Protein AF-X0BYR4-F1 (afdb_monomer)

pLDDT: mean 83.18, std 12.18, range [31.17, 95.94]

Radius of gyration: 45.59 Å; Cα contacts (8 Å, |Δi|>4): 523; chains: 1; bounding box: 107×71×127 Å

Structure (mmCIF, N/CA/C/O backbone):
data_AF-X0BYR4-F1
#
_entry.id   AF-X0BYR4-F1
#
loop_
_atom_site.group_PDB
_atom_site.id
_atom_site.type_symbol
_atom_site.label_atom_id
_atom_site.label_alt_id
_atom_site.label_comp_id
_atom_site.label_asym_id
_atom_site.label_entity_id
_atom_site.label_seq_id
_atom_site.pdbx_PDB_ins_code
_atom_site.Cartn_x
_atom_site.Cartn_y
_atom_site.Cartn_z
_atom_site.occupancy
_atom_site.B_iso_or_equiv
_atom_site.auth_seq_id
_atom_site.auth_comp_id
_atom_site.auth_asym_id
_atom_site.auth_atom_id
_atom_site.pdbx_PDB_model_num
ATOM 1 N N . MET A 1 1 ? 1.962 -16.859 5.080 1.00 77.56 1 MET A N 1
ATOM 2 C CA . MET A 1 1 ? 2.897 -15.710 5.002 1.00 77.56 1 MET A CA 1
ATOM 3 C C . MET A 1 1 ? 3.220 -15.119 6.369 1.00 77.56 1 MET A C 1
ATOM 5 O O . MET A 1 1 ? 4.385 -15.137 6.741 1.00 77.56 1 MET A O 1
ATOM 9 N N . ALA A 1 2 ? 2.220 -14.698 7.155 1.00 82.69 2 ALA A N 1
ATOM 10 C CA . ALA A 1 2 ? 2.417 -14.140 8.501 1.00 82.69 2 ALA A CA 1
ATOM 11 C C . ALA A 1 2 ? 3.271 -15.024 9.436 1.00 82.69 2 ALA A C 1
ATOM 13 O O . ALA A 1 2 ? 4.211 -14.537 10.053 1.00 82.69 2 ALA A O 1
ATOM 14 N N . PHE A 1 3 ? 3.022 -16.340 9.461 1.00 83.94 3 PHE A N 1
ATOM 15 C CA . PHE A 1 3 ? 3.829 -17.292 10.237 1.00 83.94 3 PHE A CA 1
ATOM 16 C C . PHE A 1 3 ? 5.324 -17.266 9.868 1.00 83.94 3 PHE A C 1
ATOM 18 O O . PHE A 1 3 ? 6.180 -17.292 10.750 1.00 83.94 3 PHE A O 1
ATOM 25 N N . ARG A 1 4 ? 5.650 -17.184 8.569 1.00 83.88 4 ARG A N 1
ATOM 26 C CA . ARG A 1 4 ? 7.043 -17.121 8.091 1.00 83.88 4 ARG A CA 1
ATOM 27 C C . ARG A 1 4 ? 7.702 -15.797 8.475 1.00 83.88 4 ARG A C 1
ATOM 29 O O . ARG A 1 4 ? 8.844 -15.810 8.916 1.00 83.88 4 ARG A O 1
ATOM 36 N N . ALA A 1 5 ? 6.969 -14.685 8.377 1.00 84.19 5 ALA A N 1
ATOM 37 C CA . ALA A 1 5 ? 7.436 -13.374 8.832 1.00 84.19 5 ALA A CA 1
ATOM 38 C C . ALA A 1 5 ? 7.724 -13.364 10.344 1.00 84.19 5 ALA A C 1
ATOM 40 O O . ALA A 1 5 ? 8.787 -12.917 10.767 1.00 84.19 5 ALA A O 1
ATOM 41 N N . TYR A 1 6 ? 6.814 -13.921 11.150 1.00 85.12 6 TYR A N 1
ATOM 42 C CA . TYR A 1 6 ? 6.951 -13.975 12.607 1.00 85.12 6 TYR A CA 1
ATOM 43 C C . TYR A 1 6 ? 8.167 -14.798 13.055 1.00 85.12 6 TYR A C 1
ATOM 45 O O . TYR A 1 6 ? 8.935 -14.352 13.907 1.00 85.12 6 TYR A O 1
ATOM 53 N N . ASN A 1 7 ? 8.359 -15.975 12.451 1.00 84.56 7 ASN A N 1
ATOM 54 C CA . ASN A 1 7 ? 9.455 -16.892 12.774 1.00 84.56 7 ASN A CA 1
ATOM 55 C C . ASN A 1 7 ? 10.750 -16.609 11.992 1.00 84.56 7 ASN A C 1
ATOM 57 O O . ASN A 1 7 ? 11.717 -17.350 12.139 1.00 84.56 7 ASN A O 1
ATOM 61 N N . LYS A 1 8 ? 10.777 -15.555 11.163 1.00 82.25 8 LYS A N 1
ATOM 62 C CA . LYS A 1 8 ? 11.906 -15.193 10.289 1.00 82.25 8 LYS A CA 1
ATOM 63 C C . LYS A 1 8 ? 12.419 -16.369 9.447 1.00 82.25 8 LYS A C 1
ATOM 65 O O . LYS A 1 8 ? 13.621 -16.589 9.360 1.00 82.25 8 LYS A O 1
ATOM 70 N N . LEU A 1 9 ? 11.506 -17.127 8.840 1.00 83.56 9 LEU A N 1
ATOM 71 C CA . LEU A 1 9 ? 11.834 -18.299 8.023 1.00 83.56 9 LEU A CA 1
ATOM 72 C C . LEU A 1 9 ? 12.020 -17.890 6.551 1.00 83.56 9 LEU A C 1
ATOM 74 O O . LEU A 1 9 ? 11.019 -17.590 5.890 1.00 83.56 9 LEU A O 1
ATOM 78 N N . PRO A 1 10 ? 13.254 -17.886 6.006 1.00 80.19 10 PRO A N 1
ATOM 79 C CA . PRO A 1 10 ? 13.518 -17.531 4.616 1.00 80.19 10 PRO A CA 1
ATOM 80 C C . PRO A 1 10 ? 13.312 -18.756 3.713 1.00 80.19 10 PRO A C 1
ATOM 82 O O . PRO A 1 10 ? 14.249 -19.226 3.083 1.00 80.19 10 PRO A O 1
ATOM 85 N N . THR A 1 11 ? 12.109 -19.331 3.702 1.00 79.81 11 THR A N 1
ATOM 86 C CA . THR A 1 11 ? 11.799 -20.559 2.943 1.00 79.81 11 THR A CA 1
ATOM 87 C C . THR A 1 11 ? 10.437 -20.480 2.247 1.00 79.81 11 THR A C 1
ATOM 89 O O . THR A 1 11 ? 9.573 -19.698 2.663 1.00 79.81 11 THR A O 1
ATOM 92 N N . PHE A 1 12 ? 10.210 -21.294 1.203 1.00 72.06 12 PHE A N 1
ATOM 93 C CA . PHE A 1 12 ? 8.945 -21.312 0.429 1.00 72.06 12 PHE A CA 1
ATOM 94 C C . PHE A 1 12 ? 8.107 -22.554 0.595 1.00 72.06 12 PHE A C 1
ATOM 96 O O . PHE A 1 12 ? 8.635 -23.624 0.822 1.00 72.06 12 PHE A O 1
ATOM 103 N N . SER A 1 13 ? 6.808 -22.431 0.328 1.00 66.69 13 SER A N 1
ATOM 104 C CA . SER A 1 13 ? 5.936 -23.588 0.123 1.00 66.69 13 SER A CA 1
ATOM 105 C C . SER A 1 13 ? 6.013 -24.188 -1.284 1.00 66.69 13 SER A C 1
ATOM 107 O O . SER A 1 13 ? 5.686 -25.355 -1.443 1.00 66.69 13 SER A O 1
ATOM 109 N N . GLU A 1 14 ? 6.409 -23.415 -2.301 1.00 75.12 14 GLU A N 1
ATOM 110 C CA . GLU A 1 14 ? 6.379 -23.818 -3.716 1.00 75.12 14 GLU A CA 1
ATOM 111 C C . GLU A 1 14 ? 7.510 -23.134 -4.499 1.00 75.12 14 GLU A C 1
ATOM 113 O O . GLU A 1 14 ? 7.964 -22.051 -4.120 1.00 75.12 14 GLU A O 1
ATOM 118 N N . SER A 1 15 ? 7.919 -23.733 -5.619 1.00 78.81 15 SER A N 1
ATOM 119 C CA . SER A 1 15 ? 8.913 -23.174 -6.541 1.00 78.81 15 SER A CA 1
ATOM 120 C C . SER A 1 15 ? 8.388 -21.967 -7.332 1.00 78.81 15 SER A C 1
ATOM 122 O O . SER A 1 15 ? 7.201 -21.885 -7.658 1.00 78.81 15 SER A O 1
ATOM 124 N N . LEU A 1 16 ? 9.286 -21.051 -7.705 1.00 83.94 16 LEU A N 1
ATOM 125 C CA . LEU A 1 16 ? 8.976 -19.961 -8.639 1.00 83.94 16 LEU A CA 1
ATOM 126 C C . LEU A 1 16 ? 8.602 -20.513 -10.017 1.00 83.94 16 LEU A C 1
ATOM 128 O O . LEU A 1 16 ? 9.165 -21.519 -10.452 1.00 83.94 16 LEU A O 1
ATOM 132 N N . PHE A 1 17 ? 7.676 -19.853 -10.716 1.00 85.25 17 PHE A N 1
ATOM 133 C CA . PHE A 1 17 ? 7.405 -20.213 -12.109 1.00 85.25 17 PHE A CA 1
ATOM 134 C C . PHE A 1 17 ? 8.516 -19.690 -13.031 1.00 85.25 17 PHE A C 1
ATOM 136 O O . PHE A 1 17 ? 9.177 -18.695 -12.733 1.00 85.25 17 PHE A O 1
ATOM 143 N N . ALA A 1 18 ? 8.722 -20.376 -14.160 1.00 82.56 18 ALA A N 1
ATOM 144 C CA . ALA A 1 18 ? 9.865 -20.154 -15.049 1.00 82.56 18 ALA A CA 1
ATOM 145 C C . ALA A 1 18 ? 9.989 -18.701 -15.548 1.00 82.56 18 ALA A C 1
ATOM 147 O O . ALA A 1 18 ? 11.094 -18.166 -15.600 1.00 82.56 18 ALA A O 1
ATOM 148 N N . ASP A 1 19 ? 8.861 -18.050 -15.840 1.00 89.62 19 ASP A N 1
ATOM 149 C CA . ASP A 1 19 ? 8.809 -16.694 -16.398 1.00 89.62 19 ASP A CA 1
ATOM 150 C C . ASP A 1 19 ? 8.600 -15.581 -15.348 1.00 89.62 19 ASP A C 1
ATOM 152 O O . ASP A 1 19 ? 8.101 -14.494 -15.659 1.00 89.62 19 ASP A O 1
ATOM 156 N N . PHE A 1 20 ? 8.961 -15.825 -14.079 1.00 92.12 20 PHE A N 1
ATOM 157 C CA . PHE A 1 20 ? 8.734 -14.862 -12.987 1.00 92.12 20 PHE A CA 1
ATOM 158 C C . PHE A 1 20 ? 9.357 -13.490 -13.262 1.00 92.12 20 PHE A C 1
ATOM 160 O O . PHE A 1 20 ? 8.754 -12.459 -12.966 1.00 92.12 20 PHE A O 1
ATOM 167 N N . ALA A 1 21 ? 10.537 -13.457 -13.885 1.00 93.31 21 ALA A N 1
ATOM 168 C CA . ALA A 1 21 ? 11.194 -12.205 -14.243 1.00 93.31 21 ALA A CA 1
ATOM 169 C C . ALA A 1 21 ? 10.399 -11.400 -15.289 1.00 93.31 21 ALA A C 1
ATOM 171 O O . ALA A 1 21 ? 10.281 -10.184 -15.132 1.00 93.31 21 ALA A O 1
ATOM 172 N N . GLN A 1 22 ? 9.840 -12.042 -16.329 1.00 93.00 22 GLN A N 1
ATOM 173 C CA . GLN A 1 22 ? 9.000 -11.346 -17.315 1.00 93.00 22 GLN A CA 1
ATOM 174 C C . GLN A 1 22 ? 7.690 -10.867 -16.689 1.00 93.00 22 GLN A C 1
ATOM 176 O O . GLN A 1 22 ? 7.265 -9.744 -16.953 1.00 93.00 22 GLN A O 1
ATOM 181 N N . HIS A 1 23 ? 7.072 -11.691 -15.842 1.00 93.62 23 HIS A N 1
ATOM 182 C CA . HIS A 1 23 ? 5.836 -11.331 -15.149 1.00 93.62 23 HIS A CA 1
ATOM 183 C C . HIS A 1 23 ? 6.022 -10.119 -14.235 1.00 93.62 23 HIS A C 1
ATOM 185 O O . HIS A 1 23 ? 5.283 -9.142 -14.324 1.00 93.62 23 HIS A O 1
ATOM 191 N N . LEU A 1 24 ? 7.075 -10.132 -13.416 1.00 93.00 24 LEU A N 1
ATOM 192 C CA . LEU A 1 24 ? 7.409 -9.011 -12.546 1.00 93.00 24 LEU A CA 1
ATOM 193 C C . LEU A 1 24 ? 7.759 -7.749 -13.352 1.00 93.00 24 LEU A C 1
ATOM 195 O O . LEU A 1 24 ? 7.364 -6.653 -12.965 1.00 93.00 24 LEU A O 1
ATOM 199 N N . TYR A 1 25 ? 8.445 -7.886 -14.493 1.00 93.62 25 TYR A N 1
ATOM 200 C CA . TYR A 1 25 ? 8.693 -6.759 -15.395 1.00 93.62 25 TYR A CA 1
ATOM 201 C C . TYR A 1 25 ? 7.382 -6.157 -15.921 1.00 93.62 25 TYR A C 1
ATOM 203 O O . TYR A 1 25 ? 7.232 -4.938 -15.918 1.00 93.62 25 TYR A O 1
ATOM 211 N N . ALA A 1 26 ? 6.426 -6.996 -16.333 1.00 92.69 26 ALA A N 1
ATOM 212 C CA . ALA A 1 26 ? 5.122 -6.547 -16.814 1.00 92.69 26 ALA A CA 1
ATOM 213 C C . ALA A 1 26 ? 4.350 -5.788 -15.725 1.00 92.69 26 ALA A C 1
ATOM 215 O O . ALA A 1 26 ? 3.863 -4.686 -15.981 1.00 92.69 26 ALA A O 1
ATOM 216 N N . LEU A 1 27 ? 4.321 -6.312 -14.495 1.00 91.88 27 LEU A N 1
ATOM 217 C CA . LEU A 1 27 ? 3.685 -5.642 -13.357 1.00 91.88 27 LEU A CA 1
ATOM 218 C C . LEU A 1 27 ? 4.324 -4.289 -13.024 1.00 91.88 27 LEU A C 1
ATOM 220 O O . LEU A 1 27 ? 3.620 -3.355 -12.661 1.00 91.88 27 LEU A O 1
ATOM 224 N N . LEU A 1 28 ? 5.647 -4.177 -13.155 1.00 91.12 28 LEU A N 1
ATOM 225 C CA . LEU A 1 28 ? 6.389 -2.939 -12.901 1.00 91.12 28 LEU A CA 1
ATOM 226 C C . LEU A 1 28 ? 6.289 -1.923 -14.052 1.00 91.12 28 LEU A C 1
ATOM 228 O O . LEU A 1 28 ? 6.655 -0.765 -13.867 1.00 91.12 28 LEU A O 1
ATOM 232 N N . SER A 1 29 ? 5.816 -2.340 -15.230 1.00 90.44 29 SER A N 1
ATOM 233 C CA . SER A 1 29 ? 5.699 -1.493 -16.427 1.00 90.44 29 SER A CA 1
ATOM 234 C C . SER A 1 29 ? 4.392 -0.701 -16.534 1.00 90.44 29 SER A C 1
ATOM 236 O O . SER A 1 29 ? 4.219 0.050 -17.493 1.00 90.44 29 SER A O 1
ATOM 238 N N . SER A 1 30 ? 3.481 -0.855 -15.567 1.00 81.81 30 SER A N 1
ATOM 239 C CA . SER A 1 30 ? 2.177 -0.180 -15.531 1.00 81.81 30 SER A CA 1
ATOM 240 C C . SER A 1 30 ? 2.270 1.337 -15.340 1.00 81.81 30 SER A C 1
ATOM 242 O O . SER A 1 30 ? 1.436 2.066 -15.876 1.00 81.81 30 SER A O 1
ATOM 244 N N . GLU A 1 31 ? 3.272 1.824 -14.605 1.00 74.06 31 GLU A N 1
ATOM 245 C CA . GLU A 1 31 ? 3.510 3.253 -14.384 1.00 74.06 31 GLU A CA 1
ATOM 246 C C . GLU A 1 31 ? 4.738 3.756 -15.153 1.00 74.06 31 GLU A C 1
ATOM 248 O O . GLU A 1 31 ? 5.697 3.027 -15.410 1.00 74.06 31 GLU A O 1
ATOM 253 N N . SER A 1 32 ? 4.706 5.041 -15.516 1.00 64.56 32 SER A N 1
ATOM 254 C CA . SER A 1 32 ? 5.653 5.663 -16.448 1.00 64.56 32 SER A CA 1
ATOM 255 C C . SER A 1 32 ? 7.069 5.839 -15.902 1.00 64.56 32 SER A C 1
ATOM 257 O O . SER A 1 32 ? 8.010 5.930 -16.686 1.00 64.56 32 SER A O 1
ATOM 259 N N . THR A 1 33 ? 7.263 5.900 -14.582 1.00 67.44 33 THR A N 1
ATOM 260 C CA . THR A 1 33 ? 8.599 6.092 -14.003 1.00 67.44 33 THR A CA 1
ATOM 261 C C . THR A 1 33 ? 8.753 5.401 -12.656 1.00 67.44 33 THR A C 1
ATOM 263 O O . THR A 1 33 ? 8.087 5.765 -11.689 1.00 67.44 33 THR A O 1
ATOM 266 N N . ILE A 1 34 ? 9.705 4.476 -12.565 1.00 74.00 34 ILE A N 1
ATOM 267 C CA . ILE A 1 34 ? 10.177 3.908 -11.298 1.00 74.00 34 ILE A CA 1
ATOM 268 C C . ILE A 1 34 ? 11.221 4.864 -10.726 1.00 74.00 34 ILE A C 1
ATOM 270 O O . ILE A 1 34 ? 12.209 5.162 -11.401 1.00 74.00 34 ILE A O 1
ATOM 274 N N . SER A 1 35 ? 10.988 5.361 -9.508 1.00 64.44 35 SER A N 1
ATOM 275 C CA . SER A 1 35 ? 11.818 6.384 -8.859 1.00 64.44 35 SER A CA 1
ATOM 276 C C . SER A 1 35 ? 12.583 5.867 -7.635 1.00 64.44 35 SER A C 1
ATOM 278 O O . SER A 1 35 ? 12.252 4.849 -7.030 1.00 64.44 35 SER A O 1
ATOM 280 N N . ASP A 1 36 ? 13.623 6.631 -7.311 1.00 67.69 36 ASP A N 1
ATOM 281 C CA . ASP A 1 36 ? 14.884 6.273 -6.669 1.00 67.69 36 ASP A CA 1
ATOM 282 C C . ASP A 1 36 ? 14.792 5.698 -5.241 1.00 67.69 36 ASP A C 1
ATOM 284 O O . ASP A 1 36 ? 13.810 5.885 -4.515 1.00 67.69 36 ASP A O 1
ATOM 288 N N . ARG A 1 37 ? 15.913 5.049 -4.894 1.00 70.31 37 ARG A N 1
ATOM 289 C CA . ARG A 1 37 ? 16.479 4.405 -3.693 1.00 70.31 37 ARG A CA 1
ATOM 290 C C . ARG A 1 37 ? 16.287 5.123 -2.346 1.00 70.31 37 ARG A C 1
ATOM 292 O O . ARG A 1 37 ? 17.051 4.917 -1.407 1.00 70.31 37 ARG A O 1
ATOM 299 N N . ALA A 1 38 ? 15.263 5.949 -2.202 1.00 82.88 38 ALA A N 1
ATOM 300 C CA . ALA A 1 38 ? 14.824 6.413 -0.900 1.00 82.88 38 ALA A CA 1
ATOM 301 C C . ALA A 1 38 ? 14.226 5.239 -0.117 1.00 82.88 38 ALA A C 1
ATOM 303 O O . ALA A 1 38 ? 13.445 4.449 -0.648 1.00 82.88 38 ALA A O 1
ATOM 304 N N . ILE A 1 39 ? 14.584 5.134 1.159 1.00 86.81 39 ILE A N 1
ATOM 305 C CA . ILE A 1 39 ? 13.907 4.218 2.077 1.00 86.81 39 ILE A CA 1
ATOM 306 C C . ILE A 1 39 ? 12.476 4.748 2.266 1.00 86.81 39 ILE A C 1
ATOM 308 O O . ILE A 1 39 ? 12.334 5.937 2.569 1.00 86.81 39 ILE A O 1
ATOM 312 N N . PRO A 1 40 ? 11.424 3.926 2.074 1.00 89.38 40 PRO A N 1
ATOM 313 C CA . PRO A 1 40 ? 10.059 4.367 2.332 1.00 89.38 40 PRO A CA 1
ATOM 314 C C . PRO A 1 40 ? 9.899 4.798 3.797 1.00 89.38 40 PRO A C 1
ATOM 316 O O . PRO A 1 40 ? 10.555 4.226 4.679 1.00 89.38 40 PRO A O 1
ATOM 319 N N . PRO A 1 41 ? 9.010 5.755 4.102 1.00 88.75 41 PRO A N 1
ATOM 320 C CA . PRO A 1 41 ? 8.548 5.952 5.468 1.00 88.75 41 PRO A CA 1
ATOM 321 C C . PRO A 1 41 ? 8.016 4.631 6.036 1.00 88.75 41 PRO A C 1
ATOM 323 O O . PRO A 1 41 ? 7.402 3.836 5.327 1.00 88.75 41 PRO A O 1
ATOM 326 N N . ARG A 1 42 ? 8.234 4.383 7.332 1.00 86.94 42 ARG A N 1
ATOM 327 C CA . ARG A 1 42 ? 7.663 3.192 7.990 1.00 86.94 42 ARG A CA 1
ATOM 328 C C . ARG A 1 42 ? 6.136 3.227 8.022 1.00 86.94 42 ARG A C 1
ATOM 330 O O . ARG A 1 42 ? 5.507 2.176 8.015 1.00 86.94 42 ARG A O 1
ATOM 337 N N . GLU A 1 43 ? 5.566 4.427 8.043 1.00 88.00 43 GLU A N 1
ATOM 338 C CA . GLU A 1 43 ? 4.124 4.682 8.045 1.00 88.00 43 GLU A CA 1
ATOM 339 C C . GLU A 1 43 ? 3.436 4.094 6.807 1.00 88.00 43 GLU A C 1
ATOM 341 O O . GLU A 1 43 ? 2.351 3.536 6.934 1.00 88.00 43 GLU A O 1
ATOM 346 N N . ASP A 1 44 ? 4.107 4.094 5.650 1.00 88.31 44 ASP A N 1
ATOM 347 C CA . ASP A 1 44 ? 3.599 3.485 4.415 1.00 88.31 44 ASP A CA 1
ATOM 348 C C . ASP A 1 44 ? 3.400 1.966 4.552 1.00 88.31 44 ASP A C 1
ATOM 350 O O . ASP A 1 44 ? 2.580 1.383 3.849 1.00 88.31 44 ASP A O 1
ATOM 354 N N . MET A 1 45 ? 4.164 1.306 5.433 1.00 90.38 45 MET A N 1
ATOM 355 C CA . MET A 1 45 ? 4.088 -0.145 5.664 1.00 90.38 45 MET A CA 1
ATOM 356 C C . MET A 1 45 ? 3.030 -0.518 6.710 1.00 90.38 45 MET A C 1
ATOM 358 O O . MET A 1 45 ? 2.822 -1.701 6.987 1.00 90.38 45 MET A O 1
ATOM 362 N N . LEU A 1 46 ? 2.362 0.469 7.314 1.00 84.88 46 LEU A N 1
ATOM 363 C CA . LEU A 1 46 ? 1.177 0.226 8.128 1.00 84.88 46 LEU A CA 1
ATOM 364 C C . LEU A 1 46 ? -0.004 -0.172 7.230 1.00 84.88 46 LEU A C 1
ATOM 366 O O . LEU A 1 46 ? 0.107 -0.284 6.008 1.00 84.88 46 LEU A O 1
ATOM 370 N N . TYR A 1 47 ? -1.159 -0.421 7.848 1.00 83.81 47 TYR A N 1
ATOM 371 C CA . TYR A 1 47 ? -2.371 -0.692 7.088 1.00 83.81 47 TYR A CA 1
ATOM 372 C C . TYR A 1 47 ? -2.716 0.499 6.179 1.00 83.81 47 TYR A C 1
ATOM 374 O O . TYR A 1 47 ? -3.023 1.590 6.656 1.00 83.81 47 TYR A O 1
ATOM 382 N N . ASP A 1 48 ? -2.728 0.239 4.875 1.00 85.06 48 ASP A N 1
ATOM 383 C CA . ASP A 1 48 ? -3.249 1.122 3.838 1.00 85.06 48 ASP A CA 1
ATOM 384 C C . ASP A 1 48 ? -4.059 0.271 2.852 1.00 85.06 48 ASP A C 1
ATOM 386 O O . ASP A 1 48 ? -3.619 -0.783 2.386 1.00 85.06 48 ASP A O 1
ATOM 390 N N . SER A 1 49 ? -5.251 0.756 2.514 1.00 88.38 49 SER A N 1
ATOM 391 C CA . SER A 1 49 ? -6.102 0.214 1.455 1.00 88.38 49 SER A CA 1
ATOM 392 C C . SER A 1 49 ? -5.393 0.055 0.102 1.00 88.38 49 SER A C 1
ATOM 394 O O . SER A 1 49 ? -5.794 -0.790 -0.695 1.00 88.38 49 SER A O 1
ATOM 396 N N . ASN A 1 50 ? -4.329 0.820 -0.167 1.00 87.94 50 ASN A N 1
ATOM 397 C CA . ASN A 1 50 ? -3.525 0.681 -1.379 1.00 87.94 50 ASN A CA 1
ATOM 398 C C . ASN A 1 50 ? -2.864 -0.700 -1.500 1.00 87.94 50 ASN A C 1
ATOM 400 O O . ASN A 1 50 ? -2.781 -1.223 -2.610 1.00 87.94 50 ASN A O 1
ATOM 404 N N . TRP A 1 51 ? -2.491 -1.337 -0.383 1.00 90.25 51 TRP A N 1
ATOM 405 C CA . TRP A 1 51 ? -1.934 -2.698 -0.367 1.00 90.25 51 TRP A CA 1
ATOM 406 C C . TRP A 1 51 ? -2.953 -3.779 -0.742 1.00 90.25 51 TRP A C 1
ATOM 408 O O . TRP A 1 51 ? -2.565 -4.904 -1.048 1.00 90.25 51 TRP A O 1
ATOM 418 N N . LEU A 1 52 ? -4.248 -3.445 -0.717 1.00 89.75 52 LEU A N 1
ATOM 419 C CA . LEU A 1 52 ? -5.331 -4.345 -1.108 1.00 89.75 52 LEU A CA 1
ATOM 420 C C . LEU A 1 52 ? -5.663 -4.271 -2.604 1.00 89.75 52 LEU A C 1
ATOM 422 O O . LEU A 1 52 ? -6.430 -5.103 -3.085 1.00 89.75 52 LEU A O 1
ATOM 426 N N . LYS A 1 53 ? -5.109 -3.301 -3.338 1.00 89.81 53 LYS A N 1
ATOM 427 C CA . LYS A 1 53 ? -5.310 -3.152 -4.787 1.00 89.81 53 LYS A CA 1
ATOM 428 C C . LYS A 1 53 ? -4.392 -4.089 -5.576 1.00 89.81 53 LYS A C 1
ATOM 430 O O . LYS A 1 53 ? -3.460 -4.668 -5.021 1.00 89.81 53 LYS A O 1
ATOM 435 N N . ASN A 1 54 ? -4.611 -4.167 -6.892 1.00 89.12 54 ASN A N 1
ATOM 436 C CA . ASN A 1 54 ? -3.708 -4.864 -7.804 1.00 89.12 54 ASN A CA 1
ATOM 437 C C . ASN A 1 54 ? -2.240 -4.455 -7.580 1.00 89.12 54 ASN A C 1
ATOM 439 O O . ASN A 1 54 ? -1.979 -3.245 -7.496 1.00 89.12 54 ASN A O 1
ATOM 443 N N . PRO A 1 55 ? -1.282 -5.402 -7.582 1.00 89.31 55 PRO A N 1
ATOM 444 C CA . PRO A 1 55 ? 0.141 -5.094 -7.496 1.00 89.31 55 PRO A CA 1
ATOM 445 C C . PRO A 1 55 ? 0.632 -4.056 -8.519 1.00 89.31 55 PRO A C 1
ATOM 447 O O . PRO A 1 55 ? 1.539 -3.284 -8.207 1.00 89.31 55 PRO A O 1
ATOM 450 N N . THR A 1 56 ? 0.004 -3.950 -9.696 1.00 89.62 56 THR A N 1
ATOM 451 C CA . THR A 1 56 ? 0.334 -2.921 -10.704 1.00 89.62 56 THR A CA 1
ATOM 452 C C . THR A 1 56 ? 0.165 -1.480 -10.216 1.00 89.62 56 THR A C 1
ATOM 454 O O . THR A 1 56 ? 0.715 -0.578 -10.840 1.00 89.62 56 THR A O 1
ATOM 457 N N . ASN A 1 57 ? -0.601 -1.239 -9.146 1.00 88.12 57 ASN A N 1
ATOM 458 C CA . ASN A 1 57 ? -0.877 0.107 -8.628 1.00 88.12 57 ASN A CA 1
ATOM 459 C C . ASN A 1 57 ? 0.178 0.622 -7.642 1.00 88.12 57 ASN A C 1
ATOM 461 O O . ASN A 1 57 ? 0.186 1.808 -7.336 1.00 88.12 57 ASN A O 1
ATOM 465 N N . PHE A 1 58 ? 1.010 -0.257 -7.075 1.00 88.81 58 PHE A N 1
ATOM 466 C CA . PHE A 1 58 ? 1.976 0.142 -6.045 1.00 88.81 58 PHE A CA 1
ATOM 467 C C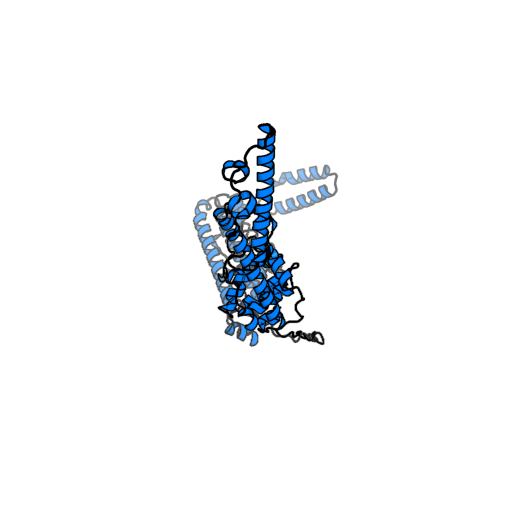 . PHE A 1 58 ? 3.387 -0.398 -6.292 1.00 88.81 58 PHE A C 1
ATOM 469 O O . PHE A 1 58 ? 4.359 0.198 -5.826 1.00 88.81 58 PHE A O 1
ATOM 476 N N . LEU A 1 59 ? 3.548 -1.514 -7.014 1.00 90.31 59 LEU A N 1
ATOM 477 C CA . LEU A 1 59 ? 4.858 -2.150 -7.175 1.00 90.31 59 LEU A CA 1
ATOM 478 C C . LEU A 1 59 ? 5.880 -1.231 -7.845 1.00 90.31 59 LEU A C 1
ATOM 480 O O . LEU A 1 59 ? 7.005 -1.144 -7.365 1.00 90.31 59 LEU A O 1
ATOM 484 N N . SER A 1 60 ? 5.508 -0.528 -8.912 1.00 89.50 60 SER A N 1
ATOM 485 C CA . SER A 1 60 ? 6.370 0.438 -9.614 1.00 89.50 60 SER A CA 1
ATOM 486 C C . SER A 1 60 ? 6.955 1.491 -8.669 1.00 89.50 60 SER A C 1
ATOM 488 O O . SER A 1 60 ? 8.143 1.806 -8.740 1.00 89.50 60 SER A O 1
ATOM 490 N N . SER A 1 61 ? 6.137 1.989 -7.744 1.00 87.75 61 SER A N 1
ATOM 491 C CA . SER A 1 61 ? 6.511 3.030 -6.787 1.00 87.75 61 SER A CA 1
ATOM 492 C C . SER A 1 61 ? 7.348 2.504 -5.614 1.00 87.75 61 SER A C 1
ATOM 494 O O . SER A 1 61 ? 8.228 3.210 -5.114 1.00 87.75 61 SER A O 1
ATOM 496 N N . TYR A 1 62 ? 7.111 1.265 -5.172 1.00 90.19 62 TYR A N 1
ATOM 497 C CA . TYR A 1 62 ? 7.712 0.732 -3.945 1.00 90.19 62 TYR A CA 1
ATOM 498 C C . TYR A 1 62 ? 8.829 -0.290 -4.161 1.00 90.19 62 TYR A C 1
ATOM 500 O O . TYR A 1 62 ? 9.697 -0.411 -3.302 1.00 90.19 62 TYR A O 1
ATOM 508 N N . TRP A 1 63 ? 8.876 -1.011 -5.281 1.00 92.19 63 TRP A N 1
ATOM 509 C CA . TRP A 1 63 ? 9.748 -2.180 -5.446 1.00 92.19 63 TRP A CA 1
ATOM 510 C C . TRP A 1 63 ? 11.232 -1.892 -5.187 1.00 92.19 63 TRP A C 1
ATOM 512 O O . TRP A 1 63 ? 11.857 -2.511 -4.322 1.00 92.19 63 TRP A O 1
ATOM 522 N N . CYS A 1 64 ? 11.802 -0.917 -5.901 1.00 91.06 64 CYS A N 1
ATOM 523 C CA . CYS A 1 64 ? 13.210 -0.551 -5.742 1.00 91.06 64 CYS A CA 1
ATOM 524 C C . CYS A 1 64 ? 13.507 0.029 -4.357 1.00 91.06 64 CYS A C 1
ATOM 526 O O . CYS A 1 64 ? 14.577 -0.227 -3.808 1.00 91.06 64 CYS A O 1
ATOM 528 N N . ARG A 1 65 ? 12.558 0.771 -3.781 1.00 91.06 65 ARG A N 1
ATOM 529 C CA . ARG A 1 65 ? 12.682 1.382 -2.454 1.00 91.06 65 ARG A CA 1
ATOM 530 C C . ARG A 1 65 ? 12.683 0.342 -1.342 1.00 91.06 65 ARG A C 1
ATOM 532 O O . ARG A 1 65 ? 13.529 0.398 -0.456 1.00 91.06 65 ARG A O 1
ATOM 539 N N . LEU A 1 66 ? 11.781 -0.634 -1.422 1.00 92.38 66 LEU A N 1
ATOM 540 C CA . LEU A 1 66 ? 11.697 -1.759 -0.493 1.00 92.38 66 LEU A CA 1
ATOM 541 C C . LEU A 1 66 ? 12.962 -2.609 -0.557 1.00 92.38 66 LEU A C 1
ATOM 543 O O . LEU A 1 66 ? 13.575 -2.874 0.474 1.00 92.38 66 LEU A O 1
ATOM 547 N N . HIS A 1 67 ? 13.403 -2.975 -1.764 1.00 93.19 67 HIS A N 1
ATOM 548 C CA . HIS A 1 67 ? 14.651 -3.716 -1.923 1.00 93.19 67 HIS A CA 1
ATOM 549 C C . HIS A 1 67 ? 15.836 -2.928 -1.345 1.00 93.19 67 HIS A C 1
ATOM 551 O O . HIS A 1 67 ? 16.612 -3.473 -0.566 1.00 93.19 67 HIS A O 1
ATOM 557 N N . HIS A 1 68 ? 15.933 -1.628 -1.636 1.00 92.12 68 HIS A N 1
ATOM 558 C CA . HIS A 1 68 ? 16.989 -0.774 -1.097 1.00 92.12 68 HIS A CA 1
ATOM 559 C C . HIS A 1 68 ? 16.963 -0.694 0.437 1.00 92.12 68 HIS A C 1
ATOM 561 O O . HIS A 1 68 ? 18.014 -0.773 1.076 1.00 92.12 68 HIS A O 1
ATOM 567 N N . ALA A 1 69 ? 15.775 -0.559 1.032 1.00 92.56 69 ALA A N 1
ATOM 568 C CA . ALA A 1 69 ? 15.596 -0.488 2.476 1.00 92.56 69 ALA A CA 1
ATOM 569 C C . ALA A 1 69 ? 16.080 -1.762 3.175 1.00 92.56 69 ALA A C 1
ATOM 571 O O . ALA A 1 69 ? 16.882 -1.677 4.106 1.00 92.56 69 ALA A O 1
ATOM 572 N N . PHE A 1 70 ? 15.672 -2.937 2.687 1.00 92.75 70 PHE A N 1
ATOM 573 C CA . PHE A 1 70 ? 16.101 -4.213 3.264 1.00 92.75 70 PHE A CA 1
ATOM 574 C C . PHE A 1 70 ? 17.562 -4.564 2.956 1.00 92.75 70 PHE A C 1
ATOM 576 O O . PHE A 1 70 ? 18.204 -5.231 3.766 1.00 92.75 70 PHE A O 1
ATOM 583 N N . GLN A 1 71 ? 18.116 -4.074 1.841 1.00 92.31 71 GLN A N 1
ATOM 584 C CA . GLN A 1 71 ? 19.537 -4.220 1.516 1.00 92.31 71 GLN A CA 1
ATOM 585 C C . GLN A 1 71 ? 20.440 -3.480 2.518 1.00 92.31 71 GLN A C 1
ATOM 587 O O . GLN A 1 71 ? 21.480 -4.005 2.909 1.00 92.31 71 GLN A O 1
ATOM 592 N N . HIS A 1 72 ? 20.052 -2.272 2.944 1.00 89.12 72 HIS A N 1
ATOM 593 C CA . HIS A 1 72 ? 20.850 -1.447 3.864 1.00 89.12 72 HIS A CA 1
ATOM 594 C C . HIS A 1 72 ? 20.533 -1.711 5.335 1.00 89.12 72 HIS A C 1
ATOM 596 O O . HIS A 1 72 ? 21.403 -1.581 6.194 1.00 89.12 72 HIS A O 1
ATOM 602 N N . ASN A 1 73 ? 19.284 -2.060 5.639 1.00 88.12 73 ASN A N 1
ATOM 603 C CA . ASN A 1 73 ? 18.827 -2.298 6.995 1.00 88.12 73 ASN A CA 1
ATOM 604 C C . ASN A 1 73 ? 17.839 -3.472 7.043 1.00 88.12 73 ASN A C 1
ATOM 606 O O . ASN A 1 73 ? 16.626 -3.304 6.933 1.00 88.12 73 ASN A O 1
ATOM 610 N N . HIS A 1 74 ? 18.365 -4.671 7.293 1.00 81.44 74 HIS A N 1
ATOM 611 C CA . HIS A 1 74 ? 17.571 -5.898 7.428 1.00 81.44 74 HIS A CA 1
ATOM 612 C C . HIS A 1 74 ? 16.541 -5.868 8.581 1.00 81.44 74 HIS A C 1
ATOM 614 O O . HIS A 1 74 ? 15.601 -6.657 8.581 1.00 81.44 74 HIS A O 1
ATOM 620 N N . ILE A 1 75 ? 16.692 -4.961 9.557 1.00 83.31 75 ILE A N 1
ATOM 621 C CA . ILE A 1 75 ? 15.735 -4.721 10.657 1.00 83.31 75 ILE A CA 1
ATOM 622 C C . ILE A 1 75 ? 14.952 -3.416 10.469 1.00 83.31 75 ILE A C 1
ATOM 624 O O . ILE A 1 75 ? 14.449 -2.845 11.438 1.00 83.31 75 ILE A O 1
ATOM 628 N N . TRP A 1 76 ? 14.860 -2.908 9.234 1.00 89.06 76 TRP A N 1
ATOM 629 C CA . TRP A 1 76 ? 14.114 -1.686 8.942 1.00 89.06 76 TRP A CA 1
ATOM 630 C C . TRP A 1 76 ? 12.668 -1.769 9.441 1.00 89.06 76 TRP A C 1
ATOM 632 O O . TRP A 1 76 ? 12.222 -0.814 10.079 1.00 89.06 76 TRP A O 1
ATOM 642 N N . LEU A 1 77 ? 12.002 -2.912 9.238 1.00 90.12 77 LEU A N 1
ATOM 643 C CA . LEU A 1 77 ? 10.720 -3.251 9.858 1.00 90.12 77 LEU A CA 1
ATOM 644 C C . LEU A 1 77 ? 10.922 -4.256 10.991 1.00 90.12 77 LEU A C 1
ATOM 646 O O . LEU A 1 77 ? 11.659 -5.238 10.855 1.00 90.12 77 LEU A O 1
ATOM 650 N N . ASN A 1 78 ? 10.227 -4.041 12.106 1.00 88.50 78 ASN A N 1
ATOM 651 C CA . ASN A 1 78 ? 10.161 -5.034 13.166 1.00 88.50 78 ASN A CA 1
ATOM 652 C C . ASN A 1 78 ? 9.296 -6.239 12.735 1.00 88.50 78 ASN A C 1
ATOM 654 O O . ASN A 1 78 ? 8.559 -6.192 11.748 1.00 88.50 78 ASN A O 1
ATOM 658 N N . LYS A 1 79 ? 9.372 -7.347 13.487 1.00 87.25 79 LYS A N 1
ATOM 659 C CA . LYS A 1 79 ? 8.691 -8.602 13.114 1.00 87.25 79 LYS A CA 1
ATOM 660 C C . LYS A 1 79 ? 7.170 -8.459 12.972 1.00 87.25 79 LYS A C 1
ATOM 662 O O . LYS A 1 79 ? 6.577 -9.147 12.149 1.00 87.25 79 LYS A O 1
ATOM 667 N N . PHE A 1 80 ? 6.544 -7.597 13.772 1.00 88.50 80 PHE A N 1
ATOM 668 C CA . PHE A 1 80 ? 5.098 -7.399 13.766 1.00 88.50 80 PHE A CA 1
ATOM 669 C C . PHE A 1 80 ? 4.672 -6.468 12.631 1.00 88.50 80 PHE A C 1
ATOM 671 O O . PHE A 1 80 ? 3.695 -6.767 11.957 1.00 88.50 80 PHE A O 1
ATOM 678 N N . GLU A 1 81 ? 5.441 -5.409 12.366 1.00 90.94 81 GLU A N 1
ATOM 679 C CA . GLU A 1 81 ? 5.243 -4.526 11.207 1.00 90.94 81 GLU A CA 1
ATOM 680 C C . GLU A 1 81 ? 5.323 -5.318 9.898 1.00 90.94 81 GLU A C 1
ATOM 682 O O . GLU A 1 81 ? 4.390 -5.291 9.099 1.00 90.94 81 GLU A O 1
ATOM 687 N N . LEU A 1 82 ? 6.386 -6.113 9.721 1.00 91.62 82 LEU A N 1
ATOM 688 C CA . LEU A 1 82 ? 6.546 -6.981 8.552 1.00 91.62 82 LEU A CA 1
ATOM 689 C C . LEU A 1 82 ? 5.389 -7.983 8.428 1.00 91.62 82 LEU A C 1
ATOM 691 O O . LEU A 1 82 ? 4.892 -8.228 7.330 1.00 91.62 82 LEU A O 1
ATOM 695 N N . MET A 1 83 ? 4.960 -8.567 9.551 1.00 90.62 83 MET A N 1
ATOM 696 C CA . MET A 1 83 ? 3.859 -9.526 9.578 1.00 90.62 83 MET A CA 1
ATOM 697 C C . MET A 1 83 ? 2.540 -8.886 9.141 1.00 90.62 83 MET A C 1
ATOM 699 O O . MET A 1 83 ? 1.855 -9.466 8.303 1.00 90.62 83 MET A O 1
ATOM 703 N N . VAL A 1 84 ? 2.192 -7.715 9.684 1.00 90.88 84 VAL A N 1
ATOM 704 C CA . VAL A 1 84 ? 0.954 -6.994 9.351 1.00 90.88 84 VAL A CA 1
ATOM 705 C C . VAL A 1 84 ? 0.968 -6.547 7.893 1.00 90.88 84 VAL A C 1
ATOM 707 O O . VAL A 1 84 ? -0.002 -6.796 7.176 1.00 90.88 84 VAL A O 1
ATOM 710 N N . TRP A 1 85 ? 2.072 -5.965 7.425 1.00 93.19 85 TRP A N 1
ATOM 711 C CA . TRP A 1 85 ? 2.210 -5.514 6.042 1.00 93.19 85 TRP A CA 1
ATOM 712 C C . TRP A 1 85 ? 2.054 -6.672 5.048 1.00 93.19 85 TRP A C 1
ATOM 714 O O . TRP A 1 85 ? 1.168 -6.654 4.194 1.00 93.19 85 TRP A O 1
ATOM 724 N N . ILE A 1 86 ? 2.840 -7.742 5.208 1.00 92.50 86 ILE A N 1
ATOM 725 C CA . ILE A 1 86 ? 2.786 -8.900 4.305 1.00 92.50 86 ILE A CA 1
ATOM 726 C C . ILE A 1 86 ? 1.446 -9.640 4.408 1.00 92.50 86 ILE A C 1
ATOM 728 O O . ILE A 1 86 ? 0.967 -10.161 3.402 1.00 92.50 86 ILE A O 1
ATOM 732 N N . ALA A 1 87 ? 0.822 -9.698 5.590 1.00 91.12 87 ALA A N 1
ATOM 733 C CA . ALA A 1 87 ? -0.521 -10.259 5.732 1.00 91.12 87 ALA A CA 1
ATOM 734 C C . ALA A 1 87 ? -1.564 -9.432 4.971 1.00 91.12 87 ALA A C 1
ATOM 736 O O . ALA A 1 87 ? -2.426 -10.016 4.325 1.00 91.12 87 ALA A O 1
ATOM 737 N N . THR A 1 88 ? -1.450 -8.102 4.997 1.00 91.31 88 THR A N 1
ATOM 738 C CA . THR A 1 88 ? -2.347 -7.199 4.263 1.00 91.31 88 THR A CA 1
ATOM 739 C C . THR A 1 88 ? -2.211 -7.411 2.757 1.00 91.31 88 THR A C 1
ATOM 741 O O . THR A 1 88 ? -3.213 -7.643 2.086 1.00 91.31 88 THR A O 1
ATOM 744 N N . VAL A 1 89 ? -0.979 -7.443 2.234 1.00 91.88 89 VAL A N 1
ATOM 745 C CA . VAL A 1 89 ? -0.725 -7.713 0.806 1.00 91.88 89 VAL A CA 1
ATOM 746 C C . VAL A 1 89 ? -1.243 -9.101 0.403 1.00 91.88 89 VAL A C 1
ATOM 748 O O . VAL A 1 89 ? -1.866 -9.242 -0.644 1.00 91.88 89 VAL A O 1
ATOM 751 N N . ALA A 1 90 ? -1.034 -10.125 1.240 1.00 90.75 90 ALA A N 1
ATOM 752 C CA . ALA A 1 90 ? -1.502 -11.490 0.977 1.00 90.75 90 ALA A CA 1
ATOM 753 C C . ALA A 1 90 ? -3.029 -11.661 1.089 1.00 90.75 90 ALA A C 1
ATOM 755 O O . ALA A 1 90 ? -3.564 -12.639 0.577 1.00 90.75 90 ALA A O 1
ATOM 756 N N . TYR A 1 91 ? -3.723 -10.762 1.792 1.00 90.88 91 TYR A N 1
ATOM 757 C CA . TYR A 1 91 ? -5.177 -10.811 1.969 1.00 90.88 91 TYR A CA 1
ATOM 758 C C . TYR A 1 91 ? -5.942 -10.233 0.770 1.00 90.88 91 TYR A C 1
ATOM 760 O O . TYR A 1 91 ? -7.133 -10.499 0.615 1.00 90.88 91 TYR A O 1
ATOM 768 N N . SER A 1 92 ? -5.283 -9.450 -0.091 1.00 90.00 92 SER A N 1
ATOM 769 C CA . SER A 1 92 ? -5.920 -8.904 -1.290 1.00 90.00 92 SER A CA 1
ATOM 770 C C . SER A 1 92 ? -6.490 -10.014 -2.180 1.00 90.00 92 SER A C 1
ATOM 772 O O . SER A 1 92 ? -5.809 -10.995 -2.487 1.00 90.00 92 SER A O 1
ATOM 774 N N . ALA A 1 93 ? -7.721 -9.818 -2.660 1.00 88.25 93 ALA A N 1
ATOM 775 C CA . ALA A 1 93 ? -8.337 -10.686 -3.664 1.00 88.25 93 ALA A CA 1
ATOM 776 C C . ALA A 1 93 ? -7.584 -10.662 -5.009 1.00 88.25 93 ALA A C 1
ATOM 778 O O . ALA A 1 93 ? -7.670 -11.614 -5.778 1.00 88.25 93 ALA A O 1
ATOM 779 N N . GLU A 1 94 ? -6.828 -9.593 -5.272 1.00 88.31 94 GLU A N 1
ATOM 780 C CA . GLU A 1 94 ? -5.983 -9.422 -6.458 1.00 88.31 94 GLU A CA 1
ATOM 781 C C . GLU A 1 94 ? -4.500 -9.699 -6.156 1.00 88.31 94 GLU A C 1
ATOM 783 O O . GLU A 1 94 ? -3.618 -9.296 -6.917 1.00 88.31 94 GLU A O 1
ATOM 788 N N . SER A 1 95 ? -4.203 -10.351 -5.026 1.00 87.94 95 SER A N 1
ATOM 789 C CA . SER A 1 95 ? -2.828 -10.653 -4.639 1.00 87.94 95 SER A CA 1
ATOM 790 C C . SER A 1 95 ? -2.161 -11.616 -5.618 1.00 87.94 95 SER A C 1
ATOM 792 O O . SER A 1 95 ? -2.705 -12.649 -6.010 1.00 87.94 95 SER A O 1
ATOM 794 N N . ASP A 1 96 ? -0.919 -11.295 -5.970 1.00 90.25 96 ASP A N 1
ATOM 795 C CA . ASP A 1 96 ? -0.033 -12.235 -6.636 1.00 90.25 96 ASP A CA 1
ATOM 796 C C . ASP A 1 96 ? 0.831 -12.941 -5.590 1.00 90.25 96 ASP A C 1
ATOM 798 O O . ASP A 1 96 ? 1.754 -12.360 -5.010 1.00 90.25 96 ASP A O 1
ATOM 802 N N . ASN A 1 97 ? 0.545 -14.225 -5.377 1.00 88.31 97 ASN A N 1
ATOM 803 C CA . ASN A 1 97 ? 1.239 -15.048 -4.394 1.00 88.31 97 ASN A CA 1
ATOM 804 C C . ASN A 1 97 ? 2.765 -15.049 -4.575 1.00 88.31 97 ASN A C 1
ATOM 806 O O . ASN A 1 97 ? 3.486 -15.049 -3.576 1.00 88.31 97 ASN A O 1
ATOM 810 N N . GLN A 1 98 ? 3.286 -15.058 -5.807 1.00 90.06 98 GLN A N 1
ATOM 811 C CA . GLN A 1 98 ? 4.733 -15.086 -6.046 1.00 90.06 98 GLN A CA 1
ATOM 812 C C . GLN A 1 98 ? 5.379 -13.722 -5.814 1.00 90.06 98 GLN A C 1
ATOM 814 O O . GLN A 1 98 ? 6.471 -13.653 -5.248 1.00 90.06 98 GLN A O 1
ATOM 819 N N . VAL A 1 99 ? 4.689 -12.634 -6.149 1.00 92.69 99 VAL A N 1
ATOM 820 C CA . VAL A 1 99 ? 5.141 -11.278 -5.814 1.00 92.69 99 VAL A CA 1
ATOM 821 C C . VAL A 1 99 ? 5.173 -11.080 -4.302 1.00 92.69 99 VAL A C 1
ATOM 823 O O . VAL A 1 99 ? 6.184 -10.626 -3.771 1.00 92.69 99 VAL A O 1
ATOM 826 N N . THR A 1 100 ? 4.114 -11.455 -3.578 1.00 92.06 100 THR A N 1
ATOM 827 C CA . THR A 1 100 ? 4.085 -11.333 -2.112 1.00 92.06 100 THR A CA 1
ATOM 828 C C . THR A 1 100 ? 5.193 -12.164 -1.461 1.00 92.06 100 THR A C 1
ATOM 830 O O . THR A 1 100 ? 5.798 -11.735 -0.478 1.00 92.06 100 THR A O 1
ATOM 833 N N . ARG A 1 101 ? 5.516 -13.337 -2.029 1.00 88.81 101 ARG A N 1
ATOM 834 C CA . ARG A 1 101 ? 6.685 -14.141 -1.628 1.00 88.81 101 ARG A CA 1
ATOM 835 C C . ARG A 1 101 ? 7.986 -13.393 -1.869 1.00 88.81 101 ARG A C 1
ATOM 837 O O . ARG A 1 101 ? 8.793 -13.306 -0.948 1.00 88.81 101 ARG A O 1
ATOM 844 N N . ALA A 1 102 ? 8.176 -12.830 -3.057 1.00 92.75 102 ALA A N 1
ATOM 845 C CA . ALA A 1 102 ? 9.375 -12.067 -3.371 1.00 92.75 102 ALA A CA 1
ATOM 846 C C . ALA A 1 102 ? 9.564 -10.879 -2.411 1.00 92.75 102 ALA A C 1
ATOM 848 O O . ALA A 1 102 ? 10.656 -10.707 -1.876 1.00 92.75 102 ALA A O 1
ATOM 849 N N . LEU A 1 103 ? 8.493 -10.141 -2.098 1.00 93.50 103 LEU A N 1
ATOM 850 C CA . LEU A 1 103 ? 8.510 -9.057 -1.108 1.00 93.50 103 LEU A CA 1
ATOM 851 C C . LEU A 1 103 ? 8.931 -9.539 0.287 1.00 93.50 103 LEU A C 1
ATOM 853 O O . LEU A 1 103 ? 9.780 -8.919 0.925 1.00 93.50 103 LEU A O 1
ATOM 857 N N . LEU A 1 104 ? 8.382 -10.664 0.751 1.00 92.56 104 LEU A N 1
ATOM 858 C CA . LEU A 1 104 ? 8.738 -11.232 2.052 1.00 92.56 104 LEU A CA 1
ATOM 859 C C . LEU A 1 104 ? 10.218 -11.648 2.113 1.00 92.56 104 LEU A C 1
ATOM 861 O O . LEU A 1 104 ? 10.884 -11.434 3.122 1.00 92.56 104 LEU A O 1
ATOM 865 N N . LEU A 1 105 ? 10.760 -12.228 1.044 1.00 91.44 105 LEU A N 1
ATOM 866 C CA . LEU A 1 105 ? 12.162 -12.653 1.011 1.00 91.44 105 LEU A CA 1
ATOM 867 C C . LEU A 1 105 ? 13.156 -11.519 0.916 1.00 91.44 105 LEU A C 1
ATOM 869 O O . LEU A 1 105 ? 14.264 -11.675 1.418 1.00 91.44 105 LEU A O 1
ATOM 873 N N . LEU A 1 106 ? 12.786 -10.412 0.271 1.00 93.06 106 LEU A N 1
ATO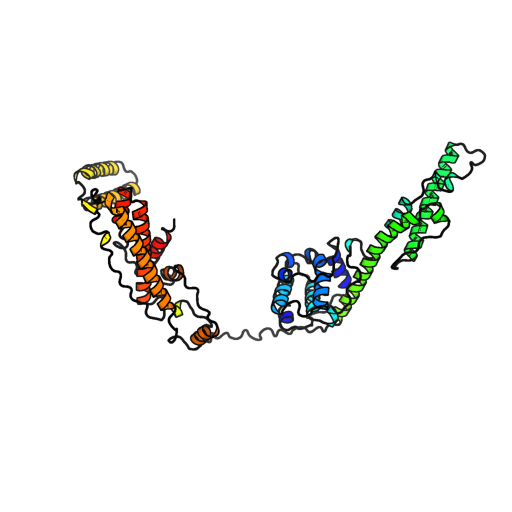M 874 C CA . LEU A 1 106 ? 13.616 -9.215 0.308 1.00 93.06 106 LEU A CA 1
ATOM 875 C C . LEU A 1 106 ? 13.890 -8.821 1.765 1.00 93.06 106 LEU A C 1
ATOM 877 O O . LEU A 1 106 ? 14.998 -8.399 2.070 1.00 93.06 106 LEU A O 1
ATOM 881 N N . ALA A 1 107 ? 12.923 -9.034 2.665 1.00 92.00 107 ALA A N 1
ATOM 882 C CA . ALA A 1 107 ? 13.084 -8.790 4.095 1.00 92.00 107 ALA A CA 1
ATOM 883 C C . ALA A 1 107 ? 13.799 -9.923 4.856 1.00 92.00 107 ALA A C 1
ATOM 885 O O . ALA A 1 107 ? 14.539 -9.650 5.799 1.00 92.00 107 ALA A O 1
ATOM 886 N N . LEU A 1 108 ? 13.561 -11.191 4.499 1.00 90.94 108 LEU A N 1
ATOM 887 C CA . LEU A 1 108 ? 14.019 -12.343 5.294 1.00 90.94 108 LEU A CA 1
ATOM 888 C C . LEU A 1 108 ? 15.333 -12.980 4.824 1.00 90.94 108 LEU A C 1
ATOM 890 O O . LEU A 1 108 ? 16.010 -13.616 5.630 1.00 90.94 108 LEU A O 1
ATOM 894 N N . SER A 1 109 ? 15.684 -12.865 3.543 1.00 90.38 109 SER A N 1
ATOM 895 C CA . SER A 1 109 ? 16.827 -13.560 2.949 1.00 90.38 109 SER A CA 1
ATOM 896 C C . SER A 1 109 ? 17.946 -12.596 2.572 1.00 90.38 109 SER A C 1
ATOM 898 O O . SER A 1 109 ? 17.834 -11.828 1.614 1.00 90.38 109 SER A O 1
ATOM 900 N N . THR A 1 110 ? 19.077 -12.706 3.270 1.00 88.94 110 THR A N 1
ATOM 901 C CA . THR A 1 110 ? 20.284 -11.923 2.975 1.00 88.94 110 THR A CA 1
ATOM 902 C C . THR A 1 110 ? 20.830 -12.202 1.574 1.00 88.94 110 THR A C 1
ATOM 904 O O . THR A 1 110 ? 21.350 -11.296 0.930 1.00 88.94 110 THR A O 1
ATOM 907 N N . SER A 1 111 ? 20.706 -13.431 1.055 1.00 89.38 111 SER A N 1
ATOM 908 C CA . SER A 1 111 ? 21.180 -13.750 -0.302 1.00 89.38 111 SER A CA 1
ATOM 909 C C . SER A 1 111 ? 20.369 -13.038 -1.383 1.00 89.38 111 SER A C 1
ATOM 911 O O . SER A 1 111 ? 20.916 -12.685 -2.423 1.00 89.38 111 SER A O 1
ATOM 913 N N . VAL A 1 112 ? 19.082 -12.788 -1.126 1.00 92.06 112 VAL A N 1
ATOM 914 C CA . VAL A 1 112 ? 18.190 -12.080 -2.049 1.00 92.06 112 VAL A CA 1
ATOM 915 C C . VAL A 1 112 ? 18.364 -10.569 -1.909 1.00 92.06 112 VAL A C 1
ATOM 917 O O . VAL A 1 112 ? 18.503 -9.882 -2.917 1.00 92.06 112 VAL A O 1
ATOM 920 N N . SER A 1 113 ? 18.396 -10.044 -0.681 1.00 91.81 113 SER A N 1
ATOM 921 C CA . SER A 1 113 ? 18.486 -8.598 -0.431 1.00 91.81 113 SER A CA 1
ATOM 922 C C . SER A 1 113 ? 19.842 -7.985 -0.790 1.00 91.81 113 SER A C 1
ATOM 924 O O . SER A 1 113 ? 19.939 -6.784 -1.025 1.00 91.81 113 SER A O 1
ATOM 926 N N . THR A 1 114 ? 20.907 -8.789 -0.856 1.00 92.69 114 THR A N 1
ATOM 927 C CA . THR A 1 114 ? 22.243 -8.326 -1.272 1.00 92.69 114 THR A CA 1
ATOM 928 C C . THR A 1 114 ? 22.416 -8.258 -2.790 1.00 92.69 114 THR A C 1
ATOM 930 O O . THR A 1 114 ? 23.435 -7.744 -3.260 1.00 92.69 114 THR A O 1
ATOM 933 N N . ILE A 1 115 ? 21.434 -8.719 -3.576 1.00 93.69 115 ILE A N 1
ATOM 934 C CA . ILE A 1 115 ? 21.479 -8.643 -5.039 1.00 93.69 115 ILE A CA 1
ATOM 935 C C . ILE A 1 115 ? 21.559 -7.168 -5.457 1.00 93.69 115 ILE A C 1
ATOM 937 O O . ILE A 1 115 ? 20.739 -6.354 -5.035 1.00 93.69 115 ILE A O 1
ATOM 941 N N . PRO A 1 116 ? 22.538 -6.778 -6.293 1.00 91.31 116 PRO A N 1
ATOM 942 C CA . PRO A 1 116 ? 22.757 -5.375 -6.601 1.00 91.31 116 PRO A CA 1
ATOM 943 C C . PRO A 1 116 ? 21.565 -4.795 -7.362 1.00 91.31 116 PRO A C 1
ATOM 945 O O . PRO A 1 116 ? 21.189 -5.290 -8.430 1.00 91.31 116 PRO A O 1
ATOM 948 N N . LEU A 1 117 ? 21.011 -3.713 -6.816 1.00 90.12 117 LEU A N 1
ATOM 949 C CA . LEU A 1 117 ? 20.032 -2.879 -7.500 1.00 90.12 117 LEU A CA 1
ATOM 950 C C . LEU A 1 117 ? 20.620 -2.307 -8.798 1.00 90.12 117 LEU A C 1
ATOM 952 O O . LEU A 1 117 ? 21.828 -2.049 -8.882 1.00 90.12 117 LEU A O 1
ATOM 956 N N . PRO A 1 118 ? 19.782 -2.088 -9.822 1.00 87.50 118 PRO A N 1
ATOM 957 C CA . PRO A 1 118 ? 20.249 -1.587 -11.101 1.00 87.50 118 PRO A CA 1
ATOM 958 C C . PRO A 1 118 ? 20.786 -0.147 -10.933 1.00 87.50 118 PRO A C 1
ATOM 960 O O . PRO A 1 118 ? 20.317 0.596 -10.064 1.00 87.50 118 PRO A O 1
ATOM 963 N N . PRO A 1 119 ? 21.844 0.226 -11.679 1.00 77.69 119 PRO A N 1
ATOM 964 C CA . PRO A 1 119 ? 22.704 1.369 -11.359 1.00 77.69 119 PRO A CA 1
ATOM 965 C C . PRO A 1 119 ? 22.034 2.730 -11.553 1.00 77.69 119 PRO A C 1
ATOM 967 O O . PRO A 1 119 ? 22.372 3.666 -10.832 1.00 77.69 119 PRO A O 1
ATOM 970 N N . ASP A 1 120 ? 21.103 2.831 -12.496 1.00 70.56 120 ASP A N 1
ATOM 971 C CA . ASP A 1 120 ? 20.377 4.063 -12.782 1.00 70.56 120 ASP A CA 1
ATOM 972 C C . ASP A 1 120 ? 19.267 4.286 -11.732 1.00 70.56 120 ASP A C 1
ATOM 974 O O . ASP A 1 120 ? 18.746 3.340 -11.138 1.00 70.56 120 ASP A O 1
ATOM 978 N N . GLY A 1 121 ? 18.937 5.543 -11.438 1.00 70.44 121 GLY A N 1
ATOM 979 C CA . GLY A 1 121 ? 17.941 5.897 -10.411 1.00 70.44 121 GLY A CA 1
ATOM 980 C C . GLY A 1 121 ? 16.513 6.057 -10.942 1.00 70.44 121 GLY A C 1
ATOM 981 O O . GLY A 1 121 ? 15.591 6.235 -10.151 1.00 70.44 121 GLY A O 1
ATOM 982 N N . GLN A 1 122 ? 16.327 6.033 -12.267 1.00 80.81 122 GLN A N 1
ATOM 983 C CA . GLN A 1 122 ? 15.038 6.257 -12.925 1.00 80.81 122 GLN A CA 1
ATOM 984 C C . GLN A 1 122 ? 14.887 5.361 -14.154 1.00 80.81 122 GLN A C 1
ATOM 986 O O . GLN A 1 122 ? 15.784 5.311 -14.998 1.00 80.81 122 GLN A O 1
ATOM 991 N N . TYR A 1 123 ? 13.740 4.687 -14.261 1.00 88.00 123 TYR A N 1
ATOM 992 C CA . TYR A 1 123 ? 13.425 3.769 -15.360 1.00 88.00 123 TYR A CA 1
ATOM 993 C C . TYR A 1 123 ? 12.010 4.009 -15.869 1.00 88.00 123 TYR A C 1
ATOM 995 O O . TYR A 1 123 ? 11.090 4.144 -15.068 1.00 88.00 123 TYR A O 1
ATOM 1003 N N . ASP A 1 124 ? 11.838 3.993 -17.188 1.00 89.62 124 ASP A N 1
ATOM 1004 C CA . ASP A 1 124 ? 10.529 4.020 -17.845 1.00 89.62 124 ASP A CA 1
ATOM 1005 C C . ASP A 1 124 ? 10.305 2.667 -18.520 1.00 89.62 124 ASP A C 1
ATOM 1007 O O . ASP A 1 124 ? 10.579 2.491 -19.711 1.00 89.62 124 ASP A O 1
ATOM 1011 N N . LEU A 1 125 ? 9.876 1.675 -17.734 1.00 90.38 125 LEU A N 1
ATOM 1012 C CA . LEU A 1 125 ? 9.748 0.289 -18.198 1.00 90.38 125 LEU A CA 1
ATOM 1013 C C . LEU A 1 125 ? 8.662 0.113 -19.269 1.00 90.38 125 LEU A C 1
ATOM 1015 O O . LEU A 1 125 ? 8.706 -0.868 -20.012 1.00 90.38 125 LEU A O 1
ATOM 1019 N N . SER A 1 126 ? 7.741 1.073 -19.404 1.00 89.75 126 SER A N 1
ATOM 1020 C CA . SER A 1 126 ? 6.693 1.058 -20.432 1.00 89.75 126 SER A CA 1
ATOM 1021 C C . SER A 1 126 ? 7.265 1.086 -21.858 1.00 89.75 126 SER A C 1
ATOM 1023 O O . SER A 1 126 ? 6.672 0.555 -22.798 1.00 89.75 126 SER A O 1
ATOM 1025 N N . LEU A 1 127 ? 8.477 1.632 -22.029 1.00 88.81 127 LEU A N 1
ATOM 1026 C CA . LEU A 1 127 ? 9.184 1.659 -23.313 1.00 88.81 127 LEU A CA 1
ATOM 1027 C C . LEU A 1 127 ? 9.745 0.293 -23.730 1.00 88.81 127 LEU A C 1
ATOM 1029 O O . LEU A 1 127 ? 10.150 0.128 -24.886 1.00 88.81 127 LEU A O 1
ATOM 1033 N N . GLY A 1 128 ? 9.780 -0.670 -22.806 1.00 89.69 128 GLY A N 1
ATOM 1034 C CA . GLY A 1 128 ? 10.440 -1.957 -22.973 1.00 89.69 128 GLY A CA 1
ATOM 1035 C C . GLY A 1 128 ? 11.968 -1.858 -22.927 1.00 89.69 128 GLY A C 1
ATOM 1036 O O . GLY A 1 128 ? 12.561 -0.789 -22.773 1.00 89.69 128 GLY A O 1
ATOM 1037 N N . TYR A 1 129 ? 12.631 -3.006 -23.058 1.00 90.00 129 TYR A N 1
ATOM 1038 C CA . TYR A 1 129 ? 14.091 -3.141 -22.939 1.00 90.00 129 TYR A CA 1
ATOM 1039 C C . TYR A 1 129 ? 14.797 -3.504 -24.256 1.00 90.00 129 TYR A C 1
ATOM 1041 O O . TYR A 1 129 ? 15.982 -3.852 -24.263 1.00 90.00 129 TYR A O 1
ATOM 1049 N N . ASN A 1 130 ? 14.073 -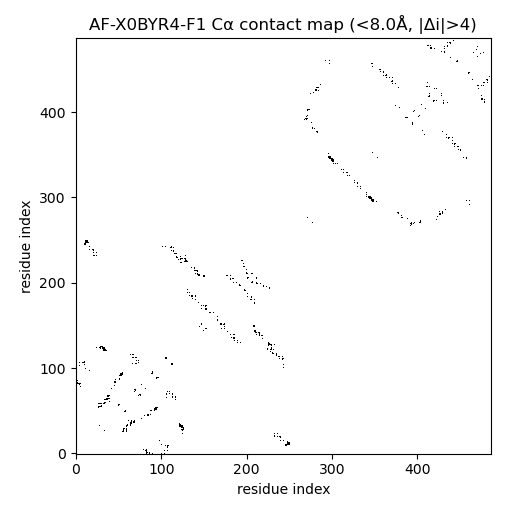3.445 -25.376 1.00 91.31 130 ASN A N 1
ATOM 1050 C CA . ASN A 1 130 ? 14.604 -3.672 -26.715 1.00 91.31 130 ASN A CA 1
ATOM 1051 C C . ASN A 1 130 ? 14.601 -2.363 -27.504 1.00 91.31 130 ASN A C 1
ATOM 1053 O O . ASN A 1 130 ? 13.641 -1.598 -27.454 1.00 91.31 130 ASN A O 1
ATOM 1057 N N . MET A 1 131 ? 15.670 -2.137 -28.263 1.00 92.19 131 MET A N 1
ATOM 1058 C CA . MET A 1 131 ? 15.778 -0.999 -29.169 1.00 92.19 131 MET A CA 1
ATOM 1059 C C . MET A 1 131 ? 14.722 -1.093 -30.275 1.00 92.19 131 MET A C 1
ATOM 1061 O O . MET A 1 131 ? 14.609 -2.117 -30.953 1.00 92.19 131 MET A O 1
ATOM 1065 N N . LYS A 1 132 ? 13.979 -0.007 -30.496 1.00 92.94 132 LYS A N 1
ATOM 1066 C CA . LYS A 1 132 ? 12.963 0.067 -31.549 1.00 92.94 132 LYS A CA 1
ATOM 1067 C C . LYS A 1 132 ? 13.578 0.628 -32.826 1.00 92.94 132 LYS A C 1
ATOM 1069 O O . LYS A 1 132 ? 13.882 1.815 -32.924 1.00 92.94 132 LYS A O 1
ATOM 1074 N N . ALA A 1 133 ? 13.754 -0.238 -33.820 1.00 91.06 133 ALA A N 1
ATOM 1075 C CA . ALA A 1 133 ? 14.385 0.119 -35.090 1.00 91.06 133 ALA A CA 1
ATOM 1076 C C . ALA A 1 133 ? 13.644 1.249 -35.833 1.00 91.06 133 ALA A C 1
ATOM 1078 O O . ALA A 1 133 ? 14.282 2.131 -36.400 1.00 91.06 133 ALA A O 1
ATOM 1079 N N . THR A 1 134 ? 12.313 1.264 -35.767 1.00 92.81 134 THR A N 1
ATOM 1080 C CA . THR A 1 134 ? 11.462 2.292 -36.388 1.00 92.81 134 THR A CA 1
ATOM 1081 C C . THR A 1 134 ? 11.681 3.686 -35.795 1.00 92.81 134 THR A C 1
ATOM 1083 O O . THR A 1 134 ? 11.640 4.680 -36.519 1.00 92.81 134 THR A O 1
ATOM 1086 N N . GLU A 1 135 ? 11.962 3.784 -34.492 1.00 93.00 135 GLU A N 1
ATOM 1087 C CA . GLU A 1 135 ? 12.251 5.066 -33.838 1.00 93.00 135 GLU A CA 1
ATOM 1088 C C . GLU A 1 135 ? 13.603 5.632 -34.297 1.00 93.00 135 GLU A C 1
ATOM 1090 O O . GLU A 1 135 ? 13.707 6.828 -34.569 1.00 93.00 135 GLU A O 1
ATOM 1095 N N . LEU A 1 136 ? 14.620 4.782 -34.482 1.00 93.94 136 LEU A N 1
ATOM 1096 C CA . LEU A 1 136 ? 15.926 5.210 -35.002 1.00 93.94 136 LEU A CA 1
ATOM 1097 C C . LEU A 1 136 ? 15.854 5.706 -36.450 1.00 93.94 136 LEU A C 1
ATOM 1099 O O . LEU A 1 136 ? 16.464 6.722 -36.787 1.00 93.94 136 LEU A O 1
ATOM 1103 N N . GLU A 1 137 ? 15.089 5.015 -37.293 1.00 93.62 137 GLU A N 1
ATOM 1104 C CA . GLU A 1 137 ? 14.847 5.428 -38.678 1.00 93.62 137 GLU A CA 1
ATOM 1105 C C . GLU A 1 137 ? 14.127 6.784 -38.736 1.00 93.62 137 GLU A C 1
ATOM 1107 O O . GLU A 1 137 ? 14.528 7.682 -39.481 1.00 93.62 137 GLU A O 1
ATOM 1112 N N . SER A 1 138 ? 13.103 6.967 -37.894 1.00 95.06 138 SER A N 1
ATOM 1113 C CA . SER A 1 138 ? 12.371 8.230 -37.758 1.00 95.06 138 SER A CA 1
ATOM 1114 C C . SER A 1 138 ? 13.288 9.379 -37.328 1.00 95.06 138 SER A C 1
ATOM 1116 O O . SER A 1 138 ? 13.278 10.444 -37.948 1.00 95.06 138 SER A O 1
ATOM 1118 N N . ILE A 1 139 ? 14.155 9.152 -36.333 1.00 95.00 139 ILE A N 1
ATOM 1119 C CA . ILE A 1 139 ? 15.162 10.135 -35.905 1.00 95.00 139 ILE A CA 1
ATOM 1120 C C . ILE A 1 139 ? 16.088 10.510 -37.070 1.00 95.00 139 ILE A C 1
ATOM 1122 O O . ILE A 1 139 ? 16.354 11.697 -37.278 1.00 95.00 139 ILE A O 1
ATOM 1126 N N . GLY A 1 140 ? 16.538 9.524 -37.853 1.00 93.75 140 GLY A N 1
ATOM 1127 C CA . GLY A 1 140 ? 17.347 9.749 -39.052 1.00 93.75 140 GLY A CA 1
ATOM 1128 C C . GLY A 1 140 ? 16.639 10.640 -40.077 1.00 93.75 140 GLY A C 1
ATOM 1129 O O . GLY A 1 140 ? 17.215 11.626 -40.536 1.00 93.75 140 GLY A O 1
ATOM 1130 N N . ARG A 1 141 ? 15.363 10.358 -40.375 1.00 93.81 141 ARG A N 1
ATOM 1131 C CA . ARG A 1 141 ? 14.542 11.158 -41.304 1.00 93.81 141 ARG A CA 1
ATOM 1132 C C . ARG A 1 141 ? 14.296 12.584 -40.809 1.00 93.81 141 ARG A C 1
ATOM 1134 O O . ARG A 1 141 ? 14.421 13.526 -41.582 1.00 93.81 141 ARG A O 1
ATOM 1141 N N . ILE A 1 142 ? 13.987 12.769 -39.525 1.00 95.38 142 ILE A N 1
ATOM 1142 C CA . ILE A 1 142 ? 13.755 14.095 -38.918 1.00 95.38 142 ILE A CA 1
ATOM 1143 C C . ILE A 1 142 ? 15.040 14.940 -38.904 1.00 95.38 142 ILE A C 1
ATOM 1145 O O . ILE A 1 142 ? 15.001 16.174 -38.961 1.00 95.38 142 ILE A O 1
ATOM 1149 N N . ALA A 1 143 ? 16.195 14.283 -38.811 1.00 95.69 143 ALA A N 1
ATOM 1150 C CA . ALA A 1 143 ? 17.502 14.920 -38.866 1.00 95.69 143 ALA A CA 1
ATOM 1151 C C . ALA A 1 143 ? 18.059 15.065 -40.294 1.00 95.69 143 ALA A C 1
ATOM 1153 O O . ALA A 1 143 ? 19.191 15.530 -40.441 1.00 95.69 143 ALA A O 1
ATOM 1154 N N . ALA A 1 144 ? 17.297 14.707 -41.332 1.00 95.25 144 ALA A N 1
ATOM 1155 C CA . ALA A 1 144 ? 17.723 14.878 -42.714 1.00 95.25 144 ALA A CA 1
ATOM 1156 C C . ALA A 1 144 ? 17.994 16.355 -43.041 1.00 95.25 144 ALA A C 1
ATOM 1158 O O . ALA A 1 144 ? 17.303 17.268 -42.573 1.00 95.25 144 ALA A O 1
ATOM 1159 N N . PHE A 1 145 ? 19.015 16.595 -43.858 1.00 95.12 145 PHE A N 1
ATOM 1160 C CA . PHE A 1 145 ? 19.281 17.918 -44.404 1.00 95.12 145 PHE A CA 1
ATOM 1161 C C . PHE A 1 145 ? 18.176 18.338 -45.375 1.00 95.12 145 PHE A C 1
ATOM 1163 O O . PHE A 1 145 ? 17.534 17.504 -46.023 1.00 95.12 145 PHE A O 1
ATOM 1170 N N . ARG A 1 146 ? 17.968 19.653 -45.501 1.00 93.50 146 ARG A N 1
ATOM 1171 C CA . ARG A 1 146 ? 17.062 20.192 -46.524 1.00 93.50 146 ARG A CA 1
ATOM 1172 C C . ARG A 1 146 ? 17.628 19.910 -47.911 1.00 93.50 146 ARG A C 1
ATOM 1174 O O . ARG A 1 146 ? 18.846 19.833 -48.068 1.00 93.50 146 ARG A O 1
ATOM 1181 N N . TYR A 1 147 ? 16.752 19.797 -48.905 1.00 91.88 147 TYR A N 1
ATOM 1182 C CA . TYR A 1 147 ? 17.118 19.471 -50.283 1.00 91.88 147 TYR A CA 1
ATOM 1183 C C . TYR A 1 147 ? 18.328 20.278 -50.786 1.00 91.88 147 TYR A C 1
ATOM 1185 O O . TYR A 1 147 ? 19.284 19.686 -51.286 1.00 91.88 147 TYR A O 1
ATOM 1193 N N . GLU A 1 148 ? 18.353 21.595 -50.555 1.00 91.38 148 GLU A N 1
ATOM 1194 C CA . GLU A 1 148 ? 19.394 22.517 -51.039 1.00 91.38 148 GLU A CA 1
ATOM 1195 C C . GLU A 1 148 ? 20.795 22.205 -50.487 1.00 91.38 148 GLU A C 1
ATOM 1197 O O . GLU A 1 148 ? 21.806 22.579 -51.081 1.00 91.38 148 GLU A O 1
ATOM 1202 N N . GLN A 1 149 ? 20.863 21.523 -49.344 1.00 90.62 149 GLN A N 1
ATOM 1203 C CA . GLN A 1 149 ? 22.101 21.185 -48.643 1.00 90.62 149 GLN A CA 1
ATOM 1204 C C . GLN A 1 149 ? 22.662 19.818 -49.066 1.00 90.62 149 GLN A C 1
ATOM 1206 O O . GLN A 1 149 ? 23.761 19.460 -48.648 1.00 90.62 149 GLN A O 1
ATOM 1211 N N . THR A 1 150 ? 21.938 19.065 -49.899 1.00 93.19 150 THR A N 1
ATOM 1212 C CA . THR A 1 150 ? 22.302 17.693 -50.282 1.00 93.19 150 THR A CA 1
ATOM 1213 C C . THR A 1 150 ? 22.969 17.602 -51.657 1.00 93.19 150 THR A C 1
ATOM 1215 O O . THR A 1 150 ? 22.780 18.483 -52.504 1.00 93.19 150 THR A O 1
ATOM 1218 N N . PRO A 1 151 ? 23.715 16.514 -51.941 1.00 92.00 151 PRO A N 1
ATOM 1219 C CA . PRO A 1 151 ? 24.274 16.268 -53.272 1.00 92.00 151 PRO A CA 1
ATOM 1220 C C . PRO A 1 151 ? 23.217 16.219 -54.385 1.00 92.00 151 PRO A C 1
ATOM 1222 O O . PRO A 1 151 ? 23.495 16.648 -55.503 1.00 92.00 151 PRO A O 1
ATOM 1225 N N . ALA A 1 152 ? 21.993 15.772 -54.083 1.00 90.81 152 ALA A N 1
ATOM 1226 C CA . ALA A 1 152 ? 20.899 15.683 -55.051 1.00 90.81 152 ALA A CA 1
ATOM 1227 C C . ALA A 1 152 ? 20.529 17.042 -55.679 1.00 90.81 152 ALA A C 1
ATOM 1229 O O . ALA A 1 152 ? 20.187 17.106 -56.863 1.00 90.81 152 ALA A O 1
ATOM 1230 N N . ALA A 1 153 ? 20.659 18.146 -54.932 1.00 89.69 153 ALA A N 1
ATOM 1231 C CA . ALA A 1 153 ? 20.421 19.490 -55.462 1.00 89.69 153 ALA A CA 1
ATOM 1232 C C . ALA A 1 153 ? 21.482 19.939 -56.479 1.00 89.69 153 ALA A C 1
ATOM 1234 O O . ALA A 1 153 ? 21.190 20.777 -57.335 1.00 89.69 153 ALA A O 1
ATOM 1235 N N . ARG A 1 154 ? 22.686 19.356 -56.414 1.00 90.56 154 ARG A N 1
ATOM 1236 C CA . ARG A 1 154 ? 23.848 19.679 -57.259 1.00 90.56 154 ARG A CA 1
ATOM 1237 C C . ARG A 1 154 ? 23.942 18.814 -58.522 1.00 90.56 154 ARG A C 1
ATOM 1239 O O . ARG A 1 154 ? 24.914 18.917 -59.256 1.00 90.56 154 ARG A O 1
ATOM 1246 N N . LEU A 1 155 ? 22.968 17.938 -58.776 1.00 90.00 155 LEU A N 1
ATOM 1247 C CA . LEU A 1 155 ? 22.978 17.053 -59.944 1.00 90.00 155 LEU A CA 1
ATOM 1248 C C . LEU A 1 155 ? 22.704 17.818 -61.234 1.00 90.00 155 LEU A C 1
ATOM 1250 O O . LEU A 1 155 ? 21.597 18.313 -61.415 1.00 90.00 155 LEU A O 1
ATOM 1254 N N . GLU A 1 156 ? 23.630 17.836 -62.181 1.00 89.94 156 GLU A N 1
ATOM 1255 C CA . GLU A 1 156 ? 23.427 18.572 -63.433 1.00 89.94 156 GLU A CA 1
ATOM 1256 C C . GLU A 1 156 ? 22.194 18.100 -64.245 1.00 89.94 156 GLU A C 1
ATOM 1258 O O . GLU A 1 156 ? 21.778 16.929 -64.154 1.00 89.94 156 GLU A O 1
ATOM 1263 N N . PRO A 1 157 ? 21.545 19.007 -65.005 1.00 87.75 157 PRO A N 1
ATOM 1264 C CA . PRO A 1 157 ? 20.514 18.638 -65.972 1.00 87.75 157 PRO A CA 1
ATOM 1265 C C . PRO A 1 157 ? 21.081 17.686 -67.030 1.00 87.75 157 PRO A C 1
ATOM 1267 O O . PRO A 1 157 ? 22.229 17.828 -67.454 1.00 87.75 157 PRO A O 1
ATOM 1270 N N . ARG A 1 158 ? 20.286 16.712 -67.479 1.00 90.69 158 ARG A N 1
ATOM 1271 C CA . ARG A 1 158 ? 20.697 15.845 -68.593 1.00 90.69 158 ARG A CA 1
ATOM 1272 C C . ARG A 1 158 ? 20.412 16.531 -69.928 1.00 90.69 158 ARG A C 1
ATOM 1274 O O . ARG A 1 158 ? 19.506 17.355 -70.040 1.00 90.69 158 ARG A O 1
ATOM 1281 N N . LEU A 1 159 ? 21.168 16.158 -70.958 1.00 87.44 159 LEU A N 1
ATOM 1282 C CA . LEU A 1 159 ? 20.945 16.627 -72.328 1.00 87.44 159 LEU A CA 1
ATOM 1283 C C . LEU A 1 159 ? 19.507 16.302 -72.773 1.00 87.44 159 LEU A C 1
ATOM 1285 O O . LEU A 1 159 ? 19.110 15.139 -72.782 1.00 87.44 159 LEU A O 1
ATOM 1289 N N . GLY A 1 160 ? 18.734 17.338 -73.112 1.00 85.56 160 GLY A N 1
ATOM 1290 C CA . GLY A 1 160 ? 17.337 17.220 -73.546 1.00 85.56 160 GLY A CA 1
ATOM 1291 C C . GLY A 1 160 ? 16.280 17.179 -72.431 1.00 85.56 160 GLY A C 1
ATOM 1292 O O . GLY A 1 160 ? 15.098 17.080 -72.750 1.00 85.56 160 GLY A O 1
ATOM 1293 N N . GLU A 1 161 ? 16.651 17.270 -71.146 1.00 89.62 161 GLU A N 1
ATOM 1294 C CA . GLU A 1 161 ? 15.668 17.370 -70.052 1.00 89.62 161 GLU A CA 1
ATOM 1295 C C . GLU A 1 161 ? 15.046 18.771 -69.972 1.00 89.62 161 GLU A C 1
ATOM 1297 O O . GLU A 1 161 ? 15.741 19.788 -69.983 1.00 89.62 161 GLU A O 1
ATOM 1302 N N . SER A 1 162 ? 13.725 18.831 -69.787 1.00 90.62 162 SER A N 1
ATOM 1303 C CA . SER A 1 162 ? 13.064 20.073 -69.387 1.00 90.62 162 SER A CA 1
ATOM 1304 C C . SER A 1 162 ? 13.395 20.437 -67.934 1.00 90.62 162 SER A C 1
ATOM 1306 O O . SER A 1 162 ? 13.796 19.594 -67.120 1.00 90.62 162 SER A O 1
ATOM 1308 N N . TRP A 1 163 ? 13.166 21.700 -67.567 1.00 87.12 163 TRP A N 1
ATOM 1309 C CA . TRP A 1 163 ? 13.331 22.157 -66.184 1.00 87.12 163 TRP A CA 1
ATOM 1310 C C . TRP A 1 163 ? 12.470 21.344 -65.198 1.00 87.12 163 TRP A C 1
ATOM 1312 O O . TRP A 1 163 ? 12.970 20.892 -64.168 1.00 87.12 163 TRP A O 1
ATOM 1322 N N . GLN A 1 164 ? 11.206 21.071 -65.547 1.00 89.88 164 GLN A N 1
ATOM 1323 C CA . GLN A 1 164 ? 10.296 20.270 -64.717 1.00 89.88 164 GLN A CA 1
ATOM 1324 C C . GLN A 1 164 ? 10.779 18.820 -64.569 1.00 89.88 164 GLN A C 1
ATOM 1326 O O . GLN A 1 164 ? 10.709 18.247 -63.482 1.00 89.88 164 GLN A O 1
ATOM 1331 N N . GLN A 1 165 ? 11.297 18.217 -65.644 1.00 91.12 165 GLN A N 1
ATOM 1332 C CA . GLN A 1 165 ? 11.843 16.857 -65.609 1.00 91.12 165 GLN A CA 1
ATOM 1333 C C . GLN A 1 165 ? 13.097 16.775 -64.731 1.00 91.12 165 GLN A C 1
ATOM 1335 O O . GLN A 1 165 ? 13.195 15.873 -63.897 1.00 91.12 165 GLN A O 1
ATOM 1340 N N . THR A 1 166 ? 13.996 17.757 -64.848 1.00 90.69 166 THR A N 1
ATOM 1341 C CA . THR A 1 166 ? 15.192 17.875 -64.001 1.00 90.69 166 THR A CA 1
ATOM 1342 C C . THR A 1 166 ? 14.805 18.017 -62.529 1.00 90.69 166 THR A C 1
ATOM 1344 O O . THR A 1 166 ? 15.314 17.284 -61.680 1.00 90.69 166 THR A O 1
ATOM 1347 N N . TRP A 1 167 ? 13.861 18.911 -62.217 1.00 90.62 167 TRP A N 1
ATOM 1348 C CA . TRP A 1 167 ? 13.379 19.132 -60.853 1.00 90.62 167 TRP A CA 1
ATOM 1349 C C . TRP A 1 167 ? 12.762 17.861 -60.254 1.00 90.62 167 TRP A C 1
ATOM 1351 O O . TRP A 1 167 ? 13.161 17.441 -59.164 1.00 90.62 167 TRP A O 1
ATOM 1361 N N . ASN A 1 168 ? 11.874 17.192 -61.001 1.00 92.56 168 ASN A N 1
ATOM 1362 C CA . ASN A 1 168 ? 11.236 15.939 -60.589 1.00 92.56 168 ASN A CA 1
ATOM 1363 C C . ASN A 1 168 ? 12.252 14.811 -60.370 1.00 92.56 168 ASN A C 1
ATOM 1365 O O . ASN A 1 168 ? 12.058 13.972 -59.492 1.00 92.56 168 ASN A O 1
ATOM 1369 N N . ARG A 1 169 ? 13.312 14.741 -61.184 1.00 93.81 169 ARG A N 1
ATOM 1370 C CA . ARG A 1 169 ? 14.384 13.752 -61.023 1.00 93.81 169 ARG A CA 1
ATOM 1371 C C . ARG A 1 169 ? 15.215 14.036 -59.775 1.00 93.81 169 ARG A C 1
ATOM 1373 O O . ARG A 1 169 ? 15.416 13.122 -58.986 1.00 93.81 169 ARG A O 1
ATOM 1380 N N . ARG A 1 170 ? 15.657 15.284 -59.569 1.00 93.31 170 ARG A N 1
ATOM 1381 C CA . ARG A 1 170 ? 16.440 15.675 -58.382 1.00 93.31 170 ARG A CA 1
ATOM 1382 C C . ARG A 1 170 ? 15.674 15.429 -57.080 1.00 93.31 170 ARG A C 1
ATOM 1384 O O . ARG A 1 170 ? 16.256 14.918 -56.131 1.00 93.31 170 ARG A O 1
ATOM 1391 N N . HIS A 1 171 ? 14.374 15.729 -57.046 1.00 92.94 171 HIS A N 1
ATOM 1392 C CA . HIS A 1 171 ? 13.537 15.481 -55.865 1.00 92.94 171 HIS A CA 1
ATOM 1393 C C . HIS A 1 171 ? 13.303 13.989 -55.612 1.00 92.94 171 HIS A C 1
ATOM 1395 O O . HIS A 1 171 ? 13.345 13.562 -54.460 1.00 92.94 171 HIS A O 1
ATOM 1401 N N . ARG A 1 172 ? 13.118 13.183 -56.668 1.00 94.00 172 ARG A N 1
ATOM 1402 C CA . ARG A 1 172 ? 13.043 11.718 -56.540 1.00 94.00 172 ARG A CA 1
ATOM 1403 C C . ARG A 1 172 ? 14.348 11.122 -56.021 1.00 94.00 172 ARG A C 1
ATOM 1405 O O . ARG A 1 172 ? 14.304 10.277 -55.133 1.00 94.00 172 ARG A O 1
ATOM 1412 N N . GLU A 1 173 ? 15.487 11.588 -56.530 1.00 93.81 173 GLU A N 1
ATOM 1413 C CA . GLU A 1 173 ? 16.804 11.161 -56.049 1.00 93.81 173 GLU A CA 1
ATOM 1414 C C . GLU A 1 173 ? 16.996 11.540 -54.579 1.00 93.81 173 GLU A C 1
ATOM 1416 O O . GLU A 1 173 ? 17.335 10.686 -53.771 1.00 93.81 173 GLU A O 1
ATOM 1421 N N . TYR A 1 174 ? 16.697 12.791 -54.211 1.00 94.44 174 TYR A N 1
ATOM 1422 C CA . TYR A 1 174 ? 16.754 13.253 -52.825 1.00 94.44 174 TYR A CA 1
ATOM 1423 C C . TYR A 1 174 ? 15.916 12.366 -51.898 1.00 94.44 174 TYR A C 1
ATOM 1425 O O . TYR A 1 174 ? 16.434 11.854 -50.913 1.00 94.44 174 TYR A O 1
ATOM 1433 N N . GLN A 1 175 ? 14.649 12.112 -52.237 1.00 94.38 175 GLN A N 1
ATOM 1434 C CA . GLN A 1 175 ? 13.779 11.251 -51.431 1.00 94.38 175 GLN A CA 1
ATOM 1435 C C . GLN A 1 175 ? 14.316 9.815 -51.325 1.00 94.38 175 GLN A C 1
ATOM 1437 O O . GLN A 1 175 ? 14.320 9.240 -50.236 1.00 94.38 175 GLN A O 1
ATOM 1442 N N . SER A 1 176 ? 14.781 9.238 -52.437 1.00 95.12 176 SER A N 1
ATOM 1443 C CA . SER A 1 176 ? 15.366 7.892 -52.474 1.00 95.12 176 SER A CA 1
ATOM 1444 C C . SER A 1 176 ? 16.616 7.796 -51.598 1.00 95.12 176 SER A C 1
ATOM 1446 O O . SER A 1 176 ? 16.693 6.931 -50.726 1.00 95.12 176 SER A O 1
ATOM 1448 N N . GLU A 1 177 ? 17.584 8.691 -51.793 1.00 94.56 177 GLU A N 1
ATOM 1449 C CA . GLU A 1 177 ? 18.868 8.650 -51.093 1.00 94.56 177 GLU A CA 1
ATOM 1450 C C . GLU A 1 177 ? 18.737 9.030 -49.618 1.00 94.56 177 GLU A C 1
ATOM 1452 O O . GLU A 1 177 ? 19.369 8.395 -48.780 1.00 94.56 177 GLU A O 1
ATOM 1457 N N . THR A 1 178 ? 17.851 9.964 -49.256 1.00 94.19 178 THR A N 1
ATOM 1458 C CA . THR A 1 178 ? 17.535 10.237 -47.846 1.00 94.19 178 THR A CA 1
ATOM 1459 C C . THR A 1 178 ? 16.920 9.015 -47.161 1.00 94.19 178 THR A C 1
ATOM 1461 O O . THR A 1 178 ? 17.292 8.706 -46.029 1.00 94.19 178 THR A O 1
ATOM 1464 N N . ASN A 1 179 ? 16.025 8.280 -47.830 1.00 94.81 179 ASN A N 1
ATOM 1465 C CA . ASN A 1 179 ? 15.459 7.049 -47.272 1.00 94.81 179 ASN A CA 1
ATOM 1466 C C . ASN A 1 179 ? 16.519 5.954 -47.104 1.00 94.81 179 ASN A C 1
ATOM 1468 O O . ASN A 1 179 ? 16.579 5.334 -46.045 1.00 94.81 179 ASN A O 1
ATOM 1472 N N . LYS A 1 180 ? 17.391 5.753 -48.099 1.00 95.31 180 LYS A N 1
ATOM 1473 C CA . LYS A 1 180 ? 18.508 4.799 -47.997 1.00 95.31 180 LYS A CA 1
ATOM 1474 C C . LYS A 1 180 ? 19.503 5.196 -46.908 1.00 95.31 180 LYS A C 1
ATOM 1476 O O . LYS A 1 180 ? 19.972 4.333 -46.175 1.00 95.31 180 LYS A O 1
ATOM 1481 N N . ALA A 1 181 ? 19.806 6.487 -46.775 1.00 95.31 181 ALA A N 1
ATOM 1482 C CA . ALA A 1 181 ? 20.672 7.008 -45.724 1.00 95.31 181 ALA A CA 1
ATOM 1483 C C . ALA A 1 181 ? 20.068 6.779 -44.330 1.00 95.31 181 ALA A C 1
ATOM 1485 O O . ALA A 1 181 ? 20.791 6.391 -43.417 1.00 95.31 181 ALA A O 1
ATOM 1486 N N . ALA A 1 182 ? 18.754 6.975 -44.163 1.00 95.12 182 ALA A N 1
ATOM 1487 C CA . ALA A 1 182 ? 18.065 6.726 -42.896 1.00 95.12 182 ALA A CA 1
ATOM 1488 C C . ALA A 1 182 ? 18.036 5.233 -42.541 1.00 95.12 182 ALA A C 1
ATOM 1490 O O . ALA A 1 182 ? 18.262 4.876 -41.384 1.00 95.12 182 ALA A O 1
ATOM 1491 N N . GLU A 1 183 ? 17.827 4.368 -43.534 1.00 95.50 183 GLU A N 1
ATOM 1492 C CA . GLU A 1 183 ? 17.868 2.917 -43.355 1.00 95.50 183 GLU A CA 1
ATOM 1493 C C . GLU A 1 183 ? 19.274 2.430 -42.985 1.00 95.50 183 GLU A C 1
ATOM 1495 O O . GLU A 1 183 ? 19.449 1.684 -42.024 1.00 95.50 183 GLU A O 1
ATOM 1500 N N . LEU A 1 184 ? 20.304 2.928 -43.672 1.00 95.62 184 LEU A N 1
ATOM 1501 C CA . LEU A 1 184 ? 21.692 2.608 -43.352 1.00 95.62 184 LEU A CA 1
ATOM 1502 C C . LEU A 1 184 ? 22.084 3.105 -41.952 1.00 95.62 184 LEU A C 1
ATOM 1504 O O . LEU A 1 184 ? 22.704 2.370 -41.186 1.00 95.62 184 LEU A O 1
ATOM 1508 N N . PHE A 1 185 ? 21.669 4.321 -41.584 1.00 95.19 185 PHE A N 1
ATOM 1509 C CA . PHE A 1 185 ? 21.856 4.868 -40.238 1.00 95.19 185 PHE A CA 1
ATOM 1510 C C . PHE A 1 185 ? 21.212 3.978 -39.164 1.00 95.19 185 PHE A C 1
ATOM 1512 O O . PHE A 1 185 ? 21.841 3.663 -38.151 1.00 95.19 185 PHE A O 1
ATOM 1519 N N . ARG A 1 186 ? 19.974 3.525 -39.402 1.00 95.69 186 ARG A N 1
ATOM 1520 C CA . ARG A 1 186 ? 19.257 2.581 -38.536 1.00 95.69 186 ARG A CA 1
ATOM 1521 C C . ARG A 1 186 ? 20.015 1.260 -38.403 1.00 95.69 186 ARG A C 1
ATOM 1523 O O . ARG A 1 186 ? 20.184 0.773 -37.286 1.00 95.69 186 ARG A O 1
ATOM 1530 N N . GLU A 1 187 ? 20.471 0.675 -39.509 1.00 95.19 187 GLU A N 1
ATOM 1531 C CA . GLU A 1 187 ? 21.218 -0.587 -39.509 1.00 95.19 187 GLU A CA 1
ATOM 1532 C C . GLU A 1 187 ? 22.544 -0.495 -38.750 1.00 95.19 187 GLU A C 1
ATOM 1534 O O . GLU A 1 187 ? 22.868 -1.376 -37.952 1.00 95.19 187 GLU A O 1
ATOM 1539 N N . GLU A 1 188 ? 23.321 0.563 -38.984 1.00 94.50 188 GLU A N 1
ATOM 1540 C CA . GLU A 1 188 ? 24.601 0.780 -38.310 1.00 94.50 188 GLU A CA 1
ATOM 1541 C C . GLU A 1 188 ? 24.448 0.925 -36.798 1.00 94.50 188 GLU A C 1
ATOM 1543 O O . GLU A 1 188 ? 25.280 0.421 -36.042 1.00 94.50 188 GLU A O 1
ATOM 1548 N N . LEU A 1 189 ? 23.375 1.572 -36.343 1.00 94.25 189 LEU A N 1
ATOM 1549 C CA . LEU A 1 189 ? 23.046 1.649 -34.924 1.00 94.25 189 LEU A CA 1
ATOM 1550 C C . LEU A 1 189 ? 22.539 0.309 -34.386 1.00 94.25 189 LEU A C 1
ATOM 1552 O O . LEU A 1 189 ? 22.998 -0.129 -33.334 1.00 94.25 189 LEU A O 1
ATOM 1556 N N . ALA A 1 190 ? 21.662 -0.386 -35.113 1.00 93.81 190 ALA A N 1
ATOM 1557 C CA . ALA A 1 190 ? 21.131 -1.683 -34.696 1.00 93.81 190 ALA A CA 1
ATOM 1558 C C . ALA A 1 190 ? 22.239 -2.724 -34.466 1.00 93.81 190 ALA A C 1
ATOM 1560 O O . ALA A 1 190 ? 22.180 -3.476 -33.496 1.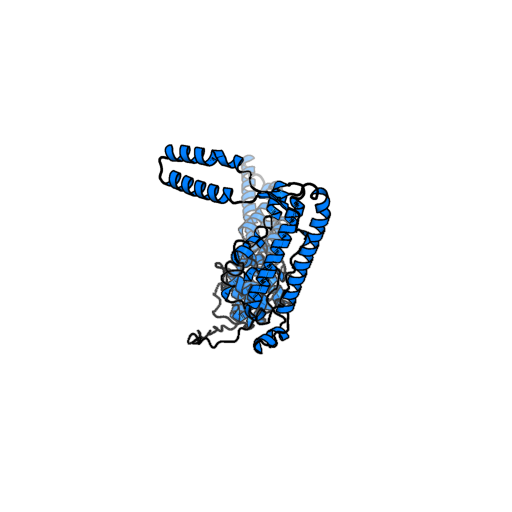00 93.81 190 ALA A O 1
ATOM 1561 N N . ARG A 1 191 ? 23.294 -2.724 -35.296 1.00 93.81 191 ARG A N 1
ATOM 1562 C CA . ARG A 1 191 ? 24.469 -3.606 -35.132 1.00 93.81 191 ARG A CA 1
ATOM 1563 C C . ARG A 1 191 ? 25.256 -3.348 -33.843 1.00 93.81 191 ARG A C 1
ATOM 1565 O O . ARG A 1 191 ? 25.972 -4.230 -33.384 1.00 93.81 191 ARG A O 1
ATOM 1572 N N . GLN A 1 192 ? 25.150 -2.153 -33.267 1.00 94.06 192 GLN A N 1
ATOM 1573 C CA . GLN A 1 192 ? 25.830 -1.789 -32.022 1.00 94.06 192 GLN A CA 1
ATOM 1574 C C . GLN A 1 192 ? 25.013 -2.141 -30.774 1.00 94.06 192 GLN A C 1
ATOM 1576 O O . GLN A 1 192 ? 25.520 -2.025 -29.656 1.00 94.06 192 GLN A O 1
ATOM 1581 N N . TRP A 1 193 ? 23.747 -2.533 -30.928 1.00 92.75 193 TRP A N 1
ATOM 1582 C CA . TRP A 1 193 ? 22.912 -2.935 -29.805 1.00 92.75 193 TRP A CA 1
ATOM 1583 C C . TRP A 1 193 ? 23.279 -4.357 -29.338 1.00 92.75 193 TRP A C 1
ATOM 1585 O O . TRP A 1 193 ? 23.396 -5.248 -30.176 1.00 92.75 193 TRP A O 1
ATOM 1595 N N . PRO A 1 194 ? 23.400 -4.634 -28.024 1.00 92.62 194 PRO A N 1
ATOM 1596 C CA . PRO A 1 194 ? 23.291 -3.720 -26.890 1.00 92.62 194 PRO A CA 1
ATOM 1597 C C . PRO A 1 194 ? 24.655 -3.135 -26.481 1.00 92.62 194 PRO A C 1
ATOM 1599 O O . PRO A 1 194 ? 25.581 -3.862 -26.130 1.00 92.62 194 PRO A O 1
ATOM 1602 N N . CYS A 1 195 ? 24.764 -1.810 -26.415 1.00 92.50 195 CYS A N 1
ATOM 1603 C CA . CYS A 1 195 ? 25.920 -1.130 -25.827 1.00 92.50 195 CYS A CA 1
ATOM 1604 C C . CYS A 1 195 ? 25.471 0.098 -25.028 1.00 92.50 195 CYS A C 1
ATOM 1606 O O . CYS A 1 195 ? 24.370 0.597 -25.232 1.00 92.50 195 CYS A O 1
ATOM 1608 N N . ARG A 1 196 ? 26.305 0.603 -24.110 1.00 88.25 196 ARG A N 1
ATOM 1609 C CA . ARG A 1 196 ? 25.938 1.758 -23.266 1.00 88.25 196 ARG A CA 1
ATOM 1610 C C . ARG A 1 196 ? 25.856 3.067 -24.053 1.00 88.25 196 ARG A C 1
ATOM 1612 O O . ARG A 1 196 ? 25.043 3.926 -23.737 1.00 88.25 196 ARG A O 1
ATOM 1619 N N . ARG A 1 197 ? 26.750 3.256 -25.026 1.00 89.81 197 ARG A N 1
ATOM 1620 C CA . ARG A 1 197 ? 26.843 4.481 -25.827 1.00 89.81 197 ARG A CA 1
ATOM 1621 C C . ARG A 1 197 ? 27.064 4.109 -27.293 1.00 89.81 197 ARG A C 1
ATOM 1623 O O . ARG A 1 197 ? 28.138 3.582 -27.593 1.00 89.81 197 ARG A O 1
ATOM 1630 N N . PRO A 1 198 ? 26.096 4.379 -28.183 1.00 93.88 198 PRO A N 1
ATOM 1631 C CA . PRO A 1 198 ? 26.265 4.125 -29.604 1.00 93.88 198 PRO A CA 1
ATOM 1632 C C . PRO A 1 198 ? 27.254 5.126 -30.207 1.00 93.88 198 PRO A C 1
ATOM 1634 O O . PRO A 1 198 ? 27.353 6.279 -29.779 1.00 93.88 198 PRO A O 1
ATOM 1637 N N . ARG A 1 199 ? 27.993 4.677 -31.215 1.00 93.50 199 ARG A N 1
ATOM 1638 C CA . ARG A 1 199 ? 28.919 5.485 -32.008 1.00 93.50 199 ARG A CA 1
ATOM 1639 C C . ARG A 1 199 ? 28.187 6.073 -33.207 1.00 93.50 199 ARG A C 1
ATOM 1641 O O . ARG A 1 199 ? 27.353 5.407 -33.819 1.00 93.50 199 ARG A O 1
ATOM 1648 N N . ALA A 1 200 ? 28.528 7.318 -33.524 1.00 91.44 200 ALA A N 1
ATOM 1649 C CA . ALA A 1 200 ? 28.007 8.020 -34.687 1.00 91.44 200 ALA A CA 1
ATOM 1650 C C . ALA A 1 200 ? 28.455 7.346 -35.990 1.00 91.44 200 ALA A C 1
ATOM 1652 O O . ALA A 1 200 ? 29.577 6.844 -36.072 1.00 91.44 200 ALA A O 1
ATOM 1653 N N . SER A 1 201 ? 27.588 7.384 -37.002 1.00 89.88 201 SER A N 1
ATOM 1654 C CA . SER A 1 201 ? 27.928 6.937 -38.354 1.00 89.88 201 SER A CA 1
ATOM 1655 C C . SER A 1 201 ? 28.996 7.832 -38.977 1.00 89.88 201 SER A C 1
ATOM 1657 O O . SER A 1 201 ? 28.894 9.060 -38.923 1.00 89.88 201 SER A O 1
ATOM 1659 N N . SER A 1 202 ? 29.990 7.209 -39.605 1.00 89.12 202 SER A N 1
ATOM 1660 C CA . SER A 1 202 ? 30.996 7.879 -40.430 1.00 89.12 202 SER A CA 1
ATOM 1661 C C . SER A 1 202 ? 30.831 7.587 -41.925 1.00 89.12 202 SER A C 1
ATOM 1663 O O . SER A 1 202 ? 31.708 7.949 -42.707 1.00 89.12 202 SER A O 1
ATOM 1665 N N . ASP A 1 203 ? 29.753 6.907 -42.340 1.00 92.06 203 ASP A N 1
ATOM 1666 C CA . ASP A 1 203 ? 29.529 6.579 -43.750 1.00 92.06 203 ASP A CA 1
ATOM 1667 C C . ASP A 1 203 ? 29.192 7.861 -44.534 1.00 92.06 203 ASP A C 1
ATOM 1669 O O . ASP A 1 203 ? 28.339 8.670 -44.142 1.00 92.06 203 ASP A O 1
ATOM 1673 N N . GLY A 1 204 ? 29.885 8.061 -45.659 1.00 88.81 204 GLY A N 1
ATOM 1674 C CA . GLY A 1 204 ? 29.696 9.208 -46.548 1.00 88.81 204 GLY A CA 1
ATOM 1675 C C . GLY A 1 204 ? 28.258 9.346 -47.056 1.00 88.81 204 GLY A C 1
ATOM 1676 O O . GLY A 1 204 ? 27.770 10.457 -47.238 1.00 88.81 204 GLY A O 1
ATOM 1677 N N . ARG A 1 205 ? 27.545 8.229 -47.232 1.00 90.12 205 ARG A N 1
ATOM 1678 C CA . ARG A 1 205 ? 26.147 8.199 -47.687 1.00 90.12 205 ARG A CA 1
ATOM 1679 C C . ARG A 1 205 ? 25.190 8.696 -46.611 1.00 90.12 205 ARG A C 1
ATOM 1681 O O . ARG A 1 205 ? 24.223 9.380 -46.928 1.00 90.12 205 ARG A O 1
ATOM 1688 N N . VAL A 1 206 ? 25.476 8.402 -45.343 1.00 92.94 206 VAL A N 1
ATOM 1689 C CA . VAL A 1 206 ? 24.681 8.891 -44.208 1.00 92.94 206 VAL A CA 1
ATOM 1690 C C . VAL A 1 206 ? 24.968 10.369 -43.972 1.00 92.94 206 VAL A C 1
ATOM 1692 O O . VAL A 1 206 ? 24.053 11.188 -43.963 1.00 92.94 206 VAL A O 1
ATOM 1695 N N . THR A 1 207 ? 26.245 10.729 -43.844 1.00 94.25 207 THR A N 1
ATOM 1696 C CA . THR A 1 207 ? 26.683 12.103 -43.546 1.00 94.25 207 THR A CA 1
ATOM 1697 C C . THR A 1 207 ? 26.336 13.112 -44.646 1.00 94.25 207 THR A C 1
ATOM 1699 O O . THR A 1 207 ? 26.168 14.293 -44.350 1.00 94.25 207 THR A O 1
ATOM 1702 N N . ALA A 1 208 ? 26.163 12.667 -45.895 1.00 93.94 208 ALA A N 1
ATOM 1703 C CA . ALA A 1 208 ? 25.737 13.520 -47.005 1.00 93.94 208 ALA A CA 1
ATOM 1704 C C . ALA A 1 208 ? 24.259 13.951 -46.945 1.00 93.94 208 ALA A C 1
ATOM 1706 O O . ALA A 1 208 ? 23.913 15.000 -47.491 1.00 93.94 208 ALA A O 1
ATOM 1707 N N . TYR A 1 209 ? 23.389 13.160 -46.311 1.00 94.81 209 TYR A N 1
ATOM 1708 C CA . TYR A 1 209 ? 21.937 13.390 -46.307 1.00 94.81 209 TYR A CA 1
ATOM 1709 C C . TYR A 1 209 ? 21.351 13.598 -44.906 1.00 94.81 209 TYR A C 1
ATOM 1711 O O . TYR A 1 209 ? 20.273 14.179 -44.786 1.00 94.81 209 TYR A O 1
ATOM 1719 N N . ILE A 1 210 ? 22.047 13.177 -43.848 1.00 95.75 210 ILE A N 1
ATOM 1720 C CA . ILE A 1 210 ? 21.585 13.240 -42.459 1.00 95.75 210 ILE A CA 1
ATOM 1721 C C . ILE A 1 210 ? 22.549 14.073 -41.619 1.00 95.75 210 ILE A C 1
ATOM 1723 O O . ILE A 1 210 ? 23.760 13.851 -41.609 1.00 95.75 210 ILE A O 1
ATOM 1727 N N . ASN A 1 211 ? 21.994 14.993 -40.829 1.00 95.88 211 ASN A N 1
ATOM 1728 C CA . ASN A 1 211 ? 22.737 15.688 -39.790 1.00 95.88 211 ASN A CA 1
ATOM 1729 C C . ASN A 1 211 ? 22.999 14.732 -38.615 1.00 95.88 211 ASN A C 1
ATOM 1731 O O . ASN A 1 211 ? 22.221 14.663 -37.660 1.00 95.88 211 ASN A O 1
ATOM 1735 N N . VAL A 1 212 ? 24.107 13.990 -38.696 1.00 94.50 212 VAL A N 1
ATOM 1736 C CA . VAL A 1 212 ? 24.473 12.950 -37.722 1.00 94.50 212 VAL A CA 1
ATOM 1737 C C . VAL A 1 212 ? 24.579 13.506 -36.303 1.00 94.50 212 VAL A C 1
ATOM 1739 O O . VAL A 1 212 ? 24.107 12.863 -35.372 1.00 94.50 212 VAL A O 1
ATOM 1742 N N . SER A 1 213 ? 25.109 14.715 -36.109 1.00 94.25 213 SER A N 1
ATOM 1743 C CA . SER A 1 213 ? 25.210 15.329 -34.777 1.00 94.25 213 SER A CA 1
ATOM 1744 C C . SER A 1 213 ? 23.835 15.548 -34.138 1.00 94.25 213 SER A C 1
ATOM 1746 O O . SER A 1 213 ? 23.616 15.181 -32.983 1.00 94.25 213 SER A O 1
ATOM 1748 N N . LYS A 1 214 ? 22.879 16.095 -34.903 1.00 94.56 214 LYS A N 1
ATOM 1749 C CA . LYS A 1 214 ? 21.495 16.301 -34.444 1.00 94.56 214 LYS A CA 1
ATOM 1750 C C . LYS A 1 214 ? 20.770 14.970 -34.220 1.00 94.56 214 LYS A C 1
ATOM 1752 O O . LYS A 1 214 ? 20.063 14.818 -33.222 1.00 94.56 214 LYS A O 1
ATOM 1757 N N . ALA A 1 215 ? 20.957 14.011 -35.128 1.00 95.31 215 ALA A N 1
ATOM 1758 C CA . ALA A 1 215 ? 20.375 12.678 -35.017 1.00 95.31 215 ALA A CA 1
ATOM 1759 C C . ALA A 1 215 ? 20.875 11.971 -33.750 1.00 95.31 215 ALA A C 1
ATOM 1761 O O . ALA A 1 215 ? 20.074 11.538 -32.926 1.00 95.31 215 ALA A O 1
ATOM 1762 N N . MET A 1 216 ? 22.194 11.936 -33.538 1.00 95.94 216 MET A N 1
ATOM 1763 C CA . MET A 1 216 ? 22.821 11.252 -32.408 1.00 95.94 216 MET A CA 1
ATOM 1764 C C . MET A 1 216 ? 22.433 11.846 -31.055 1.00 95.94 216 MET A C 1
ATOM 1766 O O . MET A 1 216 ? 22.275 11.088 -30.105 1.00 95.94 216 MET A O 1
ATOM 1770 N N . ALA A 1 217 ? 22.202 13.159 -30.955 1.00 95.31 217 ALA A N 1
ATOM 1771 C CA . ALA A 1 217 ? 21.668 13.758 -29.729 1.00 95.31 217 ALA A CA 1
ATOM 1772 C C . ALA A 1 217 ? 20.297 13.165 -29.342 1.00 95.31 217 ALA A C 1
ATOM 1774 O O . ALA A 1 217 ? 20.044 12.892 -28.169 1.00 95.31 217 ALA A O 1
ATOM 1775 N N . SER A 1 218 ? 19.438 12.907 -30.333 1.00 95.38 218 SER A N 1
ATOM 1776 C CA . SER A 1 218 ? 18.125 12.282 -30.120 1.00 95.38 218 SER A CA 1
ATOM 1777 C C . SER A 1 218 ? 18.244 10.772 -29.890 1.00 95.38 218 SER A C 1
ATOM 1779 O O . SER A 1 218 ? 17.603 10.242 -28.986 1.00 95.38 218 SER A O 1
ATOM 1781 N N . VAL A 1 219 ? 19.117 10.088 -30.640 1.00 95.06 219 VAL A N 1
ATOM 1782 C CA . VAL A 1 219 ? 19.390 8.653 -30.454 1.00 95.06 219 VAL A CA 1
ATOM 1783 C C . VAL A 1 219 ? 19.895 8.380 -29.047 1.00 95.06 219 VAL A C 1
ATOM 1785 O O . VAL A 1 219 ? 19.352 7.513 -28.381 1.00 95.06 219 VAL A O 1
ATOM 1788 N N . VAL A 1 220 ? 20.894 9.121 -28.558 1.00 94.06 220 VAL A N 1
ATOM 1789 C CA . VAL A 1 220 ? 21.466 8.905 -27.218 1.00 94.06 220 VAL A CA 1
ATOM 1790 C C . VAL A 1 220 ? 20.400 9.035 -26.130 1.00 94.06 220 VAL A C 1
ATOM 1792 O O . VAL A 1 220 ? 20.422 8.259 -25.174 1.00 94.06 220 VAL A O 1
ATOM 1795 N N . LYS A 1 221 ? 19.445 9.960 -26.284 1.00 92.12 221 LYS A N 1
ATOM 1796 C CA . LYS A 1 221 ? 18.337 10.141 -25.340 1.00 92.12 221 LYS A CA 1
ATOM 1797 C C . LYS A 1 221 ? 17.466 8.885 -25.233 1.00 92.12 221 LYS A C 1
ATOM 1799 O O . LYS A 1 221 ? 17.278 8.390 -24.126 1.00 92.12 221 LYS A O 1
ATOM 1804 N N . GLU A 1 222 ? 16.967 8.355 -26.349 1.00 92.06 222 GLU A N 1
ATOM 1805 C CA . GLU A 1 222 ? 16.102 7.160 -26.339 1.00 92.06 222 GLU A CA 1
ATOM 1806 C C . GLU A 1 222 ? 16.893 5.871 -26.061 1.00 92.06 222 GLU A C 1
ATOM 1808 O O . GLU A 1 222 ? 16.470 5.022 -25.277 1.00 92.06 222 GLU A O 1
ATOM 1813 N N . TRP A 1 223 ? 18.110 5.771 -26.598 1.00 93.88 223 TRP A N 1
ATOM 1814 C CA . TRP A 1 223 ? 19.020 4.648 -26.380 1.00 93.88 223 TRP A CA 1
ATOM 1815 C C . TRP A 1 223 ? 19.358 4.448 -24.905 1.00 93.88 223 TRP A C 1
ATOM 1817 O O . TRP A 1 223 ? 19.401 3.311 -24.433 1.00 93.88 223 TRP A O 1
ATOM 1827 N N . THR A 1 224 ? 19.579 5.545 -24.172 1.00 92.06 224 THR A N 1
ATOM 1828 C CA . THR A 1 224 ? 19.847 5.489 -22.730 1.00 92.06 224 THR A CA 1
ATOM 1829 C C . THR A 1 224 ? 18.673 4.845 -21.998 1.00 92.06 224 THR A C 1
ATOM 1831 O O . THR A 1 224 ? 18.902 3.929 -21.218 1.00 92.06 224 THR A O 1
ATOM 1834 N N . LYS A 1 225 ? 17.426 5.219 -22.317 1.00 91.88 225 LYS A N 1
ATOM 1835 C CA . LYS A 1 225 ? 16.234 4.633 -21.682 1.00 91.88 225 LYS A CA 1
ATOM 1836 C C . LYS A 1 225 ? 16.127 3.130 -21.936 1.00 91.88 225 LYS A C 1
ATOM 1838 O O . LYS A 1 225 ? 15.984 2.358 -20.991 1.00 91.88 225 LYS A O 1
ATOM 1843 N N . TRP A 1 226 ? 16.262 2.689 -23.191 1.00 93.19 226 TRP A N 1
ATOM 1844 C CA . TRP A 1 226 ? 16.222 1.255 -23.510 1.00 93.19 226 TRP A CA 1
ATOM 1845 C C . TRP A 1 226 ? 17.346 0.484 -22.820 1.00 93.19 226 TRP A C 1
ATOM 1847 O O . TRP A 1 226 ? 17.142 -0.640 -22.357 1.00 93.19 226 TRP A O 1
ATOM 1857 N N . TYR A 1 227 ? 18.546 1.068 -22.758 1.00 92.81 227 TYR A N 1
ATOM 1858 C CA . TYR A 1 227 ? 19.700 0.430 -22.137 1.00 92.81 227 TYR A CA 1
ATOM 1859 C C . TYR A 1 227 ? 19.512 0.298 -20.620 1.00 92.81 227 TYR A C 1
ATOM 1861 O O . TYR A 1 227 ? 19.733 -0.788 -20.081 1.00 92.81 227 TYR A O 1
ATOM 1869 N N . SER A 1 228 ? 19.028 1.345 -19.948 1.00 91.44 228 SER A N 1
ATOM 1870 C CA . SER A 1 228 ? 18.664 1.316 -18.526 1.00 91.44 228 SER A CA 1
ATOM 1871 C C . SER A 1 228 ? 17.593 0.257 -18.246 1.00 91.44 228 SER A C 1
ATOM 1873 O O . SER A 1 228 ? 17.768 -0.586 -17.365 1.00 91.44 228 SER A O 1
ATOM 1875 N N . ASN A 1 229 ? 16.537 0.189 -19.061 1.00 92.88 229 ASN A N 1
ATOM 1876 C CA . ASN A 1 229 ? 15.499 -0.841 -18.947 1.00 92.88 229 ASN A CA 1
ATOM 1877 C C . ASN A 1 229 ? 16.044 -2.261 -19.147 1.00 92.88 229 ASN A C 1
ATOM 1879 O O . ASN A 1 229 ? 15.607 -3.199 -18.479 1.00 92.88 229 ASN A O 1
ATOM 1883 N N . ARG A 1 230 ? 17.026 -2.441 -20.038 1.00 92.69 230 ARG A N 1
ATOM 1884 C CA . ARG A 1 230 ? 17.720 -3.722 -20.223 1.00 92.69 230 ARG A CA 1
ATOM 1885 C C . ARG A 1 230 ? 18.538 -4.110 -18.997 1.00 92.69 230 ARG A C 1
ATOM 1887 O O . ARG A 1 230 ? 18.543 -5.281 -18.620 1.00 92.69 230 ARG A O 1
ATOM 1894 N N . GLN A 1 231 ? 19.214 -3.154 -18.362 1.00 92.31 231 GLN A N 1
ATOM 1895 C CA . GLN A 1 231 ? 19.906 -3.402 -17.095 1.00 92.31 231 GLN A CA 1
ATOM 1896 C C . GLN A 1 231 ? 18.918 -3.774 -15.986 1.00 92.31 231 GLN A C 1
ATOM 1898 O O . GLN A 1 231 ? 19.196 -4.692 -15.214 1.00 92.31 231 GLN A O 1
ATOM 1903 N N . PHE A 1 232 ? 17.748 -3.136 -15.959 1.00 93.12 232 PHE A N 1
ATOM 1904 C CA . PHE A 1 232 ? 16.668 -3.476 -15.039 1.00 93.12 232 PHE A CA 1
ATOM 1905 C C . PHE A 1 232 ? 16.148 -4.906 -15.259 1.00 93.12 232 PHE A C 1
ATOM 1907 O O . PHE A 1 232 ? 16.063 -5.684 -14.312 1.00 93.12 232 PHE A O 1
ATOM 1914 N N . ALA A 1 233 ? 15.886 -5.304 -16.508 1.00 93.50 233 ALA A N 1
ATOM 1915 C CA . ALA A 1 233 ? 15.467 -6.669 -16.842 1.00 93.50 233 ALA A CA 1
ATOM 1916 C C . ALA A 1 233 ? 16.525 -7.720 -16.445 1.00 93.50 233 ALA A C 1
ATOM 1918 O O . ALA A 1 233 ? 16.199 -8.784 -15.910 1.00 93.50 233 ALA A O 1
ATOM 1919 N N . ALA A 1 234 ? 17.811 -7.408 -16.637 1.00 93.75 234 ALA A N 1
ATOM 1920 C CA . ALA A 1 234 ? 18.907 -8.260 -16.180 1.00 93.75 234 ALA A CA 1
ATOM 1921 C C . ALA A 1 234 ? 18.967 -8.360 -14.644 1.00 93.75 234 ALA A C 1
ATOM 1923 O O . ALA A 1 234 ? 19.261 -9.432 -14.114 1.00 93.75 234 ALA A O 1
ATOM 1924 N N . TYR A 1 235 ? 18.668 -7.272 -13.927 1.00 94.12 235 TYR A N 1
ATOM 1925 C CA . TYR A 1 235 ? 18.510 -7.279 -12.471 1.00 94.12 235 TYR A CA 1
ATOM 1926 C C . TYR A 1 235 ? 17.367 -8.209 -12.038 1.00 94.12 235 TYR A C 1
ATOM 1928 O O . TYR A 1 235 ? 17.604 -9.087 -11.212 1.00 94.12 235 TYR A O 1
ATOM 1936 N N . LEU A 1 236 ? 16.176 -8.099 -12.637 1.00 94.56 236 LEU A N 1
ATOM 1937 C CA . LEU A 1 236 ? 15.044 -8.976 -12.308 1.00 94.56 236 LEU A CA 1
ATOM 1938 C C . LEU A 1 236 ? 15.348 -10.450 -12.586 1.00 94.56 236 LEU A C 1
ATOM 1940 O O . LEU A 1 236 ? 14.951 -11.312 -11.813 1.00 94.56 236 LEU A O 1
ATOM 1944 N N . THR A 1 237 ? 16.101 -10.743 -13.648 1.00 94.81 237 THR A N 1
ATOM 1945 C CA . THR A 1 237 ? 16.534 -12.114 -13.961 1.00 94.81 237 THR A CA 1
ATOM 1946 C C . THR A 1 237 ? 17.470 -12.664 -12.880 1.00 94.81 237 THR A C 1
ATOM 1948 O O . THR A 1 237 ? 17.309 -13.798 -12.430 1.00 94.81 237 THR A O 1
ATOM 1951 N N . LYS A 1 238 ? 18.439 -11.858 -12.420 1.00 94.56 238 LYS A N 1
ATOM 1952 C CA . LYS A 1 238 ? 19.326 -12.232 -11.304 1.00 94.56 238 LYS A CA 1
ATOM 1953 C C . LYS A 1 238 ? 18.546 -12.419 -10.009 1.00 94.56 238 LYS A C 1
ATOM 1955 O O . LYS A 1 238 ? 18.820 -13.363 -9.276 1.00 94.56 238 LYS A O 1
ATOM 1960 N N . LEU A 1 239 ? 17.579 -11.540 -9.755 1.00 94.06 239 LEU A N 1
ATOM 1961 C CA . LEU A 1 239 ? 16.699 -11.634 -8.603 1.00 94.06 239 LEU A CA 1
ATOM 1962 C C . LEU A 1 239 ? 15.890 -12.932 -8.649 1.00 94.06 239 LEU A C 1
ATOM 1964 O O . LEU A 1 239 ? 15.985 -13.713 -7.718 1.00 94.06 239 LEU A O 1
ATOM 1968 N N . ALA A 1 240 ? 15.183 -13.212 -9.746 1.00 93.56 240 ALA A N 1
ATOM 1969 C CA . ALA A 1 240 ? 14.420 -14.447 -9.938 1.00 93.56 240 ALA A CA 1
ATOM 1970 C C . ALA A 1 240 ? 15.273 -15.700 -9.701 1.00 93.56 240 ALA A C 1
ATOM 1972 O O . ALA A 1 240 ? 14.839 -16.622 -9.014 1.00 93.56 240 ALA A O 1
ATOM 1973 N N . LYS A 1 241 ? 16.519 -15.699 -10.191 1.00 92.12 241 LYS A N 1
ATOM 1974 C CA . LYS A 1 241 ? 17.471 -16.779 -9.923 1.00 92.12 241 LYS A CA 1
ATOM 1975 C C . LYS A 1 241 ? 17.790 -16.911 -8.428 1.00 92.12 241 LYS A C 1
ATOM 1977 O O . LYS A 1 241 ? 17.679 -18.006 -7.892 1.00 92.12 241 LYS A O 1
ATOM 1982 N N 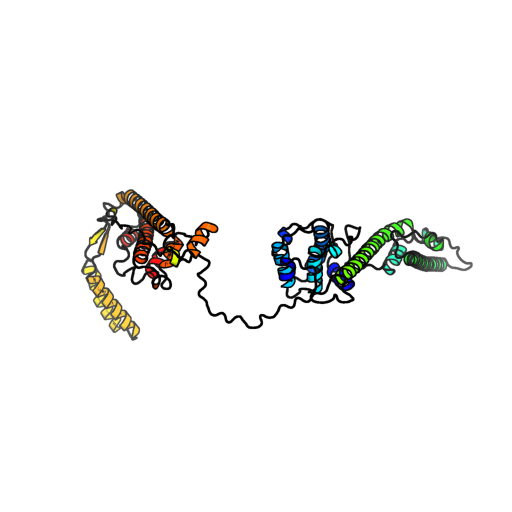. GLY A 1 242 ? 18.140 -15.814 -7.755 1.00 90.94 242 GLY A N 1
ATOM 1983 C CA . GLY A 1 242 ? 18.451 -15.828 -6.321 1.00 90.94 242 GLY A CA 1
ATOM 1984 C C . GLY A 1 242 ? 17.255 -16.211 -5.445 1.00 90.94 242 GLY A C 1
ATOM 1985 O O . GLY A 1 242 ? 17.415 -16.938 -4.471 1.00 90.94 242 GLY A O 1
ATOM 1986 N N . LEU A 1 243 ? 16.045 -15.789 -5.823 1.00 90.12 243 LEU A N 1
ATOM 1987 C CA . LEU A 1 243 ? 14.804 -16.229 -5.185 1.00 90.12 243 LEU A CA 1
ATOM 1988 C C . LEU A 1 243 ? 14.612 -17.750 -5.364 1.00 90.12 243 LEU A C 1
ATOM 1990 O O . LEU A 1 243 ? 14.155 -18.410 -4.441 1.00 90.12 243 LEU A O 1
ATOM 1994 N N . GLY A 1 244 ? 14.972 -18.314 -6.522 1.00 87.81 244 GLY A N 1
ATOM 1995 C CA . GLY A 1 244 ? 14.848 -19.749 -6.813 1.00 87.81 244 GLY A CA 1
ATOM 1996 C C . GLY A 1 244 ? 15.891 -20.642 -6.129 1.00 87.81 244 GLY A C 1
ATOM 1997 O O . GLY A 1 244 ? 15.670 -21.842 -6.004 1.00 87.81 244 GLY A O 1
ATOM 1998 N N . GLU A 1 245 ? 17.007 -20.072 -5.671 1.00 87.88 245 GLU A N 1
ATOM 1999 C CA . GLU A 1 245 ? 18.050 -20.776 -4.907 1.00 87.88 245 GLU A CA 1
ATOM 2000 C C . GLU A 1 245 ? 17.707 -20.901 -3.409 1.00 87.88 245 GLU A C 1
ATOM 2002 O O . GLU A 1 245 ? 18.343 -21.669 -2.686 1.00 87.88 245 GLU A O 1
ATOM 2007 N N . VAL A 1 246 ? 16.708 -20.156 -2.924 1.00 86.69 246 VAL A N 1
ATOM 2008 C CA . VAL A 1 246 ? 16.278 -20.205 -1.522 1.00 86.69 246 VAL A CA 1
ATOM 2009 C C . VAL A 1 246 ? 15.486 -21.503 -1.254 1.00 86.69 246 VAL A C 1
ATOM 2011 O O . VAL A 1 246 ? 14.652 -21.885 -2.079 1.00 86.69 246 VAL A O 1
ATOM 2014 N N . PRO A 1 247 ? 15.711 -22.199 -0.116 1.00 82.19 247 PRO A N 1
ATOM 2015 C CA . PRO A 1 247 ? 15.122 -23.514 0.121 1.00 82.19 247 PRO A CA 1
ATOM 2016 C C . PRO A 1 247 ? 13.591 -23.500 0.085 1.00 82.19 247 PRO A C 1
ATOM 2018 O O . PRO A 1 247 ? 12.929 -22.675 0.727 1.00 82.19 247 PRO A O 1
ATOM 2021 N N . VAL A 1 248 ? 13.025 -24.466 -0.636 1.00 79.44 248 VAL A N 1
ATOM 2022 C CA . VAL A 1 248 ? 11.595 -24.767 -0.576 1.00 79.44 248 VAL A CA 1
ATOM 2023 C C . VAL A 1 248 ? 11.380 -25.676 0.629 1.00 79.44 248 VAL A C 1
ATOM 2025 O O . VAL A 1 248 ? 11.794 -26.830 0.629 1.00 79.44 248 VAL A O 1
ATOM 2028 N N . ASP A 1 249 ? 10.757 -25.123 1.661 1.00 76.56 249 ASP A N 1
ATOM 2029 C CA . ASP A 1 249 ? 10.301 -25.845 2.838 1.00 76.56 249 ASP A CA 1
ATOM 2030 C C . ASP A 1 249 ? 8.798 -25.605 2.996 1.00 76.56 249 ASP A C 1
ATOM 2032 O O . ASP A 1 249 ? 8.336 -24.546 3.464 1.00 76.56 249 ASP A O 1
ATOM 2036 N N . GLY A 1 250 ? 8.023 -26.572 2.508 1.00 63.66 250 GLY A N 1
ATOM 2037 C CA . GLY A 1 250 ? 6.595 -26.627 2.747 1.00 63.66 250 GLY A CA 1
ATOM 2038 C C . GLY A 1 250 ? 6.390 -26.748 4.242 1.00 63.66 250 GLY A C 1
ATOM 2039 O O . GLY A 1 250 ? 6.724 -27.773 4.816 1.00 63.66 250 GLY A O 1
ATOM 2040 N N . ILE A 1 251 ? 5.846 -25.704 4.875 1.00 63.16 251 ILE A N 1
ATOM 2041 C CA . ILE A 1 251 ? 5.419 -25.830 6.264 1.00 63.16 251 ILE A CA 1
ATOM 2042 C C . ILE A 1 251 ? 4.331 -26.898 6.248 1.00 63.16 251 ILE A C 1
ATOM 2044 O O . ILE A 1 251 ? 3.202 -26.618 5.836 1.00 63.16 251 ILE A O 1
ATOM 2048 N N . THR A 1 252 ? 4.670 -28.107 6.690 1.00 52.44 252 THR A N 1
ATOM 2049 C CA . THR A 1 252 ? 3.711 -29.041 7.261 1.00 52.44 252 THR A CA 1
ATOM 2050 C C . THR A 1 252 ? 3.162 -28.329 8.479 1.00 52.44 252 THR A C 1
ATOM 2052 O O . THR A 1 252 ? 3.684 -28.386 9.587 1.00 52.44 252 THR A O 1
ATOM 2055 N N . THR A 1 253 ? 2.119 -27.542 8.241 1.00 49.66 253 THR A N 1
ATOM 2056 C CA . THR A 1 253 ? 1.162 -27.307 9.300 1.00 49.66 253 THR A CA 1
ATOM 2057 C C . THR A 1 253 ? 0.554 -28.675 9.462 1.00 49.66 253 THR A C 1
ATOM 2059 O O . THR A 1 253 ? -0.204 -29.113 8.598 1.00 49.66 253 THR A O 1
ATOM 2062 N N . ASP A 1 254 ? 0.971 -29.393 10.502 1.00 50.66 254 ASP A N 1
ATOM 2063 C CA . ASP A 1 254 ? 0.134 -30.452 11.024 1.00 50.66 254 ASP A CA 1
ATOM 2064 C C . ASP A 1 254 ? -1.228 -29.781 11.200 1.00 50.66 254 ASP A C 1
ATOM 2066 O O . ASP A 1 254 ? -1.398 -28.905 12.056 1.00 50.66 254 ASP A O 1
ATOM 2070 N N . LEU A 1 255 ? -2.171 -30.080 10.294 1.00 48.25 255 LEU A N 1
ATOM 2071 C CA . LEU A 1 255 ? -3.579 -29.839 10.568 1.00 48.25 255 LEU A CA 1
ATOM 2072 C C . LEU A 1 255 ? -3.760 -30.367 11.984 1.00 48.25 255 LEU A C 1
ATOM 2074 O O . LEU A 1 255 ? -3.337 -31.506 12.191 1.00 48.25 255 LEU A O 1
ATOM 2078 N N . PRO A 1 256 ? -4.275 -29.573 12.942 1.00 47.91 256 PRO A N 1
ATOM 2079 C CA . PRO A 1 256 ? -4.436 -30.036 14.310 1.00 47.91 256 PRO A CA 1
ATOM 2080 C C . PRO A 1 256 ? -5.094 -31.410 14.251 1.00 47.91 256 PRO A C 1
ATOM 2082 O O . PRO A 1 256 ? -6.244 -31.540 13.823 1.00 47.91 256 PRO A O 1
ATOM 2085 N N . SER A 1 257 ? -4.293 -32.446 14.499 1.00 51.03 257 SER A N 1
ATOM 2086 C CA . SER A 1 257 ? -4.733 -33.817 14.322 1.00 51.03 257 SER A CA 1
ATOM 2087 C C . SER A 1 257 ? -5.594 -34.061 15.541 1.00 51.03 257 SER A C 1
ATOM 2089 O O . SER A 1 257 ? -5.086 -34.108 16.659 1.00 51.03 257 SER A O 1
ATOM 2091 N N . ALA A 1 258 ? -6.902 -34.058 15.294 1.00 53.84 258 ALA A N 1
ATOM 2092 C CA . ALA A 1 258 ? -7.945 -33.665 16.227 1.00 53.84 258 ALA A CA 1
ATOM 2093 C C . ALA A 1 258 ? -7.975 -32.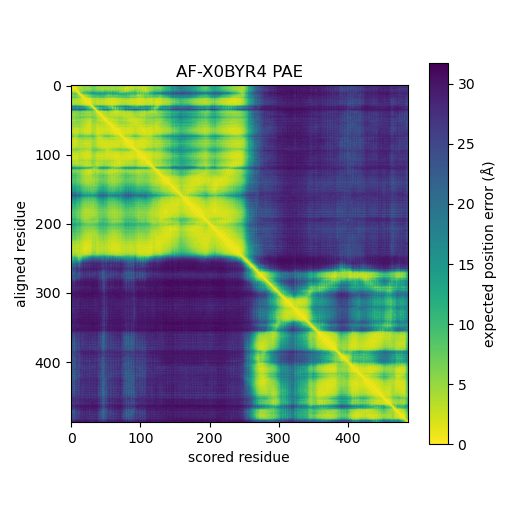147 16.490 1.00 53.84 258 ALA A C 1
ATOM 2095 O O . ALA A 1 258 ? -7.013 -31.533 16.957 1.00 53.84 258 ALA A O 1
ATOM 2096 N N . PHE A 1 259 ? -9.153 -31.549 16.277 1.00 49.38 259 PHE A N 1
ATOM 2097 C CA . PHE A 1 259 ? -9.579 -30.473 17.164 1.00 49.38 259 PHE A CA 1
ATOM 2098 C C . PHE A 1 259 ? -9.257 -30.971 18.573 1.00 49.38 259 PHE A C 1
ATOM 2100 O O . PHE A 1 259 ? -9.727 -32.065 18.902 1.00 49.38 259 PHE A O 1
ATOM 2107 N N . PRO A 1 260 ? -8.427 -30.279 19.377 1.00 46.97 260 PRO A N 1
ATOM 2108 C CA . PRO A 1 260 ? -8.368 -30.637 20.779 1.00 46.97 260 PRO A CA 1
ATOM 2109 C C . PRO A 1 260 ? -9.823 -30.676 21.221 1.00 46.97 260 PRO A C 1
ATOM 2111 O O . PRO A 1 260 ? -10.574 -29.747 20.905 1.00 46.97 260 PRO A O 1
ATOM 2114 N N . ASP A 1 261 ? -10.240 -31.779 21.842 1.00 49.47 261 ASP A N 1
ATOM 2115 C CA . ASP A 1 261 ? -11.466 -31.768 22.616 1.00 49.47 261 ASP A CA 1
ATOM 2116 C C . ASP A 1 261 ? -11.253 -30.605 23.575 1.00 49.47 261 ASP A C 1
ATOM 2118 O O . ASP A 1 261 ? -10.501 -30.697 24.549 1.00 49.47 261 ASP A O 1
ATOM 2122 N N . PHE A 1 262 ? -11.813 -29.449 23.223 1.00 50.41 262 PHE A N 1
ATOM 2123 C CA . PHE A 1 262 ? -11.924 -28.322 24.109 1.00 50.41 262 PHE A CA 1
ATOM 2124 C C . PHE A 1 262 ? -12.950 -28.797 25.119 1.00 50.41 262 PHE A C 1
ATOM 2126 O O . PHE A 1 262 ? -14.105 -28.392 25.088 1.00 50.41 262 PHE A O 1
ATOM 2133 N N . GLN A 1 263 ? -12.537 -29.695 26.013 1.00 55.81 263 GLN A N 1
ATOM 2134 C CA . GLN A 1 263 ? -13.129 -29.725 27.320 1.00 55.81 263 GLN A CA 1
ATOM 2135 C C . GLN A 1 263 ? -12.929 -28.300 27.821 1.00 55.81 263 GLN A C 1
ATOM 2137 O O . GLN A 1 263 ? -11.773 -27.856 27.903 1.00 55.81 263 GLN A O 1
ATOM 2142 N N . PRO A 1 264 ? -14.010 -27.540 28.067 1.00 48.47 264 PRO A N 1
ATOM 2143 C CA . PRO A 1 264 ? -13.902 -26.263 28.733 1.00 48.47 264 PRO A CA 1
ATOM 2144 C C . PRO A 1 264 ? -13.427 -26.563 30.154 1.00 48.47 264 PRO A C 1
ATOM 2146 O O . PRO A 1 264 ? -14.194 -26.614 31.106 1.00 48.47 264 PRO A O 1
ATOM 2149 N N . THR A 1 265 ? -12.129 -26.815 30.298 1.00 54.41 265 THR A N 1
ATOM 2150 C CA . THR A 1 265 ? -11.442 -26.590 31.551 1.00 54.41 265 THR A CA 1
ATOM 2151 C C . THR A 1 265 ? -11.637 -25.109 31.782 1.00 54.41 265 THR A C 1
ATOM 2153 O O . THR A 1 265 ? -11.279 -24.298 30.923 1.00 54.41 265 THR A O 1
ATOM 2156 N N . SER A 1 266 ? -12.336 -24.762 32.862 1.00 58.22 266 SER A N 1
ATOM 2157 C CA . SER A 1 266 ? -12.595 -23.378 33.231 1.00 58.22 266 SER A CA 1
ATOM 2158 C C . SER A 1 266 ? -11.247 -22.715 33.493 1.00 58.22 266 SER A C 1
ATOM 2160 O O . SER A 1 266 ? -10.751 -22.686 34.618 1.00 58.22 266 SER A O 1
ATOM 2162 N N . ARG A 1 267 ? -10.590 -22.243 32.433 1.00 55.59 267 ARG A N 1
ATOM 2163 C CA . ARG A 1 267 ? -9.452 -21.359 32.578 1.00 55.59 267 ARG A CA 1
ATOM 2164 C C . ARG A 1 267 ? -10.005 -20.142 33.307 1.00 55.59 267 ARG A C 1
ATOM 2166 O O . ARG A 1 267 ? -10.989 -19.577 32.818 1.00 55.59 267 ARG A O 1
ATOM 2173 N N . PRO A 1 268 ? -9.443 -19.769 34.466 1.00 59.44 268 PRO A N 1
ATOM 2174 C CA . PRO A 1 268 ? -9.855 -18.542 35.117 1.00 59.44 268 PRO A CA 1
ATOM 2175 C C . PRO A 1 268 ? -9.699 -17.402 34.099 1.00 59.44 268 PRO A C 1
ATOM 2177 O O . PRO A 1 268 ? -8.714 -17.393 33.346 1.00 59.44 268 PRO A O 1
ATOM 2180 N N . PRO A 1 269 ? -10.692 -16.506 33.983 1.00 61.28 269 PRO A N 1
ATOM 2181 C CA . PRO A 1 269 ? -10.653 -15.435 33.002 1.00 61.28 269 PRO A CA 1
ATOM 2182 C C . PRO A 1 269 ? -9.370 -14.620 33.188 1.00 61.28 269 PRO A C 1
ATOM 2184 O O . PRO A 1 269 ? -9.054 -14.162 34.281 1.00 61.28 269 PRO A O 1
ATOM 2187 N N . GLY A 1 270 ? -8.609 -14.451 32.103 1.00 68.19 270 GLY A N 1
ATOM 2188 C CA . GLY A 1 270 ? -7.367 -13.671 32.081 1.00 68.19 270 GLY A CA 1
ATOM 2189 C C . GLY A 1 270 ? -7.591 -12.154 32.090 1.00 68.19 270 GLY A C 1
ATOM 2190 O O . GLY A 1 270 ? -6.764 -11.414 31.566 1.00 68.19 270 GLY A O 1
ATOM 2191 N N . PHE A 1 271 ? -8.730 -11.689 32.603 1.00 74.25 271 PHE A N 1
ATOM 2192 C CA . PHE A 1 271 ? -9.130 -10.286 32.641 1.00 74.25 271 PHE A CA 1
ATOM 2193 C C . PHE A 1 271 ? -10.030 -10.028 33.854 1.00 74.25 271 PHE A C 1
ATOM 2195 O O . PHE A 1 271 ? -10.728 -10.931 34.305 1.00 74.25 271 PHE A O 1
ATOM 2202 N N . VAL A 1 272 ? -10.040 -8.785 34.343 1.00 78.06 272 VAL A N 1
ATOM 2203 C CA . VAL A 1 272 ? -10.993 -8.325 35.366 1.00 78.06 272 VAL A CA 1
ATOM 2204 C C . VAL A 1 272 ? -12.321 -8.015 34.680 1.00 78.06 272 VAL A C 1
ATOM 2206 O O . VAL A 1 272 ? -12.390 -7.123 33.827 1.00 78.06 272 VAL A O 1
ATOM 2209 N N . SER A 1 273 ? -13.371 -8.758 35.009 1.00 83.62 273 SER A N 1
ATOM 2210 C CA . SER A 1 273 ? -14.720 -8.509 34.509 1.00 83.62 273 SER A CA 1
ATOM 2211 C C . SER A 1 273 ? -15.377 -7.321 35.222 1.00 83.62 273 SER A C 1
ATOM 2213 O O . SER A 1 273 ? -14.887 -6.801 36.219 1.00 83.62 273 SER A O 1
ATOM 2215 N N . ILE A 1 274 ? -16.507 -6.855 34.689 1.00 84.62 274 ILE A N 1
ATOM 2216 C CA . ILE A 1 274 ? -17.312 -5.815 35.348 1.00 84.62 274 ILE A CA 1
ATOM 2217 C C . ILE A 1 274 ? -17.916 -6.352 36.648 1.00 84.62 274 ILE A C 1
ATOM 2219 O O . ILE A 1 274 ? -18.039 -5.614 37.617 1.00 84.62 274 ILE A O 1
ATOM 2223 N N . ASP A 1 275 ? -18.271 -7.632 36.669 1.00 85.31 275 ASP A N 1
ATOM 2224 C CA . ASP A 1 275 ? -18.888 -8.269 37.824 1.00 85.31 275 ASP A CA 1
ATOM 2225 C C . ASP A 1 275 ? -17.871 -8.369 38.976 1.00 85.31 275 ASP A C 1
ATOM 2227 O O . ASP A 1 275 ? -18.206 -8.051 40.116 1.00 85.31 275 ASP A O 1
ATOM 2231 N N . ASP A 1 276 ? -16.595 -8.638 38.662 1.00 83.19 276 ASP A N 1
ATOM 2232 C CA . ASP A 1 276 ? -15.455 -8.614 39.601 1.00 83.19 276 ASP A CA 1
ATOM 2233 C C . ASP A 1 276 ? -15.334 -7.284 40.365 1.00 83.19 276 ASP A C 1
ATOM 2235 O O . ASP A 1 276 ? -15.025 -7.264 41.553 1.00 83.19 276 ASP A O 1
ATOM 2239 N N . LEU A 1 277 ? -15.666 -6.167 39.713 1.00 85.00 277 LEU A N 1
ATOM 2240 C CA . LEU A 1 277 ? -15.611 -4.826 40.299 1.00 85.00 277 LEU A CA 1
ATOM 2241 C C . LEU A 1 277 ? -16.721 -4.542 41.326 1.00 85.00 277 LEU A C 1
ATOM 2243 O O . LEU A 1 277 ? -16.590 -3.618 42.128 1.00 85.00 277 LEU A O 1
ATOM 2247 N N . PHE A 1 278 ? -17.812 -5.310 41.303 1.00 86.81 278 PHE A N 1
ATOM 2248 C CA . PHE A 1 278 ? -18.959 -5.146 42.202 1.00 86.81 278 PHE A CA 1
ATOM 2249 C C . PHE A 1 278 ? -18.973 -6.161 43.356 1.00 86.81 278 PHE A C 1
ATOM 2251 O O . PHE A 1 278 ? -19.973 -6.269 44.065 1.00 86.81 278 PHE A O 1
ATOM 2258 N N . HIS A 1 279 ? -17.880 -6.899 43.575 1.00 78.19 279 HIS A N 1
ATOM 2259 C CA . HIS A 1 279 ? -17.797 -7.881 44.662 1.00 78.19 279 HIS A CA 1
ATOM 2260 C C . HIS A 1 279 ? -17.742 -7.236 46.055 1.00 78.19 279 HIS A C 1
ATOM 2262 O O . HIS A 1 279 ? -18.246 -7.811 47.019 1.00 78.19 279 HIS A O 1
ATOM 2268 N N . HIS A 1 280 ? -17.182 -6.030 46.173 1.00 76.69 280 HIS A N 1
ATOM 2269 C CA . HIS A 1 280 ? -17.113 -5.312 47.446 1.00 76.69 280 HIS A CA 1
ATOM 2270 C C . HIS A 1 280 ? -18.457 -4.692 47.833 1.00 76.69 280 HIS A C 1
ATOM 2272 O O . HIS A 1 280 ? -19.295 -4.401 46.984 1.00 76.69 280 HIS A O 1
ATOM 2278 N N . VAL A 1 281 ? -18.667 -4.441 49.125 1.00 78.75 281 VAL A N 1
ATOM 2279 C CA . VAL A 1 281 ? -19.867 -3.741 49.598 1.00 78.75 281 VAL A CA 1
ATOM 2280 C C . VAL A 1 281 ? -19.746 -2.257 49.231 1.00 78.75 281 VAL A C 1
ATOM 2282 O O . VAL A 1 281 ? -18.785 -1.608 49.651 1.00 78.75 281 VAL A O 1
ATOM 2285 N N . PRO A 1 282 ? -20.696 -1.680 48.471 1.00 81.00 282 PRO A N 1
ATOM 2286 C CA . PRO A 1 282 ? -20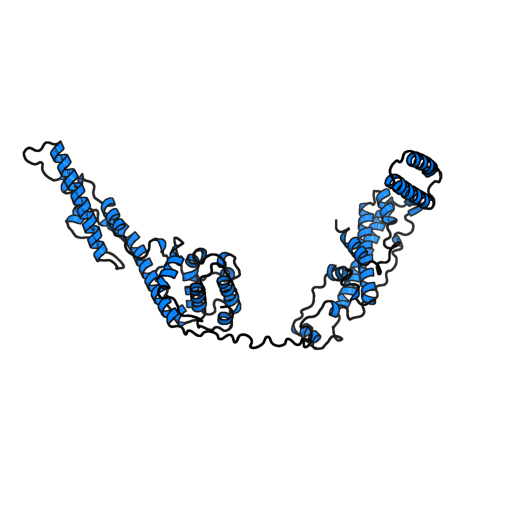.639 -0.267 48.152 1.00 81.00 282 PRO A CA 1
ATOM 2287 C C . PRO A 1 282 ? -20.871 0.561 49.419 1.00 81.00 282 PRO A C 1
ATOM 2289 O O . PRO A 1 282 ? -21.594 0.132 50.329 1.00 81.00 282 PRO A O 1
ATOM 2292 N N . PRO A 1 283 ? -20.338 1.790 49.480 1.00 73.06 283 PRO A N 1
ATOM 2293 C CA . PRO A 1 283 ? -20.733 2.729 50.509 1.00 73.06 283 PRO A CA 1
ATOM 2294 C C . PRO A 1 283 ? -22.251 2.892 50.458 1.00 73.06 283 PRO A C 1
ATOM 2296 O O . PRO A 1 283 ? -22.857 2.871 49.387 1.00 73.06 283 PRO A O 1
ATOM 2299 N N . SER A 1 284 ? -22.871 3.046 51.624 1.00 69.38 284 SER A N 1
ATOM 2300 C CA . SER A 1 284 ? -24.295 3.352 51.735 1.00 69.38 284 SER A CA 1
ATOM 2301 C C . SER A 1 284 ? -24.470 4.869 51.794 1.00 69.38 284 SER A C 1
ATOM 2303 O O . SER A 1 284 ? -24.484 5.422 52.894 1.00 69.38 284 SER A O 1
ATOM 2305 N N . PRO A 1 285 ? -24.596 5.587 50.658 1.00 63.34 285 PRO A N 1
ATOM 2306 C CA . PRO A 1 285 ? -24.819 7.018 50.716 1.00 63.34 285 PRO A CA 1
ATOM 2307 C C . PRO A 1 285 ? -26.189 7.276 51.344 1.00 63.34 285 PRO A C 1
ATOM 2309 O O . PRO A 1 285 ? -27.213 6.725 50.919 1.00 63.34 285 PRO A O 1
ATOM 2312 N N . THR A 1 286 ? -26.204 8.103 52.382 1.00 61.88 286 THR A N 1
ATOM 2313 C CA . THR A 1 286 ? -27.423 8.650 52.973 1.00 61.88 286 THR A CA 1
ATOM 2314 C C . THR A 1 286 ? -27.945 9.760 52.069 1.00 61.88 286 THR A C 1
ATOM 2316 O O . THR A 1 286 ? -27.310 10.805 51.924 1.00 61.88 286 THR A O 1
ATOM 2319 N N . LEU A 1 287 ? -29.108 9.539 51.455 1.00 63.00 287 LEU A N 1
ATOM 2320 C CA . LEU A 1 287 ? -29.878 10.610 50.830 1.00 63.00 287 LEU A CA 1
ATOM 2321 C C . LEU A 1 287 ? -30.498 11.440 51.948 1.00 63.00 287 LEU A C 1
ATOM 2323 O O . LEU A 1 287 ? -31.427 10.992 52.612 1.00 63.00 287 LEU A O 1
ATOM 2327 N N . VAL A 1 288 ? -29.971 12.639 52.167 1.00 61.03 288 VAL A N 1
ATOM 2328 C CA . VAL A 1 288 ? -30.645 13.628 53.008 1.00 61.03 288 VAL A CA 1
ATOM 2329 C C . VAL A 1 288 ? -31.685 14.331 52.127 1.00 61.03 288 VAL A C 1
ATOM 2331 O O . VAL A 1 288 ? -31.289 14.926 51.113 1.00 61.03 288 VAL A O 1
ATOM 2334 N N . PRO A 1 289 ? -32.991 14.261 52.454 1.00 60.75 289 PRO A N 1
ATOM 2335 C CA . PRO A 1 289 ? -34.017 15.026 51.749 1.00 60.75 289 PRO A CA 1
ATOM 2336 C C . PRO A 1 289 ? -33.622 16.506 51.712 1.00 60.75 289 PRO A C 1
ATOM 2338 O O . PRO A 1 289 ? -33.174 17.051 52.720 1.00 60.75 289 PRO A O 1
ATOM 2341 N N . ASP A 1 290 ? -33.684 17.143 50.540 1.00 63.19 290 ASP A N 1
ATOM 2342 C CA . ASP A 1 290 ? -33.366 18.571 50.438 1.00 63.19 290 ASP A CA 1
ATOM 2343 C C . ASP A 1 290 ? -34.621 19.373 50.784 1.00 63.19 290 ASP A C 1
ATOM 2345 O O . ASP A 1 290 ? -35.479 19.585 49.935 1.00 63.19 290 ASP A O 1
ATOM 2349 N N . SER A 1 291 ? -34.726 19.810 52.039 1.00 62.62 291 SER A N 1
ATOM 2350 C CA . SER A 1 291 ? -35.866 20.584 52.549 1.00 62.62 291 SER A CA 1
ATOM 2351 C C . SER A 1 291 ? -35.926 22.027 52.030 1.00 62.62 291 SER A C 1
ATOM 2353 O O . SER A 1 291 ? -36.764 22.813 52.459 1.00 62.62 291 SER A O 1
ATOM 2355 N N . LEU A 1 292 ? -35.026 22.413 51.117 1.00 67.31 292 LEU A N 1
ATOM 2356 C CA . LEU A 1 292 ? -34.966 23.769 50.563 1.00 67.31 292 LEU A CA 1
ATOM 2357 C C . LEU A 1 292 ? -36.165 24.132 49.686 1.00 67.31 292 LEU A C 1
ATOM 2359 O O . LEU A 1 292 ? -36.467 25.313 49.550 1.00 67.31 292 LEU A O 1
ATOM 2363 N N . LEU A 1 293 ? -36.794 23.141 49.053 1.00 68.06 293 LEU A N 1
ATOM 2364 C CA . LEU A 1 293 ? -37.918 23.350 48.137 1.00 68.06 293 LEU A CA 1
ATOM 2365 C C . LEU A 1 293 ? -39.281 23.202 48.835 1.00 68.06 293 LEU A C 1
ATOM 2367 O O . LEU A 1 293 ? -40.319 23.440 48.213 1.00 68.06 293 LEU A O 1
ATOM 2371 N N . ASP A 1 294 ? -39.282 22.827 50.118 1.00 65.31 294 ASP A N 1
ATOM 2372 C CA . ASP A 1 294 ? -40.498 22.632 50.900 1.00 65.31 294 ASP A CA 1
ATOM 2373 C C . ASP A 1 294 ? -41.183 23.986 51.158 1.00 65.31 294 ASP A C 1
ATOM 2375 O O . ASP A 1 294 ? -40.586 24.926 51.686 1.00 65.31 294 ASP A O 1
ATOM 2379 N N . GLY A 1 295 ? -42.463 24.091 50.785 1.00 61.72 295 GLY A N 1
ATOM 2380 C CA . GLY A 1 295 ? -43.273 25.297 50.997 1.00 61.72 295 GLY A CA 1
ATOM 2381 C C . GLY A 1 295 ? -43.209 26.350 49.882 1.00 61.72 295 GLY A C 1
ATOM 2382 O O . GLY A 1 295 ? -43.532 27.509 50.141 1.00 61.72 295 GLY A O 1
ATOM 2383 N N . LEU A 1 296 ? -42.792 25.974 48.664 1.00 66.56 296 LEU A N 1
ATOM 2384 C CA . LEU A 1 296 ? -42.858 26.827 47.461 1.00 66.56 296 LEU A CA 1
ATOM 2385 C C . LEU A 1 296 ? -44.203 26.758 46.710 1.00 66.56 296 LEU A C 1
ATOM 2387 O O . LEU A 1 296 ? -44.486 27.612 45.872 1.00 66.56 296 LEU A O 1
ATOM 2391 N N . HIS A 1 297 ? -45.032 25.758 47.004 1.00 64.81 297 HIS A N 1
ATOM 2392 C CA . HIS A 1 297 ? -46.362 25.586 46.423 1.00 64.81 297 HIS A CA 1
ATOM 2393 C C . HIS A 1 297 ? -47.390 25.323 47.528 1.00 64.81 297 HIS A C 1
ATOM 2395 O O . HIS A 1 297 ? -47.078 24.678 48.533 1.00 64.81 297 HIS A O 1
ATOM 2401 N N . GLN A 1 298 ? -48.608 25.831 47.351 1.00 61.56 298 GLN A N 1
ATOM 2402 C CA . GLN A 1 298 ? -49.734 25.613 48.259 1.00 61.56 298 GLN A CA 1
ATOM 2403 C C . GLN A 1 298 ? -50.765 24.706 47.601 1.00 61.56 298 GLN A C 1
ATOM 2405 O O . GLN A 1 298 ? -51.046 24.841 46.414 1.00 61.56 298 GLN A O 1
ATOM 2410 N N . THR A 1 299 ? -51.354 23.801 48.377 1.00 59.06 299 THR A N 1
ATOM 2411 C CA . THR A 1 299 ? -52.425 22.926 47.905 1.00 59.06 299 THR A CA 1
ATOM 2412 C C . THR A 1 299 ? -53.731 23.715 47.780 1.00 59.06 299 THR A C 1
ATOM 2414 O O . THR A 1 299 ? -54.329 24.104 48.784 1.00 59.06 299 THR A O 1
ATOM 2417 N N . THR A 1 300 ? -54.205 23.928 46.558 1.00 59.03 300 THR A N 1
ATOM 2418 C CA . THR A 1 300 ? -55.504 24.535 46.259 1.00 59.03 300 THR A CA 1
ATOM 2419 C C . THR A 1 300 ? -56.495 23.466 45.814 1.00 59.03 300 THR A C 1
ATOM 2421 O O . THR A 1 300 ? -56.199 22.551 45.054 1.00 59.03 300 THR A O 1
ATOM 2424 N N . TRP A 1 301 ? -57.722 23.533 46.314 1.00 56.06 301 TRP A N 1
ATOM 2425 C CA . TRP A 1 301 ? -58.744 22.559 45.938 1.00 56.06 301 TRP A CA 1
ATOM 2426 C C . TRP A 1 301 ? -59.396 23.018 44.639 1.00 56.06 301 TRP A C 1
ATOM 2428 O O . TRP A 1 301 ? -59.827 24.169 44.537 1.00 56.06 301 TRP A O 1
ATOM 2438 N N . THR A 1 302 ? -59.471 22.134 43.640 1.00 55.53 302 THR A N 1
ATOM 2439 C CA . THR A 1 302 ? -60.103 22.461 42.356 1.00 55.53 302 THR A CA 1
ATOM 2440 C C . THR A 1 302 ? -61.523 22.963 42.586 1.00 55.53 302 THR A C 1
ATOM 2442 O O . THR A 1 302 ? -62.333 22.278 43.216 1.00 55.53 302 THR A O 1
ATOM 2445 N N . ASN A 1 303 ? -61.829 24.153 42.068 1.00 57.53 303 ASN A N 1
ATOM 2446 C CA . ASN A 1 303 ? -63.129 24.784 42.249 1.00 57.53 303 ASN A CA 1
ATOM 2447 C C . ASN A 1 303 ? -64.229 23.898 41.616 1.00 57.53 303 ASN A C 1
ATOM 2449 O O . ASN A 1 303 ? -64.222 23.717 40.392 1.00 57.53 303 ASN A O 1
ATOM 2453 N N . PRO A 1 304 ? -65.186 23.350 42.394 1.00 57.09 304 PRO A N 1
ATOM 2454 C CA . PRO A 1 304 ? -66.184 22.390 41.903 1.00 57.09 304 PRO A CA 1
ATOM 2455 C C . PRO A 1 304 ? -67.029 22.909 40.730 1.00 57.09 304 PRO A C 1
ATOM 2457 O O . PRO A 1 304 ? -67.581 22.125 39.958 1.00 57.09 304 PRO A O 1
ATOM 2460 N N . GLY A 1 305 ? -67.123 24.235 40.572 1.00 59.72 305 GLY A N 1
ATOM 2461 C CA . GLY A 1 305 ? -67.853 24.879 39.480 1.00 59.72 305 GLY A CA 1
ATOM 2462 C C . GLY A 1 305 ? -67.199 24.741 38.100 1.00 59.72 305 GLY A C 1
ATOM 2463 O O . GLY A 1 305 ? -67.916 24.745 37.099 1.00 59.72 305 GLY A O 1
ATOM 2464 N N . ALA A 1 306 ? -65.873 24.574 38.018 1.00 62.25 306 ALA A N 1
ATOM 2465 C CA . ALA A 1 306 ? -65.148 24.537 36.743 1.00 62.25 306 ALA A CA 1
ATOM 2466 C C . ALA A 1 306 ? -65.433 23.261 35.930 1.00 62.25 306 ALA A C 1
ATOM 2468 O O . ALA A 1 306 ? -65.477 23.296 34.702 1.00 62.25 306 ALA A O 1
ATOM 2469 N N . THR A 1 307 ? -65.695 22.139 36.608 1.00 67.62 307 THR A N 1
ATOM 2470 C CA . THR A 1 307 ? -65.962 20.837 35.972 1.00 67.62 307 THR A CA 1
ATOM 2471 C C . THR A 1 307 ? -67.443 20.456 35.959 1.00 67.62 307 THR A C 1
ATOM 2473 O O . THR A 1 307 ? -67.807 19.407 35.430 1.00 67.62 307 THR A O 1
ATOM 2476 N N . ALA A 1 308 ? -68.328 21.314 36.481 1.00 70.81 308 ALA A N 1
ATOM 2477 C CA . ALA A 1 308 ? -69.753 21.022 36.646 1.00 70.81 308 ALA A CA 1
ATOM 2478 C C . ALA A 1 308 ? -70.508 20.802 35.320 1.00 70.81 308 ALA A C 1
ATOM 2480 O O . ALA A 1 308 ? -71.499 20.076 35.290 1.00 70.81 308 ALA A O 1
ATOM 2481 N N . ARG A 1 309 ? -70.040 21.403 34.216 1.00 76.50 309 ARG A N 1
ATOM 2482 C CA . ARG A 1 309 ? -70.672 21.292 32.885 1.00 76.50 309 ARG A CA 1
ATOM 2483 C C . ARG A 1 309 ? -70.158 20.117 32.047 1.00 76.50 309 ARG A C 1
ATOM 2485 O O . ARG A 1 309 ? -70.847 19.695 31.124 1.00 76.50 309 ARG A O 1
ATOM 2492 N N . LEU A 1 310 ? -68.981 19.577 32.371 1.00 80.56 310 LEU A N 1
ATOM 2493 C CA . LEU A 1 310 ? -68.347 18.485 31.622 1.00 80.56 310 LEU A CA 1
ATOM 2494 C C . LEU A 1 310 ? -69.182 17.190 31.593 1.00 80.56 310 LEU A C 1
ATOM 2496 O O . LEU A 1 310 ? -69.288 16.618 30.513 1.00 80.56 310 LEU A O 1
ATOM 2500 N N . PRO A 1 311 ? -69.842 16.744 32.686 1.00 84.06 311 PRO A N 1
ATOM 2501 C CA . PRO A 1 311 ? -70.717 15.571 32.639 1.00 84.06 311 PRO A CA 1
ATOM 2502 C C . PRO A 1 311 ? -71.825 15.686 31.585 1.00 84.06 311 PRO A C 1
ATOM 2504 O O . PRO A 1 311 ? -72.026 14.763 30.806 1.00 84.06 311 PRO A O 1
ATOM 2507 N N . ALA A 1 312 ? -72.483 16.847 31.505 1.00 83.75 312 ALA A N 1
ATOM 2508 C CA . ALA A 1 312 ? -73.570 17.075 30.555 1.00 83.75 312 ALA A CA 1
ATOM 2509 C C . ALA A 1 312 ? -73.089 17.058 29.094 1.00 83.75 312 ALA A C 1
ATOM 2511 O O . ALA A 1 312 ? -73.808 16.599 28.211 1.00 83.75 312 ALA A O 1
ATOM 2512 N N . VAL A 1 313 ? -71.864 17.533 28.838 1.00 84.81 313 VAL A N 1
ATOM 2513 C CA . VAL A 1 313 ? -71.235 17.468 27.510 1.00 84.81 313 VAL A CA 1
ATOM 2514 C C . VAL A 1 313 ? -70.873 16.029 27.147 1.00 84.81 313 VAL A C 1
ATOM 2516 O O . VAL A 1 313 ? -71.117 15.614 26.018 1.00 84.81 313 VAL A O 1
ATOM 2519 N N . LEU A 1 314 ? -70.342 15.250 28.095 1.00 87.50 314 LEU A N 1
ATOM 2520 C CA . LEU A 1 314 ? -70.040 13.834 27.871 1.00 87.50 314 LEU A CA 1
ATOM 2521 C C . LEU A 1 314 ? -71.310 13.039 27.567 1.00 87.50 314 LEU A C 1
ATOM 2523 O O . LEU A 1 314 ? -71.299 12.249 26.635 1.00 87.50 314 LEU A O 1
ATOM 2527 N N . ASP A 1 315 ? -72.413 13.301 28.270 1.00 87.50 315 ASP A N 1
ATOM 2528 C CA . ASP A 1 315 ? -73.700 12.643 28.008 1.00 87.50 315 ASP A CA 1
ATOM 2529 C C . ASP A 1 315 ? -74.316 13.031 26.660 1.00 87.50 315 ASP A C 1
ATOM 2531 O O . ASP A 1 315 ? -75.036 12.235 26.062 1.00 87.50 315 ASP A O 1
ATOM 2535 N N . PHE A 1 316 ? -74.047 14.242 26.167 1.00 88.31 316 PHE A N 1
ATOM 2536 C CA . PHE A 1 316 ? -74.425 14.637 24.812 1.00 88.31 316 PHE A CA 1
ATOM 2537 C C . PHE A 1 316 ? -73.592 13.892 23.761 1.00 88.31 316 PHE A C 1
ATOM 2539 O O . PHE A 1 316 ? -74.155 13.302 22.844 1.00 88.31 316 PHE A O 1
ATOM 2546 N N . LEU A 1 317 ? -72.266 13.864 23.918 1.00 87.31 317 LEU A N 1
ATOM 2547 C CA . LEU A 1 317 ? -71.365 13.183 22.983 1.00 87.31 317 LEU A CA 1
ATOM 2548 C C . LEU A 1 317 ? -71.601 11.668 22.944 1.00 87.31 317 LEU A C 1
ATOM 2550 O O . LEU A 1 317 ? -71.509 11.067 21.882 1.00 87.31 317 LEU A O 1
ATOM 2554 N N . ASP A 1 318 ? -71.970 11.068 24.073 1.00 89.06 318 ASP A N 1
ATOM 2555 C CA . ASP A 1 318 ? -72.304 9.643 24.188 1.00 89.06 318 ASP A CA 1
ATOM 2556 C C . ASP A 1 318 ? -73.596 9.278 23.442 1.00 89.06 318 ASP A C 1
ATOM 2558 O O . ASP A 1 318 ? -73.751 8.148 23.001 1.00 89.06 318 ASP A O 1
ATOM 2562 N N . ARG A 1 319 ? -74.518 10.236 23.258 1.00 88.69 319 ARG A N 1
ATOM 2563 C CA . ARG A 1 319 ? -75.732 10.048 22.440 1.00 88.69 319 ARG A CA 1
ATOM 2564 C C . ARG A 1 319 ? -75.465 10.177 20.943 1.00 88.69 319 ARG A C 1
ATOM 2566 O O . ARG A 1 319 ? -76.195 9.593 20.150 1.00 88.69 319 ARG A O 1
ATOM 2573 N N . GLU A 1 320 ? -74.461 10.965 20.570 1.00 88.31 320 GLU A N 1
ATOM 2574 C CA . GLU A 1 320 ? -74.076 11.217 19.175 1.00 88.31 320 GLU A CA 1
ATOM 2575 C C . GLU A 1 320 ? -73.023 10.224 18.656 1.00 88.31 320 GLU A C 1
ATOM 2577 O O . GLU A 1 320 ? -72.829 10.111 17.443 1.00 88.31 320 GLU A O 1
ATOM 2582 N N . ALA A 1 321 ? -72.352 9.502 19.557 1.00 89.56 321 ALA A N 1
ATOM 2583 C CA . ALA A 1 321 ? -71.370 8.480 19.226 1.00 89.56 321 ALA A CA 1
ATOM 2584 C C . ALA A 1 321 ? -72.023 7.314 18.467 1.00 89.56 321 ALA A C 1
ATOM 2586 O O . ALA A 1 321 ? -73.090 6.817 18.827 1.00 89.56 321 ALA A O 1
ATOM 2587 N N . LYS A 1 322 ? -71.371 6.858 17.395 1.00 88.25 322 LYS A N 1
ATOM 2588 C CA . LYS A 1 322 ? -71.894 5.802 16.505 1.00 88.25 322 LYS A CA 1
ATOM 2589 C C . LYS A 1 322 ? -71.031 4.552 16.510 1.00 88.25 322 LYS A C 1
ATOM 2591 O O . LYS A 1 322 ? -71.499 3.493 16.101 1.00 88.25 322 LYS A O 1
ATOM 2596 N N . LEU A 1 323 ? -69.775 4.681 16.930 1.00 89.06 323 LEU A N 1
ATOM 2597 C CA . LEU A 1 323 ? -68.777 3.622 16.847 1.00 89.06 323 LEU A CA 1
ATOM 2598 C C . LEU A 1 323 ? -68.360 3.171 18.252 1.00 89.06 323 LEU A C 1
ATOM 2600 O O . LEU A 1 323 ? -68.317 3.962 19.195 1.00 89.06 323 LEU A O 1
ATOM 2604 N N . ASP A 1 324 ? -68.033 1.888 18.407 1.00 84.81 324 ASP A N 1
ATOM 2605 C CA . ASP A 1 324 ? -67.720 1.303 19.722 1.00 84.81 324 ASP A CA 1
ATOM 2606 C C . ASP A 1 324 ? -66.478 1.931 20.376 1.00 84.81 324 ASP A C 1
ATOM 2608 O O . ASP A 1 324 ? -66.426 2.095 21.597 1.00 84.81 324 ASP A O 1
ATOM 2612 N N . TYR A 1 325 ? -65.487 2.346 19.579 1.00 82.25 325 TYR A N 1
ATOM 2613 C CA . TYR A 1 325 ? -64.290 3.009 20.104 1.00 82.25 325 TYR A CA 1
ATOM 2614 C C . TYR A 1 325 ? -64.577 4.426 20.629 1.00 82.25 325 TYR A C 1
ATOM 2616 O O . TYR A 1 325 ? -63.898 4.877 21.549 1.00 82.25 325 TYR A O 1
ATOM 2624 N N . GLU A 1 326 ? -65.589 5.123 20.097 1.00 88.19 326 GLU A N 1
ATOM 2625 C CA . GLU A 1 326 ? -65.996 6.453 20.576 1.00 88.19 326 GLU A CA 1
ATOM 2626 C C . GLU A 1 326 ? -66.610 6.339 21.974 1.00 88.19 326 GLU A C 1
ATOM 2628 O O . GLU A 1 326 ? -66.242 7.082 22.883 1.00 88.19 326 GLU A O 1
ATOM 2633 N N . HIS A 1 327 ? -67.459 5.330 22.182 1.00 87.62 327 HIS A N 1
ATOM 2634 C CA . HIS A 1 327 ? -68.018 5.007 23.494 1.00 87.62 327 HIS A CA 1
ATOM 2635 C C . HIS A 1 327 ? -66.936 4.561 24.488 1.00 87.62 327 HIS A C 1
ATOM 2637 O O . HIS A 1 327 ? -66.995 4.907 25.671 1.00 87.62 327 HIS A O 1
ATOM 2643 N N . HIS A 1 328 ? -65.928 3.811 24.026 1.00 87.25 328 HIS A N 1
ATOM 2644 C CA . HIS A 1 328 ? -64.784 3.434 24.858 1.00 87.25 328 HIS A CA 1
ATOM 2645 C C . HIS A 1 328 ? -63.986 4.665 25.307 1.00 87.25 328 HIS A C 1
ATOM 2647 O O . HIS A 1 328 ? -63.738 4.834 26.500 1.00 87.25 328 HIS A O 1
ATOM 2653 N N . TYR A 1 329 ? -63.657 5.564 24.377 1.00 88.12 329 TYR A N 1
ATOM 2654 C CA . TYR A 1 329 ? -62.959 6.812 24.682 1.00 88.12 329 TYR A CA 1
ATOM 2655 C C . TYR A 1 329 ? -63.756 7.697 25.654 1.00 88.12 329 TYR A C 1
ATOM 2657 O O . TYR A 1 329 ? -63.209 8.206 26.631 1.00 88.12 329 TYR A O 1
ATOM 2665 N N . LEU A 1 330 ? -65.073 7.837 25.456 1.00 89.69 330 LEU A N 1
ATOM 2666 C CA . LEU A 1 330 ? -65.935 8.602 26.366 1.00 89.69 330 LEU A CA 1
ATOM 2667 C C . LEU A 1 330 ? -66.011 7.981 27.767 1.00 89.69 330 LEU A C 1
ATOM 2669 O O . LEU A 1 330 ? -66.114 8.708 28.758 1.00 89.69 330 LEU A O 1
ATOM 2673 N N . ARG A 1 331 ? -65.930 6.651 27.882 1.00 87.38 331 ARG A N 1
ATOM 2674 C CA . ARG A 1 331 ? -65.842 5.957 29.174 1.00 87.38 331 ARG A CA 1
ATOM 2675 C C . ARG A 1 331 ? -64.533 6.274 29.895 1.00 87.38 331 ARG A C 1
ATOM 2677 O O . ARG A 1 331 ? -64.574 6.616 31.076 1.00 87.38 331 ARG A O 1
ATOM 2684 N N . GLU A 1 332 ? -63.404 6.215 29.194 1.00 87.38 332 GLU A N 1
ATOM 2685 C CA . GLU A 1 332 ? -62.100 6.606 29.745 1.00 87.38 332 GLU A CA 1
ATOM 2686 C C . GLU A 1 332 ? -62.095 8.082 30.162 1.00 87.38 332 GLU A C 1
ATOM 2688 O O . GLU A 1 332 ? -61.653 8.416 31.259 1.00 87.38 332 GLU A O 1
ATOM 2693 N N . LEU A 1 333 ? -62.694 8.964 29.359 1.00 87.06 333 LEU A N 1
ATOM 2694 C CA . LEU A 1 333 ? -62.791 10.391 29.663 1.00 87.06 333 LEU A CA 1
ATOM 2695 C C . LEU A 1 333 ? -63.664 10.670 30.900 1.00 87.06 333 LEU A C 1
ATOM 2697 O O . LEU A 1 333 ? -63.326 11.525 31.723 1.00 87.06 333 LEU A O 1
ATOM 2701 N N . ARG A 1 334 ? -64.758 9.917 31.088 1.00 86.56 334 ARG A N 1
ATOM 2702 C CA . ARG A 1 334 ? -65.561 9.954 32.325 1.00 86.56 334 ARG A CA 1
ATOM 2703 C C . ARG A 1 334 ? -64.751 9.487 33.536 1.00 86.56 334 ARG A C 1
ATOM 2705 O O . ARG A 1 334 ? -64.881 10.076 34.610 1.00 86.56 334 ARG A O 1
ATOM 2712 N N . GLN A 1 335 ? -63.903 8.474 33.370 1.00 83.56 335 GLN A N 1
ATOM 2713 C CA . GLN A 1 335 ? -63.006 8.004 34.424 1.00 83.56 335 GLN A CA 1
ATOM 2714 C C . GLN A 1 335 ? -61.959 9.070 34.781 1.00 83.56 335 GLN A C 1
ATOM 2716 O O . GLN A 1 335 ? -61.784 9.370 35.961 1.00 83.56 335 GLN A O 1
ATOM 2721 N N . SER A 1 336 ? -61.358 9.734 33.788 1.00 83.00 336 SER A N 1
ATOM 2722 C CA . SER A 1 336 ? -60.458 10.872 34.013 1.00 83.00 336 SER A CA 1
ATOM 2723 C C . SER A 1 336 ? -61.154 12.034 34.728 1.00 83.00 336 SER A C 1
ATOM 2725 O O . SER A 1 336 ? -60.579 12.624 35.640 1.00 83.00 336 SER A O 1
ATOM 2727 N N . LEU A 1 337 ? -62.411 12.343 34.381 1.00 82.00 337 LEU A N 1
ATOM 2728 C CA . LEU A 1 337 ? -63.199 13.374 35.064 1.00 82.00 337 LEU A CA 1
ATOM 2729 C C . LEU A 1 337 ? -63.450 13.021 36.540 1.00 82.00 337 LEU A C 1
ATOM 2731 O O . LEU A 1 337 ? -63.389 13.896 37.404 1.00 82.00 337 LEU A O 1
ATOM 2735 N N . ALA A 1 338 ? -63.741 11.752 36.838 1.00 78.38 338 ALA A N 1
ATOM 2736 C CA . ALA A 1 338 ? -63.910 11.284 38.210 1.00 78.38 338 ALA A CA 1
ATOM 2737 C C . ALA A 1 338 ? -62.606 11.427 39.013 1.00 78.38 338 ALA A C 1
ATOM 2739 O O . ALA A 1 338 ? -62.644 11.925 40.138 1.00 78.38 338 ALA A O 1
ATOM 2740 N N . SER A 1 339 ? -61.460 11.084 38.415 1.00 75.81 339 SER A N 1
ATOM 2741 C CA . SER A 1 339 ? -60.135 11.297 39.013 1.00 75.81 339 SER A CA 1
ATOM 2742 C C . SER A 1 339 ? -59.814 12.780 39.230 1.00 75.81 339 SER A C 1
ATOM 2744 O O . SER A 1 339 ? -59.239 13.134 40.256 1.00 75.81 339 SER A O 1
ATOM 2746 N N . LEU A 1 340 ? -60.234 13.658 38.312 1.00 71.50 340 LEU A N 1
ATOM 2747 C CA . LEU A 1 340 ? -60.010 15.103 38.401 1.00 71.50 340 LEU A CA 1
ATOM 2748 C C . LEU A 1 340 ? -60.785 15.755 39.558 1.00 71.50 340 LEU A C 1
ATOM 2750 O O . LEU A 1 340 ? -60.263 16.656 40.204 1.00 71.50 340 LEU A O 1
ATOM 2754 N N . LYS A 1 341 ? -62.008 15.291 39.863 1.00 67.62 341 LYS A N 1
ATOM 2755 C CA . LYS A 1 341 ? -62.834 15.833 40.966 1.00 67.62 341 LYS A CA 1
ATOM 2756 C C . LYS A 1 341 ? -62.222 15.639 42.359 1.00 67.62 341 LYS A C 1
ATOM 2758 O O . LYS A 1 341 ? -62.621 16.340 43.283 1.00 67.62 341 LYS A O 1
ATOM 2763 N N . GLY A 1 342 ? -61.305 14.683 42.513 1.00 60.00 342 GLY A N 1
ATOM 2764 C CA . GLY A 1 342 ? -60.578 14.424 43.758 1.00 60.00 342 GLY A CA 1
ATOM 2765 C C . GLY A 1 342 ? -59.153 14.979 43.776 1.00 60.00 342 GLY A C 1
ATOM 2766 O O . GLY A 1 342 ? -58.428 14.720 44.733 1.00 60.00 342 GLY A O 1
ATOM 2767 N N . HIS A 1 343 ? -58.727 15.691 42.727 1.00 62.00 343 HIS A N 1
ATOM 2768 C CA . HIS A 1 343 ? -57.361 16.186 42.618 1.00 62.00 343 HIS A CA 1
ATOM 2769 C C . HIS A 1 343 ? -57.246 17.564 43.270 1.00 62.00 343 HIS A C 1
ATOM 2771 O O . HIS A 1 343 ? -57.956 18.498 42.903 1.00 62.00 343 HIS A O 1
ATOM 2777 N N . ALA A 1 344 ? -56.351 17.700 44.244 1.00 59.78 344 ALA A N 1
ATOM 2778 C CA . ALA A 1 344 ? -55.966 19.008 44.742 1.00 59.78 344 ALA A CA 1
ATOM 2779 C C . ALA A 1 344 ? -54.940 19.592 43.759 1.00 59.78 344 ALA A C 1
ATOM 2781 O O . ALA A 1 344 ? -53.944 18.939 43.454 1.00 59.78 344 ALA A O 1
ATOM 2782 N N . GLY A 1 345 ? -55.228 20.766 43.203 1.00 60.91 345 GLY A N 1
ATOM 2783 C CA . GLY A 1 345 ? -54.238 21.522 42.447 1.00 60.91 345 GLY A CA 1
ATOM 2784 C C . GLY A 1 345 ? -53.184 22.089 43.391 1.00 60.91 345 GLY A C 1
ATOM 2785 O O . GLY A 1 345 ? -53.380 22.138 44.608 1.00 60.91 345 GLY A O 1
ATOM 2786 N N . HIS A 1 346 ? -52.065 22.532 42.838 1.00 65.69 346 HIS A N 1
ATOM 2787 C CA . HIS A 1 346 ? -51.155 23.392 43.571 1.00 65.69 346 HIS A CA 1
ATOM 2788 C C . HIS A 1 346 ? -51.073 24.732 42.848 1.00 65.69 346 HIS A C 1
ATOM 2790 O O . HIS A 1 346 ? -51.120 24.793 41.619 1.00 65.69 346 HIS A O 1
ATOM 2796 N N . GLU A 1 347 ? -50.972 25.815 43.609 1.00 65.19 347 GLU A N 1
ATOM 2797 C CA . GLU A 1 347 ? -50.618 27.133 43.085 1.00 65.19 347 GLU A CA 1
ATOM 2798 C C . GLU A 1 347 ? -49.267 27.554 43.666 1.00 65.19 347 GLU A C 1
ATOM 2800 O O . GLU A 1 347 ? -48.926 27.218 44.807 1.00 65.19 347 GLU A O 1
ATOM 2805 N N . LEU A 1 348 ? -48.470 28.263 42.861 1.00 65.56 348 LEU A N 1
ATOM 2806 C CA . LEU A 1 348 ? -47.217 28.841 43.332 1.00 65.56 348 LEU A CA 1
ATOM 2807 C C . LEU A 1 348 ? -47.521 29.949 44.331 1.00 65.56 348 LEU A C 1
ATOM 2809 O O . LEU A 1 348 ? -48.391 30.789 44.096 1.00 65.56 348 LEU A O 1
ATOM 2813 N N . ASP A 1 349 ? -46.746 29.996 45.408 1.00 67.19 349 ASP A N 1
ATOM 2814 C CA . ASP A 1 349 ? -46.758 31.141 46.309 1.00 67.19 349 ASP A CA 1
ATOM 2815 C C . ASP A 1 349 ? -46.051 32.326 45.623 1.00 67.19 349 ASP A C 1
ATOM 2817 O O . ASP A 1 349 ? -44.826 32.479 45.691 1.00 67.19 349 ASP A O 1
ATOM 2821 N N . MET A 1 350 ? -46.830 33.129 44.888 1.00 57.06 350 MET A N 1
ATOM 2822 C CA . MET A 1 350 ? -46.354 34.227 44.034 1.00 57.06 350 MET A CA 1
ATOM 2823 C C . MET A 1 350 ? -45.564 35.303 44.798 1.00 57.06 350 MET A C 1
ATOM 2825 O O . MET A 1 350 ? -44.743 35.989 44.186 1.00 57.06 350 MET A O 1
ATOM 2829 N N . ASP A 1 351 ? -45.735 35.403 46.120 1.00 59.41 351 ASP A N 1
ATOM 2830 C CA . ASP A 1 351 ? -44.996 36.340 46.975 1.00 59.41 351 ASP A CA 1
ATOM 2831 C C . ASP A 1 351 ? -43.541 35.890 47.219 1.00 59.41 351 ASP A C 1
ATOM 2833 O O . ASP A 1 351 ? -42.678 36.700 47.565 1.00 59.41 351 ASP A O 1
ATOM 2837 N N . ARG A 1 352 ? -43.229 34.603 46.998 1.00 59.59 352 ARG A N 1
ATOM 2838 C CA . ARG A 1 352 ? -41.892 34.014 47.203 1.00 59.59 352 ARG A CA 1
ATOM 2839 C C . ARG A 1 352 ? -41.087 33.831 45.917 1.00 59.59 352 ARG A C 1
ATOM 2841 O O . ARG A 1 352 ? -39.860 33.753 45.982 1.00 59.59 352 ARG A O 1
ATOM 2848 N N . VAL A 1 353 ? -41.739 33.810 44.752 1.00 56.34 353 VAL A N 1
ATOM 2849 C CA . VAL A 1 353 ? -41.112 33.574 43.432 1.00 56.34 353 VAL A CA 1
ATOM 2850 C C . VAL A 1 353 ? -39.976 34.564 43.100 1.00 56.34 353 VAL A C 1
ATOM 2852 O O . VAL A 1 353 ? -38.916 34.102 42.667 1.00 56.34 353 VAL A O 1
ATOM 2855 N N . PRO A 1 354 ? -40.083 35.885 43.372 1.00 55.75 354 PRO A N 1
ATOM 2856 C CA . PRO A 1 354 ? -38.995 36.834 43.102 1.00 55.75 354 PRO A CA 1
ATOM 2857 C C . PRO A 1 354 ? -37.727 36.591 43.943 1.00 55.75 354 PRO A C 1
ATOM 2859 O O . PRO A 1 354 ? -36.654 37.066 43.584 1.00 55.75 354 PRO A O 1
ATOM 2862 N N . MET A 1 355 ? -37.837 35.837 45.045 1.00 57.41 355 MET A N 1
ATOM 2863 C CA . MET A 1 355 ? -36.749 35.513 45.979 1.00 57.41 355 MET A CA 1
ATOM 2864 C C . MET A 1 355 ? -36.164 34.101 45.752 1.00 57.41 355 MET A C 1
ATOM 2866 O O . MET A 1 355 ? -35.263 33.673 46.472 1.00 57.41 355 MET A O 1
ATOM 2870 N N . CYS A 1 356 ? -36.658 33.365 44.746 1.00 66.38 356 CYS A N 1
ATOM 2871 C CA . CYS A 1 356 ? -36.293 31.965 44.500 1.00 66.38 356 CYS A CA 1
ATOM 2872 C C . CYS A 1 356 ? -35.043 31.767 43.631 1.00 66.38 356 CYS A C 1
ATOM 2874 O O . CYS A 1 356 ? -34.514 30.659 43.601 1.00 66.38 356 CYS A O 1
ATOM 2876 N N . ALA A 1 357 ? -34.535 32.796 42.942 1.00 74.44 357 ALA A N 1
ATOM 2877 C CA . ALA A 1 357 ? -33.380 32.642 42.049 1.00 74.44 357 ALA A CA 1
ATOM 2878 C C . ALA A 1 357 ? -32.120 32.169 42.802 1.00 74.44 357 ALA A C 1
ATOM 2880 O O . ALA A 1 357 ? -31.490 31.188 42.402 1.00 74.44 357 ALA A O 1
ATOM 2881 N N . ASP A 1 358 ? -31.799 32.804 43.932 1.00 80.69 358 ASP A N 1
ATOM 2882 C CA . ASP A 1 358 ? -30.666 32.411 44.782 1.00 80.69 358 ASP A CA 1
ATOM 2883 C C . ASP A 1 358 ? -30.893 31.036 45.428 1.00 80.69 358 ASP A C 1
ATOM 2885 O O . ASP A 1 358 ? -29.967 30.230 45.547 1.00 80.69 358 ASP A O 1
ATOM 2889 N N . LEU A 1 359 ? -32.145 30.725 45.779 1.00 83.69 359 LEU A N 1
ATOM 2890 C CA . LEU A 1 359 ? -32.544 29.432 46.334 1.00 83.69 359 LEU A CA 1
ATOM 2891 C C . LEU A 1 359 ? -32.350 28.304 45.311 1.00 83.69 359 LEU A C 1
ATOM 2893 O O . LEU A 1 359 ? -31.745 27.281 45.635 1.00 83.69 359 LEU A O 1
ATOM 2897 N N . PHE A 1 360 ? -32.794 28.487 44.065 1.00 85.44 360 PHE A N 1
ATOM 2898 C CA . PHE A 1 360 ? -32.592 27.515 42.991 1.00 85.44 360 PHE A CA 1
ATOM 2899 C C . PHE A 1 360 ? -31.113 27.357 42.634 1.00 85.44 360 PHE A C 1
ATOM 2901 O O . PHE A 1 360 ? -30.663 26.240 42.371 1.00 85.44 360 PHE A O 1
ATOM 2908 N N . GLN A 1 361 ? -30.328 28.438 42.674 1.00 86.56 361 GLN A N 1
ATOM 2909 C CA . GLN A 1 361 ? -28.878 28.365 42.487 1.00 86.56 361 GLN A CA 1
ATOM 2910 C C . GLN A 1 361 ? -28.185 27.568 43.601 1.00 86.56 361 GLN A C 1
ATOM 2912 O O . GLN A 1 361 ? -27.332 26.722 43.308 1.00 86.56 361 GLN A O 1
ATOM 2917 N N . GLU A 1 362 ? -28.565 27.779 44.862 1.00 87.00 362 GLU A N 1
ATOM 2918 C CA . GLU A 1 362 ? -28.046 27.011 45.998 1.00 87.00 362 GLU A CA 1
ATOM 2919 C C . GLU A 1 362 ? -28.484 25.539 45.925 1.00 87.00 362 GLU A C 1
ATOM 2921 O O . GLU A 1 362 ? -27.659 24.637 46.095 1.00 87.00 362 GLU A O 1
ATOM 2926 N N . HIS A 1 363 ? -29.738 25.263 45.562 1.00 87.06 363 HIS A N 1
ATOM 2927 C CA . HIS A 1 363 ? -30.224 23.902 45.334 1.00 87.06 363 HIS A CA 1
ATOM 2928 C C . HIS A 1 363 ? -29.462 23.203 44.191 1.00 87.06 363 HIS A C 1
ATOM 2930 O O . HIS A 1 363 ? -29.004 22.065 44.344 1.00 87.06 363 HIS A O 1
ATOM 2936 N N . LEU A 1 364 ? -29.210 23.894 43.071 1.00 89.19 364 LEU A N 1
ATOM 2937 C CA . LEU A 1 364 ? -28.381 23.376 41.979 1.00 89.19 364 LEU A CA 1
ATOM 2938 C C . LEU A 1 364 ? -26.957 23.060 42.460 1.00 89.19 364 LEU A C 1
ATOM 2940 O O . LEU A 1 364 ? -26.393 22.022 42.098 1.00 89.19 364 LEU A O 1
ATOM 2944 N N . LYS A 1 365 ? -26.357 23.942 43.267 1.00 90.50 365 LYS A N 1
ATOM 2945 C CA . LYS A 1 365 ? -25.017 23.750 43.837 1.00 90.50 365 LYS A CA 1
ATOM 2946 C C . LYS A 1 365 ? -24.970 22.516 44.740 1.00 90.50 365 LYS A C 1
ATOM 2948 O O . LYS A 1 365 ? -24.045 21.709 44.605 1.00 90.50 365 LYS A O 1
ATOM 2953 N N . ARG A 1 366 ? -25.983 22.316 45.589 1.00 88.62 366 ARG A N 1
ATOM 2954 C CA . ARG A 1 366 ? -26.125 21.114 46.427 1.00 88.62 366 ARG A CA 1
ATOM 2955 C C . ARG A 1 366 ? -26.284 19.855 45.590 1.00 88.62 366 ARG A C 1
ATOM 2957 O O . ARG A 1 366 ? -25.563 18.889 45.833 1.00 88.62 366 ARG A O 1
ATOM 2964 N N . CYS A 1 367 ? -27.132 19.871 44.563 1.00 88.31 367 CYS A N 1
ATOM 2965 C CA . CYS A 1 367 ? -27.297 18.734 43.659 1.00 88.31 367 CYS A CA 1
ATOM 2966 C C . CYS A 1 367 ? -25.983 18.365 42.957 1.00 88.31 367 CYS A C 1
ATOM 2968 O O . CYS A 1 367 ? -25.599 17.197 42.938 1.00 88.31 367 CYS A O 1
ATOM 2970 N N . LYS A 1 368 ? -25.227 19.356 42.458 1.00 91.00 368 LYS A N 1
ATOM 2971 C CA . LYS A 1 368 ? -23.895 19.127 41.866 1.00 91.00 368 LYS A CA 1
ATOM 2972 C C . LYS A 1 368 ? -22.926 18.497 42.869 1.00 91.00 368 LYS A C 1
ATOM 2974 O O . LYS A 1 368 ? -22.208 17.560 42.517 1.00 91.00 368 LYS A O 1
ATOM 2979 N N . GLY A 1 369 ? -22.914 18.996 44.107 1.00 89.31 369 GLY A N 1
ATOM 2980 C CA . GLY A 1 369 ? -22.105 18.448 45.196 1.00 89.31 369 GLY A CA 1
ATOM 2981 C C . GLY A 1 369 ? -22.461 16.995 45.512 1.00 89.31 369 GLY A C 1
ATOM 2982 O O . GLY A 1 369 ? -21.567 16.155 45.595 1.00 89.31 369 GLY A O 1
ATOM 2983 N N . ARG A 1 370 ? -23.759 16.675 45.596 1.00 88.75 370 ARG A N 1
ATOM 2984 C CA . ARG A 1 370 ? -24.260 15.315 45.851 1.00 88.75 370 ARG A CA 1
ATOM 2985 C C . ARG A 1 370 ? -23.891 14.347 44.727 1.00 88.75 370 ARG A C 1
ATOM 2987 O O . ARG A 1 370 ? -23.369 13.278 45.029 1.00 88.75 370 ARG A O 1
ATOM 2994 N N . VAL A 1 371 ? -24.069 14.723 43.452 1.00 90.50 371 VAL A N 1
ATOM 2995 C CA . VAL A 1 371 ? -23.642 13.882 42.311 1.00 90.50 371 VAL A CA 1
ATOM 2996 C C . VAL A 1 371 ? -22.146 13.591 42.397 1.00 90.50 371 VAL A C 1
ATOM 2998 O O . VAL A 1 371 ? -21.742 12.437 42.275 1.00 90.50 371 VAL A O 1
ATOM 3001 N N . LYS A 1 372 ? -21.319 14.621 42.632 1.00 91.88 372 LYS A N 1
ATOM 3002 C CA . LYS A 1 372 ? -19.862 14.461 42.731 1.00 91.88 372 LYS A CA 1
ATOM 3003 C C . LYS A 1 372 ? -19.469 13.567 43.908 1.00 91.88 372 LYS A C 1
ATOM 3005 O O . LYS A 1 372 ? -18.596 12.723 43.746 1.00 91.88 372 LYS A O 1
ATOM 3010 N N . SER A 1 373 ? -20.117 13.741 45.059 1.00 90.44 373 SER A N 1
ATOM 3011 C CA . SER A 1 373 ? -19.861 12.941 46.256 1.00 90.44 373 SER A CA 1
ATOM 3012 C C . SER A 1 373 ? -20.218 11.476 46.036 1.00 90.44 373 SER A C 1
ATOM 3014 O O . SER A 1 373 ? -19.375 10.623 46.274 1.00 90.44 373 SER A O 1
ATOM 3016 N N . ILE A 1 374 ? -21.427 11.178 45.545 1.00 89.94 374 ILE A N 1
ATOM 3017 C CA . ILE A 1 374 ? -21.857 9.792 45.310 1.00 89.94 374 ILE A CA 1
ATOM 3018 C C . ILE A 1 374 ? -20.988 9.145 44.232 1.00 89.94 374 ILE A C 1
ATOM 3020 O O . ILE A 1 374 ? -20.526 8.028 44.427 1.00 89.94 374 ILE A O 1
ATOM 3024 N N . TYR A 1 375 ? -20.705 9.849 43.131 1.00 91.56 375 TYR A N 1
ATOM 3025 C CA . TYR A 1 375 ? -19.810 9.335 42.093 1.00 91.56 375 TYR A CA 1
ATOM 3026 C C . TYR A 1 375 ? -18.409 9.030 42.635 1.00 91.56 375 TYR A C 1
ATOM 3028 O O . TYR A 1 375 ? -17.868 7.974 42.328 1.00 91.56 375 TYR A O 1
ATOM 3036 N N . GLY A 1 376 ? -17.840 9.926 43.451 1.00 90.06 376 GLY A N 1
ATOM 3037 C CA . GLY A 1 376 ? -16.555 9.702 44.114 1.00 90.06 376 GLY A CA 1
ATOM 3038 C C . GLY A 1 376 ? -16.588 8.460 45.001 1.00 90.06 376 GLY A C 1
ATOM 3039 O O . GLY A 1 376 ? -15.766 7.574 44.827 1.00 90.06 376 GLY A O 1
ATOM 3040 N N . SER A 1 377 ? -17.607 8.329 45.852 1.00 89.75 377 SER A N 1
ATOM 3041 C CA . SER A 1 377 ? -17.769 7.159 46.721 1.00 89.75 377 SER A CA 1
ATOM 3042 C C . SER A 1 377 ? -17.923 5.844 45.944 1.00 89.75 377 SER A C 1
ATOM 3044 O O . SER A 1 377 ? -17.350 4.834 46.341 1.00 89.75 377 SER A O 1
ATOM 3046 N N . LEU A 1 378 ? -18.662 5.837 44.829 1.00 90.69 378 LEU A N 1
ATOM 3047 C CA . LEU A 1 378 ? -18.775 4.659 43.959 1.00 90.69 378 LEU A CA 1
ATOM 3048 C C . LEU A 1 378 ? -17.447 4.333 43.264 1.00 90.69 378 LEU A C 1
ATOM 3050 O O . LEU A 1 378 ? -17.085 3.166 43.139 1.00 90.69 378 LEU A O 1
ATOM 3054 N N . LEU A 1 379 ? -16.727 5.360 42.808 1.00 90.25 379 LEU A N 1
ATOM 3055 C CA . LEU A 1 379 ? -15.426 5.211 42.165 1.00 90.25 379 LEU A CA 1
ATOM 3056 C C . LEU A 1 379 ? -14.389 4.651 43.141 1.00 90.25 379 LEU A C 1
ATOM 3058 O O . LEU A 1 379 ? -13.639 3.756 42.764 1.00 90.25 379 LEU A O 1
ATOM 3062 N N . ASP A 1 380 ? -14.367 5.140 44.378 1.00 87.88 380 ASP A N 1
ATOM 3063 C CA . ASP A 1 380 ? -13.476 4.643 45.424 1.00 87.88 380 ASP A CA 1
ATOM 3064 C C . ASP A 1 380 ? -13.787 3.177 45.736 1.00 87.88 380 ASP A C 1
ATOM 3066 O O . ASP A 1 380 ? -12.876 2.361 45.782 1.00 87.88 380 ASP A O 1
ATOM 3070 N N . ALA A 1 381 ? -15.069 2.815 45.854 1.00 87.81 381 ALA A N 1
ATOM 3071 C CA . ALA A 1 381 ? -15.504 1.446 46.136 1.00 87.81 381 ALA A CA 1
ATOM 3072 C C . ALA A 1 381 ? -15.099 0.436 45.054 1.00 87.81 381 ALA A C 1
ATOM 3074 O O . ALA A 1 381 ? -14.648 -0.656 45.375 1.00 87.81 381 ALA A O 1
ATOM 3075 N N . VAL A 1 382 ? -15.215 0.808 43.776 1.00 87.19 382 VAL A N 1
ATOM 3076 C CA . VAL A 1 382 ? -14.779 -0.042 42.654 1.00 87.19 382 VAL A CA 1
ATOM 3077 C C . VAL A 1 382 ? -13.249 -0.126 42.552 1.00 87.19 382 VAL A C 1
ATOM 3079 O O . VAL A 1 382 ? -12.706 -1.085 42.004 1.00 87.19 382 VAL A O 1
ATOM 3082 N N . ASN A 1 383 ? -12.537 0.888 43.044 1.00 82.19 383 ASN A N 1
ATOM 3083 C CA . ASN A 1 383 ? -11.080 0.935 42.976 1.00 82.19 383 ASN A CA 1
ATOM 3084 C C . ASN A 1 383 ? -10.372 0.347 44.197 1.00 82.19 383 ASN A C 1
ATOM 3086 O O . ASN A 1 383 ? -9.145 0.256 44.143 1.00 82.19 383 ASN A O 1
ATOM 3090 N N . GLN A 1 384 ? -11.1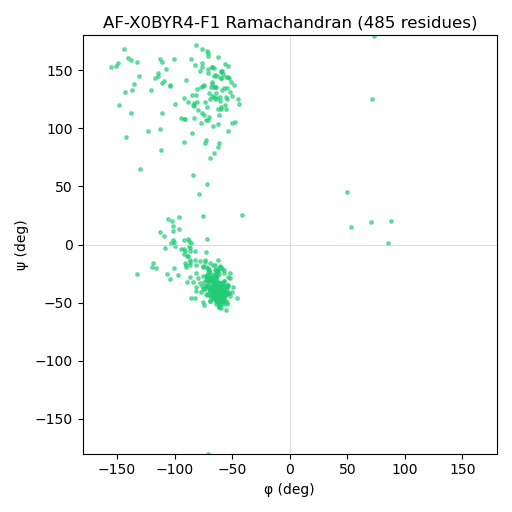07 -0.071 45.233 1.00 79.12 384 GLN A N 1
ATOM 3091 C CA . GLN A 1 384 ? -10.544 -0.780 46.383 1.00 79.12 384 GLN A CA 1
ATOM 3092 C C . GLN A 1 384 ? -9.731 -2.003 45.944 1.00 79.12 384 GLN A C 1
ATOM 3094 O O . GLN A 1 384 ? -9.914 -2.550 44.849 1.00 79.12 384 GLN A O 1
ATOM 3099 N N . ASP A 1 385 ? -8.767 -2.377 46.784 1.00 66.69 385 ASP A N 1
ATOM 3100 C CA . ASP A 1 385 ? -7.887 -3.496 46.495 1.00 66.69 385 ASP A CA 1
ATOM 3101 C C . ASP A 1 385 ? -8.703 -4.787 46.416 1.00 66.69 385 ASP A C 1
ATOM 3103 O O . ASP A 1 385 ? -9.452 -5.143 47.324 1.00 66.69 385 ASP A O 1
ATOM 3107 N N . LEU A 1 386 ? -8.550 -5.485 45.293 1.00 69.12 386 LEU A N 1
ATOM 3108 C CA . LEU A 1 386 ? -9.289 -6.700 44.956 1.00 69.12 386 LEU A CA 1
ATOM 3109 C C . LEU A 1 386 ? -8.704 -7.922 45.692 1.00 69.12 386 LEU A C 1
ATOM 3111 O O . LEU A 1 386 ? -8.487 -8.971 45.087 1.00 69.12 386 LEU A O 1
ATOM 3115 N N . GLU A 1 387 ? -8.378 -7.774 46.979 1.00 63.62 387 GLU A N 1
ATOM 3116 C CA . GLU A 1 387 ? -7.717 -8.801 47.802 1.00 63.62 387 GLU A CA 1
ATOM 3117 C C . GLU A 1 387 ? -8.588 -10.052 47.997 1.00 63.62 387 GLU A C 1
ATOM 3119 O O . GLU A 1 387 ? -8.061 -11.141 48.216 1.00 63.62 387 GLU A O 1
ATOM 3124 N N . ASP A 1 388 ? -9.907 -9.911 47.837 1.00 66.88 388 ASP A N 1
ATOM 3125 C CA . ASP A 1 388 ? -10.886 -10.999 47.946 1.00 66.88 388 ASP A CA 1
ATOM 3126 C C . ASP A 1 388 ? -11.100 -11.773 46.625 1.00 66.88 388 ASP A C 1
ATOM 3128 O O . ASP A 1 388 ? -11.833 -12.764 46.598 1.00 66.88 388 ASP A O 1
ATOM 3132 N N . LEU A 1 389 ? -10.490 -11.343 45.509 1.00 71.25 389 LEU A N 1
ATOM 3133 C CA . LEU A 1 389 ? -10.603 -12.031 44.214 1.00 71.25 389 LEU A CA 1
ATOM 3134 C C . LEU A 1 389 ? -9.577 -13.167 44.063 1.00 71.25 389 LEU A C 1
ATOM 3136 O O . LEU A 1 389 ? -8.542 -13.153 44.726 1.00 71.25 389 LEU A O 1
ATOM 3140 N N . PRO A 1 390 ? -9.796 -14.136 43.150 1.00 74.00 390 PRO A N 1
ATOM 3141 C CA . PRO A 1 390 ? -8.827 -15.194 42.864 1.00 74.00 390 PRO A CA 1
ATOM 3142 C C . PRO A 1 390 ? -7.415 -14.658 42.581 1.00 74.00 390 PRO A C 1
ATOM 3144 O O . PRO A 1 390 ? -7.258 -13.681 41.844 1.00 74.00 390 PRO A O 1
ATOM 3147 N N . GLU A 1 391 ? -6.385 -15.343 43.092 1.00 71.75 391 GLU A N 1
ATOM 3148 C CA . GLU A 1 391 ? -4.967 -14.947 42.976 1.00 71.75 391 GLU A CA 1
ATOM 3149 C C . GLU A 1 391 ? -4.561 -14.595 41.535 1.00 71.75 391 GLU A C 1
ATOM 3151 O O . GLU A 1 391 ? -3.827 -13.637 41.299 1.00 71.75 391 GLU A O 1
ATOM 3156 N N . THR A 1 392 ? -5.099 -15.309 40.542 1.00 70.44 392 THR A N 1
ATOM 3157 C CA . THR A 1 392 ? -4.848 -15.043 39.119 1.00 70.44 392 THR A CA 1
ATOM 3158 C C . THR A 1 392 ? -5.270 -13.638 38.689 1.00 70.44 392 THR A C 1
ATOM 3160 O O . THR A 1 392 ? -4.548 -12.989 37.936 1.00 70.44 392 THR A O 1
ATOM 3163 N N . ILE A 1 393 ? -6.417 -13.149 39.171 1.00 71.00 393 ILE A N 1
ATOM 3164 C CA . ILE A 1 393 ? -6.929 -11.809 38.857 1.00 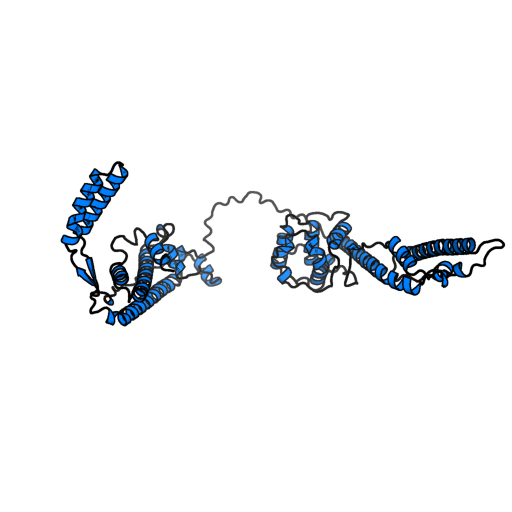71.00 393 ILE A CA 1
ATOM 3165 C C . ILE A 1 393 ? -6.110 -10.752 39.604 1.00 71.00 393 ILE A C 1
ATOM 3167 O O . ILE A 1 393 ? -5.759 -9.722 39.025 1.00 71.00 393 ILE A O 1
ATOM 3171 N N . GLN A 1 394 ? -5.721 -11.035 40.851 1.00 71.25 394 GLN A N 1
ATOM 3172 C CA . GLN A 1 394 ? -4.839 -10.157 41.622 1.00 71.25 394 GLN A CA 1
ATOM 3173 C C . GLN A 1 394 ? -3.486 -9.954 40.930 1.00 71.25 394 GLN A C 1
ATOM 3175 O O . GLN A 1 394 ? -3.015 -8.821 40.826 1.00 71.25 394 GLN A O 1
ATOM 3180 N N . HIS A 1 395 ? -2.882 -11.030 40.416 1.00 70.56 395 HIS A N 1
ATOM 3181 C CA . HIS A 1 395 ? -1.633 -10.969 39.657 1.00 70.56 395 HIS A CA 1
ATOM 3182 C C . HIS A 1 395 ? -1.782 -10.158 38.367 1.00 70.56 395 HIS A C 1
ATOM 3184 O O . HIS A 1 395 ? -0.961 -9.287 38.110 1.00 70.56 395 HIS A O 1
ATOM 3190 N N . ILE A 1 396 ? -2.865 -10.343 37.602 1.00 71.00 396 ILE A N 1
ATOM 3191 C CA . ILE A 1 396 ? -3.119 -9.548 36.387 1.00 71.00 396 ILE A CA 1
ATOM 3192 C C . ILE A 1 396 ? -3.182 -8.056 36.715 1.00 71.00 396 ILE A C 1
ATOM 3194 O O . ILE A 1 396 ? -2.568 -7.241 36.027 1.00 71.00 396 ILE A O 1
ATOM 3198 N N . VAL A 1 397 ? -3.901 -7.683 37.772 1.00 70.69 397 VAL A N 1
ATOM 3199 C CA . VAL A 1 397 ? -4.038 -6.279 38.172 1.00 70.69 397 VAL A CA 1
ATOM 3200 C C . VAL A 1 397 ? -2.705 -5.702 38.647 1.00 70.69 397 VAL A C 1
ATOM 3202 O O . VAL A 1 397 ? -2.378 -4.583 38.254 1.00 70.69 397 VAL A O 1
ATOM 3205 N N . LYS A 1 398 ? -1.927 -6.462 39.431 1.00 70.88 398 LYS A N 1
ATOM 3206 C CA . LYS A 1 398 ? -0.596 -6.059 39.916 1.00 70.88 398 LYS A CA 1
ATOM 3207 C C . LYS A 1 398 ? 0.429 -5.923 38.786 1.00 70.88 398 LYS A C 1
ATOM 3209 O O . LYS A 1 398 ? 1.179 -4.953 38.771 1.00 70.88 398 LYS A O 1
ATOM 3214 N N . ASP A 1 399 ? 0.435 -6.856 37.838 1.00 67.00 399 ASP A N 1
ATOM 3215 C CA . ASP A 1 399 ? 1.472 -6.947 36.806 1.00 67.00 399 ASP A CA 1
ATOM 3216 C C . ASP A 1 399 ? 1.173 -6.066 35.585 1.00 67.00 399 ASP A C 1
ATOM 3218 O O . ASP A 1 399 ? 2.093 -5.626 34.895 1.00 67.00 399 ASP A O 1
ATOM 3222 N N . THR A 1 400 ? -0.107 -5.808 35.290 1.00 68.56 400 THR A N 1
ATOM 3223 C CA . THR A 1 400 ? -0.513 -5.141 34.040 1.00 68.56 400 THR A CA 1
ATOM 3224 C C . THR A 1 400 ? -1.233 -3.809 34.228 1.00 68.56 400 THR A C 1
ATOM 3226 O O . THR A 1 400 ? -1.362 -3.051 33.266 1.00 68.56 400 THR A O 1
ATOM 3229 N N . CYS A 1 401 ? -1.720 -3.507 35.437 1.00 64.31 401 CYS A N 1
ATOM 3230 C CA . CYS A 1 401 ? -2.567 -2.344 35.726 1.00 64.31 401 CYS A CA 1
ATOM 3231 C C . CYS A 1 401 ? -3.826 -2.223 34.834 1.00 64.31 401 CYS A C 1
ATOM 3233 O O . CYS A 1 401 ? -4.448 -1.158 34.794 1.00 64.31 401 CYS A O 1
ATOM 3235 N N . TYR A 1 402 ? -4.236 -3.277 34.114 1.00 72.38 402 TYR A N 1
ATOM 3236 C CA . TYR A 1 402 ? -5.412 -3.230 33.246 1.00 72.38 402 TYR A CA 1
ATOM 3237 C C . TYR A 1 402 ? -6.700 -3.485 34.038 1.00 72.38 402 TYR A C 1
ATOM 3239 O O . TYR A 1 402 ? -6.896 -4.548 34.623 1.00 72.38 402 TYR A O 1
ATOM 3247 N N . ARG A 1 403 ? -7.609 -2.503 34.018 1.00 75.94 403 ARG A N 1
ATOM 3248 C CA . ARG A 1 403 ? -8.969 -2.582 34.575 1.00 75.94 403 ARG A CA 1
ATOM 3249 C C . ARG A 1 403 ? -9.991 -2.038 33.566 1.00 75.94 403 ARG A C 1
ATOM 3251 O O . ARG A 1 403 ? -9.618 -1.236 32.701 1.00 75.94 403 ARG A O 1
ATOM 3258 N N . PRO A 1 404 ? -11.277 -2.426 33.661 1.00 81.38 404 PRO A N 1
ATOM 3259 C CA . PRO A 1 404 ? -12.338 -1.795 32.887 1.00 81.38 404 PRO A CA 1
ATOM 3260 C C . PRO A 1 404 ? -12.332 -0.272 33.063 1.00 81.38 404 PRO A C 1
ATOM 3262 O O . PRO A 1 404 ? -12.080 0.250 34.148 1.00 81.38 404 PRO A O 1
ATOM 3265 N N . ARG A 1 405 ? -12.630 0.466 31.990 1.00 83.62 405 ARG A N 1
ATOM 3266 C CA . ARG A 1 405 ? -12.705 1.929 32.048 1.00 83.62 405 ARG A CA 1
ATOM 3267 C C . ARG A 1 405 ? -13.942 2.367 32.835 1.00 83.62 405 ARG A C 1
ATOM 3269 O O . ARG A 1 405 ? -15.058 2.320 32.318 1.00 83.62 405 ARG A O 1
ATOM 3276 N N . ILE A 1 406 ? -13.730 2.873 34.044 1.00 87.25 406 ILE A N 1
ATOM 3277 C CA . ILE A 1 406 ? -14.796 3.407 34.897 1.00 87.25 406 ILE A CA 1
ATOM 3278 C C . ILE A 1 406 ? -15.116 4.842 34.458 1.00 87.25 406 ILE A C 1
ATOM 3280 O O . ILE A 1 406 ? -14.232 5.683 34.294 1.00 87.25 406 ILE A O 1
ATOM 3284 N N . SER A 1 407 ? -16.394 5.128 34.222 1.00 89.06 407 SER A N 1
ATOM 3285 C CA . SER A 1 407 ? -16.892 6.452 33.829 1.00 89.06 407 SER A CA 1
ATOM 3286 C C . SER A 1 407 ? -18.265 6.707 34.462 1.00 89.06 407 SER A C 1
ATOM 3288 O O . SER A 1 407 ? -18.890 5.761 34.929 1.00 89.06 407 SER A O 1
ATOM 3290 N N . PRO A 1 408 ? -18.820 7.930 34.447 1.00 88.00 408 PRO A N 1
ATOM 3291 C CA . PRO A 1 408 ? -20.183 8.161 34.943 1.00 88.00 408 PRO A CA 1
ATOM 3292 C C . PRO A 1 408 ? -21.233 7.239 34.299 1.00 88.00 408 PRO A C 1
ATOM 3294 O O . PRO A 1 408 ? -22.154 6.761 34.954 1.00 88.00 408 PRO A O 1
ATOM 3297 N N . ILE A 1 409 ? -21.053 6.931 33.011 1.00 90.62 409 ILE A N 1
ATOM 3298 C CA . ILE A 1 409 ? -21.944 6.048 32.252 1.00 90.62 409 ILE A CA 1
ATOM 3299 C C . ILE A 1 409 ? -21.781 4.581 32.681 1.00 90.62 409 ILE A C 1
ATOM 3301 O O . ILE A 1 409 ? -22.751 3.835 32.613 1.00 90.62 409 ILE A O 1
ATOM 3305 N N . PHE A 1 410 ? -20.602 4.171 33.163 1.00 91.31 410 PHE A N 1
ATOM 3306 C CA . PHE A 1 410 ? -20.344 2.801 33.627 1.00 91.31 410 PHE A CA 1
ATOM 3307 C C . PHE A 1 410 ? -21.336 2.368 34.718 1.00 91.31 410 PHE A C 1
ATOM 3309 O O . PHE A 1 410 ? -21.873 1.265 34.648 1.00 91.31 410 PHE A O 1
ATOM 3316 N N . PHE A 1 411 ? -21.636 3.249 35.678 1.00 91.44 411 PHE A N 1
ATOM 3317 C CA . PHE A 1 411 ? -22.604 2.967 36.743 1.00 91.44 411 PHE A CA 1
ATOM 3318 C C . PHE A 1 411 ? -24.048 2.980 36.231 1.00 91.44 411 PHE A C 1
ATOM 3320 O O . PHE A 1 411 ? -24.821 2.081 36.542 1.00 91.44 411 PHE A O 1
ATOM 3327 N N . LEU A 1 412 ? -24.407 3.952 35.384 1.00 91.56 412 LEU A N 1
ATOM 3328 C CA . LEU A 1 412 ? -25.756 4.037 34.808 1.00 91.56 412 LEU A CA 1
ATOM 3329 C C . LEU A 1 412 ? -26.091 2.840 33.909 1.00 91.56 412 LEU A C 1
ATOM 3331 O O . LEU A 1 412 ? -27.228 2.384 33.883 1.00 91.56 412 LEU A O 1
ATOM 3335 N N . GLN A 1 413 ? -25.105 2.286 33.201 1.00 91.00 413 GLN A N 1
ATOM 3336 C CA . GLN A 1 413 ? -25.295 1.099 32.364 1.00 91.00 413 GLN A CA 1
ATOM 3337 C C . GLN A 1 413 ? -25.742 -0.138 33.152 1.00 91.00 413 GLN A C 1
ATOM 3339 O O . GLN A 1 413 ? -26.325 -1.040 32.548 1.00 91.00 413 GLN A O 1
ATOM 3344 N N . GLN A 1 414 ? -25.525 -0.177 34.470 1.00 91.38 414 GLN A N 1
ATOM 3345 C CA . GLN A 1 414 ? -25.968 -1.293 35.307 1.00 91.38 414 GLN A CA 1
ATOM 3346 C C . GLN A 1 414 ? -27.485 -1.298 35.550 1.00 91.38 414 GLN A C 1
ATOM 3348 O O . GLN A 1 414 ? -28.024 -2.328 35.932 1.00 91.38 414 GLN A O 1
ATOM 3353 N N . LEU A 1 415 ? -28.188 -0.191 35.270 1.00 90.88 415 LEU A N 1
ATOM 3354 C CA . LEU A 1 415 ? -29.655 -0.108 35.342 1.00 90.88 415 LEU A CA 1
ATOM 3355 C C . LEU A 1 415 ? -30.370 -0.860 34.202 1.00 90.88 415 LEU A C 1
ATOM 3357 O O . LEU A 1 415 ? -31.594 -0.960 34.202 1.00 90.88 415 LEU A O 1
ATOM 3361 N N . ARG A 1 416 ? -29.634 -1.391 33.217 1.00 89.69 416 ARG A N 1
ATOM 3362 C CA . ARG A 1 416 ? -30.206 -2.220 32.144 1.00 89.69 416 ARG A CA 1
ATOM 3363 C C . ARG A 1 416 ? -30.707 -3.547 32.703 1.00 89.69 416 ARG A C 1
ATOM 3365 O O . ARG A 1 416 ? -29.995 -4.189 33.475 1.00 89.69 416 ARG A O 1
ATOM 3372 N N . SER A 1 417 ? -31.856 -4.016 32.225 1.00 85.00 417 SER A N 1
ATOM 3373 C CA . SER A 1 417 ? -32.479 -5.284 32.640 1.00 85.00 417 SER A CA 1
ATOM 3374 C C . SER A 1 417 ? -31.515 -6.475 32.598 1.00 85.00 417 SER A C 1
ATOM 3376 O O . SER A 1 417 ? -31.474 -7.267 33.536 1.00 85.00 417 SER A O 1
ATOM 3378 N N . SER A 1 418 ? -30.667 -6.557 31.567 1.00 86.25 418 SER A N 1
ATOM 3379 C CA . SER A 1 418 ? -29.685 -7.636 31.395 1.00 86.25 418 SER A CA 1
ATOM 3380 C C . SER A 1 418 ? -28.589 -7.682 32.469 1.00 86.25 418 SER A C 1
ATOM 3382 O O . SER A 1 418 ? -27.975 -8.725 32.662 1.00 86.25 418 SER A O 1
ATOM 3384 N N . ARG A 1 419 ? -28.285 -6.547 33.113 1.00 86.62 419 ARG A N 1
ATOM 3385 C CA . ARG A 1 419 ? -27.240 -6.422 34.147 1.00 86.62 419 ARG A CA 1
ATOM 3386 C C . ARG A 1 419 ? -27.825 -6.336 35.550 1.00 86.62 419 ARG A C 1
ATOM 3388 O O . ARG A 1 419 ? -27.209 -6.814 36.496 1.00 86.62 419 ARG A O 1
ATOM 3395 N N . TRP A 1 420 ? -29.029 -5.789 35.675 1.00 90.25 420 TRP A N 1
ATOM 3396 C CA . TRP A 1 420 ? -29.685 -5.547 36.953 1.00 90.25 420 TRP A CA 1
ATOM 3397 C C . TRP A 1 420 ? -29.810 -6.805 37.819 1.00 90.25 420 TRP A C 1
ATOM 3399 O O . TRP A 1 420 ? -29.547 -6.756 39.019 1.00 90.25 420 TRP A O 1
ATOM 3409 N N . SER A 1 421 ? -30.138 -7.949 37.208 1.00 86.62 421 SER A N 1
ATOM 3410 C CA . SER A 1 421 ? -30.290 -9.227 37.915 1.00 86.62 421 SER A CA 1
ATOM 3411 C C . SER A 1 421 ? -28.974 -9.835 38.411 1.00 86.62 421 SER A C 1
ATOM 3413 O O . SER A 1 421 ? -29.005 -10.699 39.279 1.00 86.62 421 SER A O 1
ATOM 3415 N N . GLN A 1 422 ? -27.835 -9.430 37.842 1.00 86.31 422 GLN A N 1
ATOM 3416 C CA . GLN A 1 422 ? -26.500 -9.925 38.209 1.00 86.31 422 GLN A CA 1
ATOM 3417 C C . GLN A 1 422 ? -25.861 -9.080 39.318 1.00 86.31 422 GLN A C 1
ATOM 3419 O O . GLN A 1 422 ? -24.914 -9.512 39.967 1.00 86.31 422 GLN A O 1
ATOM 3424 N N . LEU A 1 423 ? -26.384 -7.874 39.538 1.00 88.69 423 LEU A N 1
ATOM 3425 C CA . LEU A 1 423 ? -25.826 -6.913 40.471 1.00 88.69 423 LEU A CA 1
ATOM 3426 C C . LEU A 1 423 ? -26.244 -7.237 41.920 1.00 88.69 423 LEU A C 1
ATOM 3428 O O . LEU A 1 423 ? -27.437 -7.431 42.174 1.00 88.69 423 LEU A O 1
ATOM 3432 N N . PRO A 1 424 ? -25.317 -7.228 42.899 1.00 90.06 424 PRO A N 1
ATOM 3433 C CA . PRO A 1 424 ? -25.666 -7.404 44.306 1.00 90.06 424 PRO A CA 1
ATOM 3434 C C . PRO A 1 424 ? -26.662 -6.346 44.794 1.00 90.06 424 PRO A C 1
ATOM 3436 O O . PRO A 1 424 ? -26.603 -5.183 44.390 1.00 90.06 424 PRO A O 1
ATOM 3439 N N . SER A 1 425 ? -27.546 -6.712 45.725 1.00 87.94 425 SER A N 1
ATOM 3440 C CA . SER A 1 425 ? -28.624 -5.830 46.204 1.00 87.94 425 SER A CA 1
ATOM 3441 C C . SER A 1 425 ? -28.123 -4.499 46.778 1.00 87.94 425 SER A C 1
ATOM 3443 O O . SER A 1 425 ? -28.763 -3.468 46.588 1.00 87.94 425 SER A O 1
ATOM 3445 N N . ALA A 1 426 ? -26.965 -4.498 47.444 1.00 88.19 426 ALA A N 1
ATOM 3446 C CA . ALA A 1 426 ? -26.354 -3.277 47.965 1.00 88.19 426 ALA A CA 1
ATOM 3447 C C . ALA A 1 426 ? -25.896 -2.332 46.837 1.00 88.19 426 ALA A C 1
ATOM 3449 O O . ALA A 1 426 ? -26.040 -1.113 46.942 1.00 88.19 426 ALA A O 1
ATOM 3450 N N . TRP A 1 427 ? -25.387 -2.886 45.732 1.00 90.50 427 TRP A N 1
ATOM 3451 C CA . TRP A 1 427 ? -25.014 -2.119 44.542 1.00 90.50 427 TRP A CA 1
ATOM 3452 C C . TRP A 1 427 ? -26.228 -1.631 43.770 1.00 90.50 427 TRP A C 1
ATOM 3454 O O . TRP A 1 427 ? -26.210 -0.500 43.289 1.00 90.50 427 TRP A O 1
ATOM 3464 N N . GLN A 1 428 ? -27.301 -2.422 43.711 1.00 91.19 428 GLN A N 1
ATOM 3465 C CA . GLN A 1 428 ? -28.582 -1.965 43.175 1.00 91.19 428 GLN A CA 1
ATOM 3466 C C . GLN A 1 428 ? -29.041 -0.688 43.890 1.00 91.19 428 GLN A C 1
ATOM 3468 O O . GLN A 1 428 ? -29.318 0.319 43.237 1.00 91.19 428 GLN A O 1
ATOM 3473 N N . ASP A 1 429 ? -29.024 -0.679 45.225 1.00 89.31 429 ASP A N 1
ATOM 3474 C CA . ASP A 1 429 ? -29.362 0.516 46.002 1.00 89.31 429 ASP A CA 1
ATOM 3475 C C . ASP A 1 429 ? -28.427 1.687 45.708 1.00 89.31 429 ASP A C 1
ATOM 3477 O O . ASP A 1 429 ? -28.883 2.805 45.477 1.00 89.31 429 ASP A O 1
ATOM 3481 N N . ALA A 1 430 ? -27.116 1.456 45.694 1.00 90.44 430 ALA A N 1
ATOM 3482 C CA . ALA A 1 430 ? -26.140 2.514 45.462 1.00 90.44 430 ALA A CA 1
ATOM 3483 C C . ALA A 1 430 ? -26.288 3.152 44.064 1.00 90.44 430 ALA A C 1
ATOM 3485 O O . ALA A 1 430 ? -26.204 4.377 43.926 1.00 90.44 430 ALA A O 1
ATOM 3486 N N . ILE A 1 431 ? -26.573 2.345 43.038 1.00 91.75 431 ILE A N 1
ATOM 3487 C CA . ILE A 1 431 ? -26.764 2.806 41.657 1.00 91.75 431 ILE A CA 1
ATOM 3488 C C . ILE A 1 431 ? -28.122 3.493 41.474 1.00 91.75 431 ILE A C 1
ATOM 3490 O O . ILE A 1 431 ? -28.177 4.527 40.807 1.00 91.75 431 ILE A O 1
ATOM 3494 N N . ILE A 1 432 ? -29.193 3.008 42.115 1.00 90.81 432 ILE A N 1
ATOM 3495 C CA . ILE A 1 432 ? -30.482 3.722 42.157 1.00 90.81 432 ILE A CA 1
ATOM 3496 C C . ILE A 1 432 ? -30.283 5.115 42.741 1.00 90.81 432 ILE A C 1
ATOM 3498 O O . ILE A 1 432 ? -30.696 6.102 42.137 1.00 90.81 432 ILE A O 1
ATOM 3502 N N . LYS A 1 433 ? -29.595 5.215 43.883 1.00 89.00 433 LYS A N 1
ATOM 3503 C CA . LYS A 1 433 ? -29.324 6.506 44.527 1.00 89.00 433 LYS A CA 1
ATOM 3504 C C . LYS A 1 433 ? -28.518 7.428 43.618 1.00 89.00 433 LYS A C 1
ATOM 3506 O O . LYS A 1 433 ? -28.792 8.623 43.554 1.00 89.00 433 LYS A O 1
ATOM 3511 N N . TYR A 1 434 ? -27.544 6.884 42.891 1.00 91.38 434 TYR A N 1
ATOM 3512 C CA . TYR A 1 434 ? -26.788 7.652 41.908 1.00 91.38 434 TYR A CA 1
ATOM 3513 C C . TYR A 1 434 ? -27.680 8.196 40.784 1.00 91.38 434 TYR A C 1
ATOM 3515 O O . TYR A 1 434 ? -27.616 9.390 40.490 1.00 91.38 434 TYR A O 1
ATOM 3523 N N . GLY A 1 435 ? -28.558 7.359 40.222 1.00 90.06 435 GLY A N 1
ATOM 3524 C CA . GLY A 1 435 ? -29.546 7.780 39.227 1.00 90.06 435 GLY A CA 1
ATOM 3525 C C . GLY A 1 435 ? -30.501 8.851 39.764 1.00 90.06 435 GLY A C 1
ATOM 3526 O O . GLY A 1 435 ? -30.667 9.890 39.136 1.00 90.06 435 GLY A O 1
ATOM 3527 N N . GLN A 1 436 ? -31.036 8.675 40.974 1.00 88.19 436 GLN A N 1
ATOM 3528 C CA . GLN A 1 436 ? -31.941 9.637 41.618 1.00 88.19 436 GLN A CA 1
ATOM 3529 C C . GLN A 1 436 ? -31.301 11.013 41.840 1.00 88.19 436 GLN A C 1
ATOM 3531 O O . GLN A 1 436 ? -31.944 12.047 41.678 1.00 88.19 436 GLN A O 1
ATOM 3536 N N . VAL A 1 437 ? -30.020 11.061 42.211 1.00 89.19 437 VAL A N 1
ATOM 3537 C CA . VAL A 1 437 ? -29.327 12.344 42.396 1.00 89.19 437 VAL A CA 1
ATOM 3538 C C . VAL A 1 437 ? -28.985 12.999 41.051 1.00 89.19 437 VAL A C 1
ATOM 3540 O O . VAL A 1 437 ? -28.931 14.227 40.967 1.00 89.19 437 VAL A O 1
ATOM 3543 N N . ILE A 1 438 ? -28.814 12.217 39.979 1.00 89.81 438 ILE A N 1
ATOM 3544 C CA . ILE A 1 438 ? -28.700 12.746 38.612 1.00 89.81 438 ILE A CA 1
ATOM 3545 C C . ILE A 1 438 ? -30.027 13.352 38.149 1.00 89.81 438 ILE A C 1
ATOM 3547 O O . ILE A 1 438 ? -30.014 14.477 37.643 1.00 89.81 438 ILE A O 1
ATOM 3551 N N . THR A 1 439 ? -31.154 12.667 38.359 1.00 88.25 439 THR A N 1
ATOM 3552 C CA . THR A 1 439 ? -32.474 13.191 37.978 1.00 88.25 439 THR A CA 1
ATOM 3553 C C . THR A 1 439 ? -32.836 14.434 38.793 1.00 88.25 439 THR A C 1
ATOM 3555 O O . THR A 1 439 ? -33.276 15.428 38.215 1.00 88.25 439 THR A O 1
ATOM 3558 N N . ALA A 1 440 ? -32.506 14.469 40.089 1.00 86.81 440 ALA A N 1
ATOM 3559 C CA . ALA A 1 440 ? -32.632 15.670 40.922 1.00 86.81 440 ALA A CA 1
ATOM 3560 C C . ALA A 1 440 ? -31.752 16.836 40.426 1.00 86.81 440 ALA A C 1
ATOM 3562 O O . ALA A 1 440 ? -32.196 17.981 40.363 1.00 86.81 440 ALA A O 1
ATOM 3563 N N . LEU A 1 441 ? -30.507 16.569 40.005 1.00 89.19 441 LEU A N 1
ATOM 3564 C CA . LEU A 1 441 ? -29.649 17.597 39.403 1.00 89.19 441 LEU A CA 1
ATOM 3565 C C . LEU A 1 441 ? -30.239 18.144 38.095 1.00 89.19 441 LEU A C 1
ATOM 3567 O O . LEU A 1 441 ? -30.097 19.333 37.801 1.00 89.19 441 LEU A O 1
ATOM 3571 N N . GLN A 1 442 ? -30.858 17.287 37.288 1.00 86.94 442 GLN A N 1
ATOM 3572 C CA . GLN A 1 442 ? -31.509 17.693 36.045 1.00 86.94 442 GLN A CA 1
ATOM 3573 C C . GLN A 1 442 ? -32.751 18.546 36.324 1.00 86.94 442 GLN A C 1
ATOM 3575 O O . GLN A 1 442 ? -32.888 19.607 35.716 1.00 86.94 442 GLN A O 1
ATOM 3580 N N . GLN A 1 443 ? -33.577 18.153 37.294 1.00 86.38 443 GLN A N 1
ATOM 3581 C CA . GLN A 1 443 ? -34.696 18.954 37.793 1.00 86.38 443 GLN A CA 1
ATOM 3582 C C . GLN A 1 443 ? -34.231 20.328 38.285 1.00 86.38 443 GLN A C 1
ATOM 3584 O O . GLN A 1 443 ? -34.746 21.345 37.833 1.00 86.38 443 GLN A O 1
ATOM 3589 N N . ALA A 1 444 ? -33.169 20.398 39.095 1.00 87.25 444 ALA A N 1
ATOM 3590 C CA . ALA A 1 444 ? -32.615 21.669 39.566 1.00 87.25 444 ALA A CA 1
ATOM 3591 C C . ALA A 1 444 ? -32.192 22.612 38.419 1.00 87.25 444 ALA A C 1
ATOM 3593 O O . ALA A 1 444 ? -32.347 23.829 38.517 1.00 87.25 444 ALA A O 1
ATOM 3594 N N . LYS A 1 445 ? -31.680 22.071 37.302 1.00 88.31 445 LYS A N 1
ATOM 3595 C CA . LYS A 1 445 ? -31.389 22.870 36.098 1.00 88.31 445 LYS A CA 1
ATOM 3596 C C . LYS A 1 445 ? -32.665 23.365 35.413 1.00 88.31 445 LYS A C 1
ATOM 3598 O O . LYS A 1 445 ? -32.680 24.500 34.939 1.00 88.31 445 LYS A O 1
ATOM 3603 N N . ARG A 1 446 ? -33.709 22.532 35.343 1.00 86.81 446 ARG A N 1
ATOM 3604 C CA . ARG A 1 446 ? -35.009 22.908 34.765 1.00 86.81 446 ARG A CA 1
ATOM 3605 C C . ARG A 1 446 ? -35.711 23.977 35.602 1.00 86.81 446 ARG A C 1
ATOM 3607 O O . ARG A 1 446 ? -36.197 24.934 35.013 1.00 86.81 446 ARG A O 1
ATOM 3614 N N . LEU A 1 447 ? -35.648 23.902 36.934 1.00 86.12 447 LEU A N 1
ATOM 3615 C CA . LEU A 1 447 ? -36.177 24.938 37.835 1.00 86.12 447 LEU A CA 1
ATOM 3616 C C . LEU A 1 447 ? -35.576 26.322 37.543 1.00 86.12 447 LEU A C 1
ATOM 3618 O O . LEU A 1 447 ? -36.304 27.301 37.448 1.00 86.12 447 LEU A O 1
ATOM 3622 N N . ILE A 1 448 ? -34.260 26.405 37.313 1.00 85.81 448 ILE A N 1
ATOM 3623 C CA . ILE A 1 448 ? -33.601 27.667 36.928 1.00 85.81 448 ILE A CA 1
ATOM 3624 C C . ILE A 1 448 ? -34.025 28.112 35.523 1.00 85.81 448 ILE A C 1
ATOM 3626 O O . ILE A 1 448 ? -34.246 29.296 35.284 1.00 85.81 448 ILE A O 1
ATOM 3630 N N . ARG A 1 449 ? -34.143 27.176 34.572 1.00 86.50 449 ARG A N 1
ATOM 3631 C CA . ARG A 1 449 ? -34.553 27.484 33.192 1.00 86.50 449 ARG A CA 1
ATOM 3632 C C . ARG A 1 449 ? -35.971 28.057 33.130 1.00 86.50 449 ARG A C 1
ATOM 3634 O O . ARG A 1 449 ? -36.199 29.000 32.379 1.00 86.50 449 ARG A O 1
ATOM 3641 N N . PHE A 1 450 ? -36.893 27.493 33.905 1.00 84.75 450 PHE A N 1
ATOM 3642 C CA . PHE A 1 450 ? -38.304 27.880 33.943 1.00 84.75 450 PHE A CA 1
ATOM 3643 C C . PHE A 1 450 ? -38.630 28.861 35.072 1.00 84.75 450 PHE A C 1
ATOM 3645 O O . PHE A 1 450 ? -39.794 29.125 35.327 1.00 84.75 450 PHE A O 1
ATOM 3652 N N . GLN A 1 451 ? -37.632 29.468 35.723 1.00 80.62 451 GLN A N 1
ATOM 3653 C CA . GLN A 1 451 ? -37.850 30.363 36.869 1.00 80.62 451 GLN A CA 1
ATOM 3654 C C . GLN A 1 451 ? -38.776 31.562 36.572 1.00 80.62 451 GLN A C 1
ATOM 3656 O O . GLN A 1 451 ? -39.375 32.115 37.486 1.00 80.62 451 GLN A O 1
ATOM 3661 N N . ASN A 1 452 ? -38.878 31.967 35.301 1.00 77.56 452 ASN A N 1
ATOM 3662 C CA . ASN A 1 452 ? -39.723 33.074 34.844 1.00 77.56 452 ASN A CA 1
ATOM 3663 C C . ASN A 1 452 ? -41.057 32.602 34.232 1.00 77.56 452 ASN A C 1
ATOM 3665 O O . ASN A 1 452 ? -41.848 33.439 33.804 1.00 77.56 452 ASN A O 1
ATOM 3669 N N . ASP A 1 453 ? -41.288 31.288 34.154 1.00 82.38 453 ASP A N 1
ATOM 3670 C CA . ASP A 1 453 ? -42.524 30.683 33.659 1.00 82.38 453 ASP A CA 1
ATOM 3671 C C . ASP A 1 453 ? -43.242 29.984 34.826 1.00 82.38 453 ASP A C 1
ATOM 3673 O O . ASP A 1 453 ? -42.868 28.872 35.206 1.00 82.38 453 ASP A O 1
ATOM 3677 N N . PRO A 1 454 ? -44.258 30.618 35.435 1.00 77.19 454 PRO A N 1
ATOM 3678 C CA . PRO A 1 454 ? -44.904 30.085 36.631 1.00 77.19 454 PRO A CA 1
ATOM 3679 C C . PRO A 1 454 ? -45.617 28.746 36.387 1.00 77.19 454 PRO A C 1
ATOM 3681 O O . PRO A 1 454 ? -45.728 27.941 37.308 1.00 77.19 454 PRO A O 1
ATOM 3684 N N . VAL A 1 455 ? -46.081 28.472 35.164 1.00 76.81 455 VAL A N 1
ATOM 3685 C CA . VAL A 1 455 ? -46.793 27.225 34.850 1.00 76.81 455 VAL A CA 1
ATOM 3686 C C . VAL A 1 455 ? -45.802 26.071 34.754 1.00 76.81 455 VAL A C 1
ATOM 3688 O O . VAL A 1 455 ? -45.983 25.029 35.389 1.00 76.81 455 VAL A O 1
ATOM 3691 N N . ASP A 1 456 ? -44.724 26.270 33.998 1.00 80.31 456 ASP A N 1
ATOM 3692 C CA . ASP A 1 456 ? -43.686 25.254 33.840 1.00 80.31 456 ASP A CA 1
ATOM 3693 C C . ASP A 1 456 ? -42.878 25.048 35.133 1.00 80.31 456 ASP A C 1
ATOM 3695 O O . ASP A 1 456 ? -42.471 23.920 35.426 1.00 80.31 456 ASP A O 1
ATOM 3699 N N . LEU A 1 457 ? -42.697 26.099 35.943 1.00 81.44 457 LEU A N 1
ATOM 3700 C CA . LEU A 1 457 ? -42.051 26.018 37.254 1.00 81.44 457 LEU A CA 1
ATOM 3701 C C . LEU A 1 457 ? -42.868 25.187 38.245 1.00 81.44 457 LEU A C 1
ATOM 3703 O O . LEU A 1 457 ? -42.307 24.327 38.925 1.00 81.44 457 LEU A O 1
ATOM 3707 N N . LEU A 1 458 ? -44.184 25.413 38.315 1.00 77.38 458 LEU A N 1
ATOM 3708 C CA . LEU A 1 458 ? -45.070 24.621 39.167 1.00 77.38 458 LEU A CA 1
ATOM 3709 C C . LEU A 1 458 ? -45.055 23.150 38.756 1.00 77.38 458 LEU A C 1
ATOM 3711 O O . LEU A 1 458 ? -44.861 22.283 39.604 1.00 77.38 458 LEU A O 1
ATOM 3715 N N . ARG A 1 459 ? -45.162 22.877 37.450 1.00 79.69 459 ARG A N 1
ATOM 3716 C CA . ARG A 1 459 ? -45.089 21.513 36.917 1.00 79.69 459 ARG A CA 1
ATOM 3717 C C . ARG A 1 459 ? -43.788 20.820 37.318 1.00 79.69 459 ARG A C 1
ATOM 3719 O O . ARG A 1 459 ? -43.800 19.649 37.694 1.00 79.69 459 ARG A O 1
ATOM 3726 N N . GLU A 1 460 ? -42.664 21.530 37.257 1.00 83.31 460 GLU A N 1
ATOM 3727 C CA . GLU A 1 460 ? -41.370 20.968 37.639 1.00 83.31 460 GLU A CA 1
ATOM 3728 C C . GLU A 1 460 ? -41.264 20.733 39.158 1.00 83.31 460 GLU A C 1
ATOM 3730 O O . GLU A 1 460 ? -40.718 19.711 39.569 1.00 83.31 460 GLU A O 1
ATOM 3735 N N . LEU A 1 461 ? -41.820 21.614 39.999 1.00 78.00 461 LEU A N 1
ATOM 3736 C CA . LEU A 1 461 ? -41.862 21.437 41.461 1.00 78.00 461 LEU A CA 1
ATOM 3737 C C . LEU A 1 461 ? -42.783 20.284 41.894 1.00 78.00 461 LEU A C 1
ATOM 3739 O O . LEU A 1 461 ? -42.462 19.560 42.838 1.00 78.00 461 LEU A O 1
ATOM 3743 N N . GLU A 1 462 ? -43.900 20.078 41.195 1.00 73.00 462 GLU A N 1
ATOM 3744 C CA . GLU A 1 462 ? -44.809 18.948 41.420 1.00 73.00 462 GLU A CA 1
ATOM 3745 C C . GLU A 1 462 ? -44.203 17.616 40.962 1.00 73.00 462 GLU A C 1
ATOM 3747 O O . GLU A 1 462 ? -44.463 16.570 41.569 1.00 73.00 462 GLU A O 1
ATOM 3752 N N . SER A 1 463 ? -43.343 17.653 39.936 1.00 69.31 463 SER A N 1
ATOM 3753 C CA . SER A 1 463 ? -42.617 16.497 39.398 1.00 69.31 463 SER A CA 1
ATOM 3754 C C . SER A 1 463 ? -41.499 16.002 40.330 1.00 69.31 463 SER A C 1
ATOM 3756 O O . SER A 1 463 ? -40.342 15.829 39.958 1.00 69.31 463 SER A O 1
ATOM 3758 N N . SER A 1 464 ? -41.819 15.748 41.595 1.00 62.81 464 SER A N 1
ATOM 3759 C CA . SER A 1 464 ? -40.939 14.943 42.444 1.00 62.81 464 SER A CA 1
ATOM 3760 C C . SER A 1 464 ? -40.987 13.496 41.946 1.00 62.81 464 SER A C 1
ATOM 3762 O O . SER A 1 464 ? -42.014 12.817 42.022 1.00 62.81 464 SER A O 1
ATOM 3764 N N . GLY A 1 465 ? -39.880 13.057 41.347 1.00 60.53 465 GLY A N 1
ATOM 3765 C CA . GLY A 1 465 ? -39.772 11.738 40.729 1.00 60.53 465 GLY A CA 1
ATOM 3766 C C . GLY A 1 465 ? -40.085 10.596 41.703 1.00 60.53 465 GLY A C 1
ATOM 3767 O O . GLY A 1 465 ? -39.900 10.721 42.914 1.00 60.53 465 GLY A O 1
ATOM 3768 N N . HIS A 1 466 ? -40.498 9.454 41.147 1.00 62.28 466 HIS A N 1
ATOM 3769 C CA . HIS A 1 466 ? -40.660 8.167 41.848 1.00 62.28 466 HIS A CA 1
ATOM 3770 C C . HIS A 1 466 ? -41.823 8.049 42.855 1.00 62.28 466 HIS A C 1
ATOM 3772 O O . HIS A 1 466 ? -41.812 7.149 43.690 1.00 62.28 466 HIS A O 1
ATOM 3778 N N . ARG A 1 467 ? -42.857 8.903 42.794 1.00 61.75 467 ARG A N 1
ATOM 3779 C CA . ARG A 1 467 ? -44.071 8.726 43.628 1.00 61.75 467 ARG A CA 1
ATOM 3780 C C . ARG A 1 467 ? -44.960 7.557 43.184 1.00 61.75 467 ARG A C 1
ATOM 3782 O O . ARG A 1 467 ? -45.619 6.945 44.017 1.00 61.75 467 ARG A O 1
ATOM 3789 N N . ASN A 1 468 ? -44.966 7.254 41.884 1.00 68.44 468 ASN A N 1
ATOM 3790 C CA . ASN A 1 468 ? -45.911 6.312 41.267 1.00 68.44 468 ASN A CA 1
ATOM 3791 C C . ASN A 1 468 ? -45.271 4.983 40.832 1.00 68.44 468 ASN A C 1
ATOM 3793 O O . ASN A 1 468 ? -45.970 4.117 40.315 1.00 68.44 468 ASN A O 1
ATOM 3797 N N . TRP A 1 469 ? -43.954 4.828 40.985 1.00 78.62 469 TRP A N 1
ATOM 3798 C CA . TRP A 1 469 ? -43.220 3.635 40.564 1.00 78.62 469 TRP A CA 1
ATOM 3799 C C . TRP A 1 469 ? -41.927 3.476 41.369 1.00 78.62 469 TRP A C 1
ATOM 3801 O O . TRP A 1 469 ? -41.359 4.458 41.851 1.00 78.62 469 TRP A O 1
ATOM 3811 N N . ASN A 1 470 ? -41.461 2.235 41.515 1.00 81.06 470 ASN A N 1
ATOM 3812 C CA . ASN A 1 470 ? -40.278 1.895 42.301 1.00 81.06 470 ASN A CA 1
ATOM 3813 C C . ASN A 1 470 ? -39.042 1.709 41.393 1.00 81.06 470 ASN A C 1
ATOM 3815 O O . ASN A 1 470 ? -39.044 0.804 40.553 1.00 81.06 470 ASN A O 1
ATOM 3819 N N . PRO A 1 471 ? -37.953 2.482 41.583 1.00 84.12 471 PRO A N 1
ATOM 3820 C CA . PRO A 1 471 ? -36.700 2.326 40.837 1.00 84.12 471 PRO A CA 1
ATOM 3821 C C . PRO A 1 471 ? -36.095 0.929 40.844 1.00 84.12 471 PRO A C 1
ATOM 3823 O O . PRO A 1 471 ? -35.394 0.557 39.909 1.00 84.12 471 PRO A O 1
ATOM 3826 N N . ARG A 1 472 ? -36.359 0.153 41.897 1.00 86.38 472 ARG A N 1
ATOM 3827 C CA . ARG A 1 472 ? -35.865 -1.219 42.012 1.00 86.38 472 ARG A CA 1
ATOM 3828 C C . ARG A 1 472 ? -36.617 -2.197 41.109 1.00 86.38 472 ARG A C 1
ATOM 3830 O O . ARG A 1 472 ? -36.018 -3.163 40.642 1.00 86.38 472 ARG A O 1
ATOM 3837 N N . GLU A 1 473 ? -37.901 -1.943 40.874 1.00 86.12 473 GLU A N 1
ATOM 3838 C CA . GLU A 1 473 ? -38.768 -2.764 40.018 1.00 86.12 473 GLU A CA 1
ATOM 3839 C C . GLU A 1 473 ? -38.625 -2.375 38.541 1.00 86.12 473 GLU A C 1
ATOM 3841 O O . GLU A 1 473 ? -38.687 -3.239 37.668 1.00 86.12 473 GLU A O 1
ATOM 3846 N N . HIS A 1 474 ? -38.358 -1.093 38.261 1.00 86.69 474 HIS A N 1
ATOM 3847 C CA . HIS A 1 474 ? -38.220 -0.560 36.902 1.00 86.69 474 HIS A CA 1
ATOM 3848 C C . HIS A 1 474 ? -36.934 0.273 36.711 1.00 86.69 474 HIS A C 1
ATOM 3850 O O . HIS A 1 474 ? -36.999 1.471 36.431 1.00 86.69 474 HIS A O 1
ATOM 3856 N N . PRO A 1 475 ? -35.737 -0.331 36.816 1.00 88.19 475 PRO A N 1
ATOM 3857 C CA . PRO A 1 475 ? -34.463 0.395 36.746 1.00 88.19 475 PRO A CA 1
ATOM 3858 C C . PRO A 1 475 ? -34.213 1.057 35.380 1.00 88.19 475 PRO A C 1
ATOM 3860 O O . PRO A 1 475 ? -33.592 2.117 35.305 1.00 88.19 475 PRO A O 1
ATOM 3863 N N . GLU A 1 476 ? -34.741 0.492 34.291 1.00 88.50 476 GLU A N 1
ATOM 3864 C CA . GLU A 1 476 ? -34.607 1.074 32.950 1.00 88.50 476 GLU A CA 1
ATOM 3865 C C . GLU A 1 476 ? -35.367 2.396 32.803 1.00 88.50 476 GLU A C 1
ATOM 3867 O O . GLU A 1 476 ? -34.927 3.270 32.061 1.00 88.50 476 GLU A O 1
ATOM 3872 N N . TRP A 1 477 ? -36.463 2.592 33.542 1.00 88.25 477 TRP A N 1
ATOM 3873 C CA . TRP A 1 477 ? -37.181 3.869 33.541 1.00 88.25 477 TRP A CA 1
ATOM 3874 C C . TRP A 1 477 ? -36.334 4.964 34.190 1.00 88.25 477 TRP A C 1
ATOM 3876 O O . TRP A 1 477 ? -36.244 6.064 33.651 1.00 88.25 477 TRP A O 1
ATOM 3886 N N . LEU A 1 478 ? -35.608 4.636 35.268 1.00 87.50 478 LEU A N 1
ATOM 3887 C CA . LEU A 1 478 ? -34.642 5.553 35.883 1.00 87.50 478 LEU A CA 1
ATOM 3888 C C . LEU A 1 478 ? -33.509 5.910 34.913 1.00 87.50 478 LEU A C 1
ATOM 3890 O O . LEU A 1 478 ? -33.061 7.057 34.857 1.00 87.50 478 LEU A O 1
ATOM 3894 N N . LEU A 1 479 ? -33.041 4.933 34.132 1.00 88.88 479 LEU A N 1
ATOM 3895 C CA . LEU A 1 479 ? -32.019 5.164 33.114 1.00 88.88 479 LEU A CA 1
ATOM 3896 C C . LEU A 1 479 ? -32.523 6.111 32.014 1.00 88.88 479 LEU A C 1
ATOM 3898 O O . LEU A 1 479 ? -31.793 7.021 31.617 1.00 88.88 479 LEU A O 1
ATOM 3902 N N . LEU A 1 480 ? -33.769 5.932 31.565 1.00 86.38 480 LEU A N 1
ATOM 3903 C CA . LEU A 1 480 ? -34.411 6.817 30.592 1.00 86.38 480 LEU A CA 1
ATOM 3904 C C . LEU A 1 480 ? -34.586 8.236 31.138 1.00 86.38 480 LEU A C 1
ATOM 3906 O O . LEU A 1 480 ? -34.314 9.190 30.413 1.00 86.38 480 LEU A O 1
ATOM 3910 N N . GLU A 1 481 ? -34.964 8.413 32.404 1.00 84.44 481 GLU A N 1
ATOM 3911 C CA . GLU A 1 481 ? -35.005 9.743 33.032 1.00 84.44 481 GLU A CA 1
ATOM 3912 C C . GLU A 1 481 ? -33.622 10.414 33.038 1.00 84.44 481 GLU A C 1
ATOM 3914 O O . GLU A 1 481 ? -33.498 11.603 32.740 1.00 84.44 481 GLU A O 1
ATOM 3919 N N . CYS A 1 482 ? -32.560 9.642 33.286 1.00 84.06 482 CYS A N 1
ATOM 3920 C CA . CYS A 1 482 ? -31.191 10.151 33.224 1.00 84.06 482 CYS A CA 1
ATOM 3921 C C . CYS A 1 482 ? -30.766 10.561 31.796 1.00 84.06 482 CYS A C 1
ATOM 3923 O O . CYS A 1 482 ? -29.955 11.480 31.647 1.00 84.06 482 CYS A O 1
ATOM 3925 N N . GLU A 1 483 ? -31.270 9.889 30.752 1.00 77.62 483 GLU A N 1
ATOM 3926 C CA . GLU A 1 483 ? -30.919 10.126 29.341 1.00 77.62 483 GLU A CA 1
ATOM 3927 C C . GLU A 1 483 ? -31.751 11.234 28.681 1.00 77.62 483 GLU A C 1
ATOM 3929 O O . GLU A 1 483 ? -31.192 12.121 28.031 1.00 77.62 483 GLU A O 1
ATOM 3934 N N . THR A 1 484 ? -33.069 11.222 28.883 1.00 61.91 484 THR A N 1
ATOM 3935 C CA . THR A 1 484 ? -34.038 12.141 28.251 1.00 61.91 484 THR A CA 1
ATOM 3936 C C . THR A 1 484 ? -33.820 13.614 28.605 1.00 61.91 484 THR A C 1
ATOM 3938 O O . THR A 1 484 ? -34.313 14.498 27.912 1.00 61.91 484 THR A O 1
ATOM 3941 N N . ALA A 1 485 ? -33.008 13.904 29.621 1.00 50.00 485 ALA A N 1
ATOM 3942 C CA . ALA A 1 485 ? -32.656 15.255 30.048 1.00 50.00 485 ALA A CA 1
ATOM 3943 C C . ALA A 1 485 ? -31.248 15.720 29.600 1.00 50.00 485 ALA A C 1
ATOM 3945 O O . ALA A 1 485 ? -30.678 16.640 30.195 1.00 50.00 485 ALA A O 1
ATOM 3946 N N . ARG A 1 486 ? -30.655 15.093 28.568 1.00 39.53 486 ARG A N 1
ATOM 3947 C CA . ARG A 1 486 ? -29.406 15.553 27.918 1.00 39.53 486 ARG A CA 1
ATOM 3948 C C . ARG A 1 486 ? -29.590 16.596 26.802 1.00 39.53 486 ARG A C 1
ATOM 3950 O O . ARG A 1 486 ? -28.574 16.995 26.233 1.00 39.53 486 ARG A O 1
ATOM 3957 N N . GLN A 1 487 ? -30.815 17.035 26.501 1.00 31.17 487 GLN A N 1
ATOM 3958 C CA . GLN A 1 487 ? -31.091 18.081 25.501 1.00 31.17 487 GLN A CA 1
ATOM 3959 C C . GLN A 1 487 ? -31.231 19.479 26.106 1.00 31.17 487 GLN A C 1
ATOM 3961 O O . GLN A 1 487 ? -31.951 19.633 27.121 1.00 31.17 487 GLN A O 1
#

Solvent-accessible surface area (backbone atoms only — not comparable to full-atom values): 27901 Å² total; per-residue (Å²): 108,40,68,38,43,62,70,61,51,57,55,28,74,65,82,76,61,95,59,49,38,60,50,53,48,57,39,38,24,69,41,72,62,31,52,52,74,50,61,70,64,71,71,74,48,45,97,49,77,70,50,44,44,49,57,50,80,46,41,30,68,40,48,61,10,53,42,43,33,24,49,78,32,63,68,73,57,51,54,63,52,48,19,53,34,54,38,45,34,63,66,19,92,53,47,54,71,67,59,54,48,52,58,51,32,31,53,50,26,69,78,46,18,66,54,73,73,55,90,69,59,67,40,48,44,63,70,39,50,59,84,60,63,68,59,46,28,48,42,31,56,76,24,37,56,58,64,86,75,25,70,41,63,71,58,77,75,58,94,91,57,50,72,68,56,39,52,55,49,33,52,50,47,39,55,52,49,41,50,52,22,14,50,50,51,28,49,61,48,56,73,51,61,90,55,92,73,84,77,81,84,83,51,67,65,32,60,50,33,26,41,57,71,66,24,45,60,54,47,53,57,56,50,44,50,22,46,52,26,35,45,43,52,52,36,39,45,54,46,47,51,43,60,60,70,45,53,72,50,59,78,78,68,72,65,68,84,56,75,73,82,76,67,81,67,83,67,75,68,95,60,67,52,77,67,67,46,57,71,59,82,53,66,82,82,80,84,72,82,75,69,85,68,67,82,54,58,43,85,38,71,62,63,72,74,80,60,63,60,53,62,62,51,50,58,50,52,62,71,70,48,87,48,74,68,54,52,50,51,52,50,52,50,52,52,52,51,59,56,53,78,74,41,66,42,70,44,67,46,72,92,51,56,89,68,37,63,66,51,39,52,51,50,32,51,50,29,52,49,50,42,54,49,51,51,49,49,53,51,50,46,50,64,48,83,60,79,90,50,60,68,72,49,44,49,48,41,72,77,63,70,64,64,75,86,83,48,82,61,55,57,54,59,43,33,35,76,93,40,44,82,76,48,52,70,62,48,50,51,44,45,50,52,50,45,52,37,48,39,49,35,51,49,33,53,48,45,59,74,26,65,88,36,72,69,60,30,46,53,55,68,67,58,60,80,70,82,89,52,56,58,88,85,41,30,50,60,50,44,46,55,57,54,76,67,76,120

Secondary structure (DSSP, 8-state):
-HHHHHTT---BSSPPPTTHHHHHHHHHTSSS-B---PPPPGGGGS--GGGGS-GGGTHHHHHHHHHHHHHH-TTSS-HHHHHHHHHHHHH-TT--HHHHHHHHHHHH-HHHHTSPPPS-S-B-GGG-SS--HHHHHHHHHHTBPPGGGSGGGGPPPPTT--HHHHHHHHHHHHHHHHHHHHHHHHHHHHTT-S-SSPPPP--HHHHTTB-HHHHHHHHHHHHHHHHHHHHHHHHHHHHHHHHHTS-B--------SS--------PPPSS--TTGGG-SPPP-------GGGTTSEEEEEPPTTTSTTHHHHHHHHHHH--SHHHHHHHHHHHHHHHHHTTPEEEEE-TTTGGGHHHHHHHHHHHHHHHHHHHHHHHHHHHHS--TTS-HHHHHHHHHH-------HHHHHGGGSHHHHTTS-HHHHHHHHHHHHHHHHHHHHHHHHHTTT-HHHHHHHHH--TTSSS-TTT-HHHHHHHHHHT--

Mean predicted aligned error: 18.22 Å

Organism: NCBI:txid1089458

Sequence (487 aa):
MAFRAYNKLPTFSESLFADFAQHLYALLSSESTISDRAIPPREDMLYDSNWLKNPTNFLSSYWCRLHHAFQHNHIWLNKFELMVWIATVAYSAESDNQVTRALLLLALSTSVSTIPLPPDGQYDLSLGYNMKATELESIGRIAAFRYEQTPAARLEPRLGESWQQTWNRRHREYQSETNKAAELFREELARQWPCRRPRASSDGRVTAYINVSKAMASVVKEWTKWYSNRQFAAYLTKLAKGLGEVPVDGITTDLPSAFPDFQPTSRPPGFVSIDDLFHHVPPSPTLVPDSLLDGLHQTTWTNPGATARLPAVLDFLDREAKLDYEHHYLRELRQSLASLKGHAGHELDMDRVPMCADLFQEHLKRCKGRVKSIYGSLLDAVNQDLEDLPETIQHIVKDTCYRPRISPIFFLQQLRSSRWSQLPSAWQDAIIKYGQVITALQQAKRLIRFQNDPVDLLRELESSGHRNWNPREHPEWLLLECETARQ

Foldseek 3Di:
DLVCLLVLPLAAQDFDDPCQLVVLLVLLQLDFKQAFQAADDLVVLADDCQLLDASSSPCSDCVNNLLSQCLVPLVSDPSVSLSRSLVSNVPHPNHDPVVSSLSSNSNRPNLLSNQDDQDDRMARSNLPQDDDLVVQLVLQLVQWDDLCQAVLVVDDDDVPDDPVRSVVNSVVVLVVLSSVLSNVRSVQQNVPPPDQAGDFDPDPSNVRTGPRVSSRVVVNVVNNNSNSSNSNSVSSVVSSVSSNPGHHDNPPPVPPPDPPPPPVPPPPDLAQDLLLLQPFQFDDDDDDPDCLLPPQKDFAQPDPVVCVCVVVVLVVQCVVDDDPVSVVVSVVVVVVSVVNNPDTDIAGPPVCLVVCLVSLVVQLVVLVVQLVVLLVRSVVSSPPQSPVDPPSHNCSCVVPVDDPDDDLVSLLVCLDPVNLVSHDPSSLNSSLSSLLSLLSSLLSVQCNVCSVPRVSNSVSSVCPPDPVHDCSVRVVVSSCSNVVSPD